Protein AF-0000000082426423 (afdb_homodimer)

Secondary structure (DSSP, 8-state):
--HHHHHHHHHHHHHHHHHHHHHHHHHHHHHHHHHHHHHHHHHHT--GGGS--TTHHHHHHHHHHHHHHHHHIIIIIHHHHHHHHHHHHHHHTS----HHHHHHHHHHHHHHHHHHHHHHHS-HHHHHHHHHHHHHHHHHHHHHHHHHHT-PPPHHHHHHHHHHHHHHHHTTT-THHHHHHHHHHHHHHHHHHHHHHHHTT-/--HHHHHHHHHHHHHHHHHHHHHHHHHHHHHHHHHHHHHHHHHTT--GGGS--TTHHHHHHHHHHHHHHHHHIIIIIHHHHHHHHHHHHHHHTS----HHHHHHHHHHHHHHHHHHHHHHHS-HHHHHHHHHHHHHHHHHHHHHHHHHHT-PPPHHHHHHHHHHHHHHHHTTT-THHHHHHHHHHHHHHHHHHHHHHHHTT-

Radius of gyration: 22.81 Å; Cα contacts (8 Å, |Δi|>4): 450; chains: 2; bounding box: 33×70×64 Å

Organism: NCBI:txid62609

Foldseek 3Di:
DDPVLVVLLVVLLLLLLLLLLVVLLLVLCLLVVLVVVVVCCVVVVPDQCPDVDPCTPSLVVSLVSLVVSLVVCVVPSLVSNLVSVQSNCCSVVVDNDSVVSVVLSVVLSVLVSVLSVCVSVDDLQVSLVSQQVSLVSVCCSSVVVCVVSVNDDDPLNVQLSVLSNCCSNCCVVPVCSSVVSSVSSNVSSVVSNVVSVVVVVD/DPPVLVVLLVVLLLLLLLLLLCVLLLVLCLLVVLVVVVVCCVVVVPDQCPDVDPCTPSLVVSLVSLVVSLVVCVVPSLVSNLVSVQSNCCSVVVDNDSVVLVVLSVVLSVLVSVLSVCVSVDDLQVSLVSQQVSLVSVCCSSVVVCVVSVNDDDPLNVQLSVLSNCCRNCCVVPVCSSVVSSVSSNVSSVVSNVVSVVVVVD

Sequence (404 aa):
MDRANRIAVGIARFEYRKAMGISYIFWSTVSISFAALYSAISELGIRNSYLPLPMGLYGFLSMSVVILYIVIFYGTIINRFSKAFEIFNSVKYGIKSSHRRLLSLALAMLLSIAYYFAYELTTVLSVAFLAVLSSTLLFIFLYRPMTIMGVRPRYYDYIAWTAYIVSMSLGLMFYFLYYIMTLLWVYAGMASLLEAMEHGRHMDRANRIAVGIARFEYRKAMGISYIFWSTVSISFAALYSAISELGIRNSYLPLPMGLYGFLSMSVVILYIVIFYGTIINRFSKAFEIFNSVKYGIKSSHRRLLSLALAMLLSIAYYFAYELTTVLSVAFLAVLSSTLLFIFLYRPMTIMGVRPRYYDYIAWTAYIVSMSLGLMFYFLYYIMTLLWVYAGMASLLEAMEHGRH

pLDDT: mean 76.24, std 13.36, range [47.38, 95.69]

Structure (mmCIF, N/CA/C/O backbone):
data_AF-0000000082426423-model_v1
#
loop_
_entity.id
_entity.type
_entity.pdbx_description
1 polymer 'Uncharacterized protein'
#
loop_
_atom_site.group_PDB
_atom_site.id
_atom_site.type_symbol
_atom_site.label_atom_id
_atom_site.label_alt_id
_atom_site.label_comp_id
_atom_site.label_asym_id
_atom_site.label_entity_id
_atom_site.label_seq_id
_atom_site.pdbx_PDB_ins_code
_atom_site.Cartn_x
_atom_site.Cartn_y
_atom_site.Cartn_z
_atom_site.occupancy
_atom_site.B_iso_or_equiv
_atom_site.auth_seq_id
_atom_site.auth_comp_id
_atom_site.auth_asym_id
_atom_site.auth_atom_id
_atom_site.pdbx_PDB_model_num
ATOM 1 N N . MET A 1 1 ? -14.617 21.219 28.438 1 59.06 1 MET A N 1
ATOM 2 C CA . MET A 1 1 ? -13.258 20.812 28.078 1 59.06 1 MET A CA 1
ATOM 3 C C . MET A 1 1 ? -12.43 22.016 27.641 1 59.06 1 MET A C 1
ATOM 5 O O . MET A 1 1 ? -12.883 22.812 26.812 1 59.06 1 MET A O 1
ATOM 9 N N . ASP A 1 2 ? -11.336 22.391 28.328 1 81.12 2 ASP A N 1
ATOM 10 C CA . ASP A 1 2 ? -10.414 23.469 28.031 1 81.12 2 ASP A CA 1
ATOM 11 C C . ASP A 1 2 ? -9.828 23.328 26.625 1 81.12 2 ASP A C 1
ATOM 13 O O . ASP A 1 2 ? -9.859 22.25 26.047 1 81.12 2 ASP A O 1
ATOM 17 N N . ARG A 1 3 ? -9.562 24.359 25.953 1 87.81 3 ARG A N 1
ATOM 18 C CA . ARG A 1 3 ? -9.016 24.422 24.594 1 87.81 3 ARG A CA 1
ATOM 19 C C . ARG A 1 3 ? -7.836 23.469 24.438 1 87.81 3 ARG A C 1
ATOM 21 O O . ARG A 1 3 ? -7.723 22.766 23.422 1 87.81 3 ARG A O 1
ATOM 28 N N . ALA A 1 4 ? -7.02 23.375 25.422 1 86.12 4 ALA A N 1
ATOM 29 C CA . ALA A 1 4 ? -5.836 22.516 25.391 1 86.12 4 ALA A CA 1
ATOM 30 C C . ALA A 1 4 ? -6.234 21.047 25.312 1 86.12 4 ALA A C 1
ATOM 32 O O . ALA A 1 4 ? -5.625 20.281 24.578 1 86.12 4 ALA A O 1
ATOM 33 N N . ASN A 1 5 ? -7.301 20.734 26 1 85.31 5 ASN A N 1
ATOM 34 C CA . ASN A 1 5 ? -7.773 19.344 25.984 1 85.31 5 ASN A CA 1
ATOM 35 C C . ASN A 1 5 ? -8.406 18.969 24.656 1 85.31 5 ASN A C 1
ATOM 37 O O . ASN A 1 5 ? -8.25 17.844 24.188 1 85.31 5 ASN A O 1
ATOM 41 N N . ARG A 1 6 ? -9.055 19.906 24.016 1 86.81 6 ARG A N 1
ATOM 42 C CA . ARG A 1 6 ? -9.648 19.641 22.719 1 86.81 6 ARG A CA 1
ATOM 43 C C . ARG A 1 6 ? -8.578 19.422 21.656 1 86.81 6 ARG A C 1
ATOM 45 O O . ARG A 1 6 ? -8.711 18.531 20.812 1 86.81 6 ARG A O 1
ATOM 52 N N . ILE A 1 7 ? -7.516 20.188 21.781 1 87.19 7 ILE A N 1
ATOM 53 C CA . ILE A 1 7 ? -6.406 20.047 20.844 1 87.19 7 ILE A CA 1
ATOM 54 C C . ILE A 1 7 ? -5.711 18.703 21.062 1 87.19 7 ILE A C 1
ATOM 56 O O . ILE A 1 7 ? -5.379 18 20.094 1 87.19 7 ILE A O 1
ATOM 60 N N . ALA A 1 8 ? -5.562 18.375 22.281 1 87.19 8 ALA A N 1
ATOM 61 C CA . ALA A 1 8 ? -4.902 17.109 22.609 1 87.19 8 ALA A CA 1
ATOM 62 C C . ALA A 1 8 ? -5.707 15.922 22.109 1 87.19 8 ALA A C 1
ATOM 64 O O . ALA A 1 8 ? -5.141 14.969 21.562 1 87.19 8 ALA A O 1
ATOM 65 N N . VAL A 1 9 ? -6.973 15.984 22.25 1 86.44 9 VAL A N 1
ATOM 66 C CA . VAL A 1 9 ? -7.84 14.914 21.766 1 86.44 9 VAL A CA 1
ATOM 67 C C . VAL A 1 9 ? -7.789 14.859 20.234 1 86.44 9 VAL A C 1
ATOM 69 O O . VAL A 1 9 ? -7.801 13.773 19.656 1 86.44 9 VAL A O 1
ATOM 72 N N . GLY A 1 10 ? -7.738 16 19.625 1 86.81 10 GLY A N 1
ATOM 73 C CA . GLY A 1 10 ? -7.594 16.047 18.172 1 86.81 10 GLY A CA 1
ATOM 74 C C . GLY A 1 10 ? -6.301 15.422 17.688 1 86.81 10 GLY A C 1
ATOM 75 O O . GLY A 1 10 ? -6.301 14.695 16.688 1 86.81 10 GLY A O 1
ATOM 76 N N . ILE A 1 11 ? -5.273 15.641 18.453 1 86.88 11 ILE A N 1
ATOM 77 C CA . ILE A 1 11 ? -3.975 15.07 18.109 1 86.88 11 ILE A CA 1
ATOM 78 C C . ILE A 1 11 ? -4.008 13.555 18.297 1 86.88 11 ILE A C 1
ATOM 80 O O . ILE A 1 11 ? -3.465 12.805 17.484 1 86.88 11 ILE A O 1
ATOM 84 N N . ALA A 1 12 ? -4.617 13.188 19.344 1 87.31 12 ALA A N 1
ATOM 85 C CA . ALA A 1 12 ? -4.73 11.758 19.609 1 87.31 12 ALA A CA 1
ATOM 86 C C . ALA A 1 12 ? -5.496 11.047 18.5 1 87.31 12 ALA A C 1
ATOM 88 O O . ALA A 1 12 ? -5.094 9.977 18.047 1 87.31 12 ALA A O 1
ATOM 89 N N . ARG A 1 13 ? -6.559 11.656 18.078 1 86.75 13 ARG A N 1
ATOM 90 C CA . ARG A 1 13 ? -7.371 11.07 17.016 1 86.75 13 ARG A CA 1
ATOM 91 C C . ARG A 1 13 ? -6.598 11.031 15.703 1 86.75 13 ARG A C 1
ATOM 93 O O . ARG A 1 13 ? -6.695 10.062 14.953 1 86.75 13 ARG A O 1
ATOM 100 N N . PHE A 1 14 ? -5.844 11.992 15.547 1 88.06 14 PHE A N 1
ATOM 101 C CA . PHE A 1 14 ? -5.012 12.086 14.352 1 88.06 14 PHE A CA 1
ATOM 102 C C . PHE A 1 14 ? -3.949 10.992 14.352 1 88.06 14 PHE A C 1
ATOM 104 O O . PHE A 1 14 ? -3.771 10.297 13.352 1 88.06 14 PHE A O 1
ATOM 111 N N . GLU A 1 15 ? -3.322 10.867 15.461 1 87.31 15 GLU A N 1
ATOM 112 C CA . GLU A 1 15 ? -2.271 9.859 15.562 1 87.31 15 GLU A CA 1
ATOM 113 C C . GLU A 1 15 ? -2.846 8.453 15.438 1 87.31 15 GLU A C 1
ATOM 115 O O . GLU A 1 15 ? -2.215 7.57 14.844 1 87.31 15 GLU A O 1
ATOM 120 N N . TYR A 1 16 ? -3.973 8.289 15.93 1 87.44 16 TYR A N 1
ATOM 121 C CA . TYR A 1 16 ? -4.617 6.988 15.828 1 87.44 16 TYR A CA 1
ATOM 122 C C . TYR A 1 16 ? -4.984 6.672 14.383 1 87.44 16 TYR A C 1
ATOM 124 O O . TYR A 1 16 ? -4.742 5.562 13.906 1 87.44 16 TYR A O 1
ATOM 132 N N . ARG A 1 17 ? -5.59 7.602 13.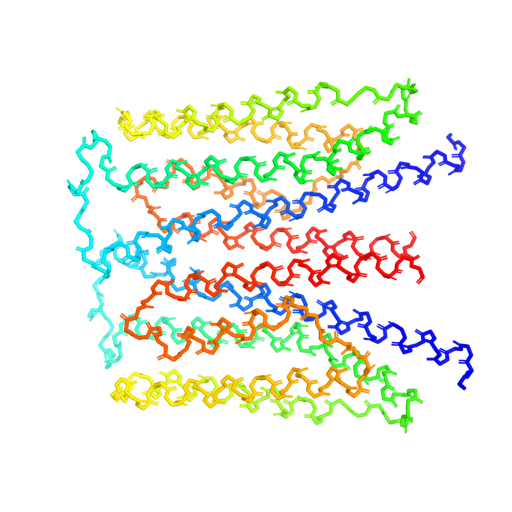695 1 88.31 17 ARG A N 1
ATOM 133 C CA . ARG A 1 17 ? -5.969 7.41 12.297 1 88.31 17 ARG A CA 1
ATOM 134 C C . ARG A 1 17 ? -4.742 7.16 11.43 1 88.31 17 ARG A C 1
ATOM 136 O O . ARG A 1 17 ? -4.777 6.32 10.523 1 88.31 17 ARG A O 1
ATOM 143 N N . LYS A 1 18 ? -3.744 7.832 11.703 1 90.06 18 LYS A N 1
ATOM 144 C CA . LYS A 1 18 ? -2.471 7.617 11.023 1 90.06 18 LYS A CA 1
ATOM 145 C C . LYS A 1 18 ? -1.95 6.203 11.258 1 90.06 18 LYS A C 1
ATOM 147 O O . LYS A 1 18 ? -1.536 5.52 10.32 1 90.06 18 LYS A O 1
ATOM 152 N N . ALA A 1 19 ? -1.977 5.812 12.5 1 89.25 19 ALA A N 1
ATOM 153 C CA . ALA A 1 19 ? -1.518 4.473 12.852 1 89.25 19 ALA A CA 1
ATOM 154 C C . ALA A 1 19 ? -2.367 3.402 12.172 1 89.25 19 ALA A C 1
ATOM 156 O O . ALA A 1 19 ? -1.848 2.375 11.734 1 89.25 19 ALA A O 1
ATOM 157 N N . MET A 1 20 ? -3.633 3.66 12.078 1 88.62 20 MET A N 1
ATOM 158 C CA . MET A 1 20 ? -4.527 2.719 11.406 1 88.62 20 MET A CA 1
ATOM 159 C C . MET A 1 20 ? -4.184 2.592 9.93 1 88.62 20 MET A C 1
ATOM 161 O O . MET A 1 20 ? -4.125 1.483 9.398 1 88.62 20 MET A O 1
ATOM 165 N N . GLY A 1 21 ? -4.008 3.732 9.344 1 91.44 21 GLY A N 1
ATOM 166 C CA . GLY A 1 21 ? -3.631 3.707 7.941 1 91.44 21 GLY A CA 1
ATOM 167 C C . GLY A 1 21 ? -2.338 2.955 7.68 1 91.44 21 GLY A C 1
ATOM 168 O O . GLY A 1 21 ? -2.264 2.133 6.766 1 91.44 21 GLY A O 1
ATOM 169 N N . ILE A 1 22 ? -1.333 3.158 8.5 1 92.44 22 ILE A N 1
ATOM 170 C CA . ILE A 1 22 ? -0.055 2.465 8.383 1 92.44 22 ILE A CA 1
ATOM 171 C C . ILE A 1 22 ? -0.258 0.968 8.602 1 92.44 22 ILE A C 1
ATOM 173 O O . ILE A 1 22 ? 0.328 0.145 7.895 1 92.44 22 ILE A O 1
ATOM 177 N N . SER A 1 23 ? -1.07 0.657 9.562 1 89.19 23 SER A N 1
ATOM 178 C CA . SER A 1 23 ? -1.33 -0.743 9.875 1 89.19 23 SER A CA 1
ATOM 179 C C . SER A 1 23 ? -1.993 -1.462 8.711 1 89.19 23 SER A C 1
ATOM 181 O O . SER A 1 23 ? -1.623 -2.59 8.375 1 89.19 23 SER A O 1
ATOM 183 N N . TYR A 1 24 ? -2.994 -0.816 8.117 1 91.19 24 TYR A N 1
ATOM 184 C CA . TYR A 1 24 ? -3.664 -1.419 6.973 1 91.19 24 TYR A CA 1
ATOM 185 C C . TYR A 1 24 ? -2.668 -1.729 5.863 1 91.19 24 TYR A C 1
ATOM 187 O O . TYR A 1 24 ? -2.645 -2.842 5.332 1 91.19 24 TYR A O 1
ATOM 195 N N . ILE A 1 25 ? -1.869 -0.811 5.559 1 94.56 25 ILE A N 1
ATOM 196 C CA . ILE A 1 25 ? -0.917 -0.988 4.465 1 94.56 25 ILE A CA 1
ATOM 197 C C . ILE A 1 25 ? 0.138 -2.018 4.863 1 94.56 25 ILE A C 1
ATOM 199 O O . ILE A 1 25 ? 0.478 -2.904 4.074 1 94.56 25 ILE A O 1
ATOM 203 N N . PHE A 1 26 ? 0.604 -1.955 6.066 1 92.44 26 PHE A N 1
ATOM 204 C CA . PHE A 1 26 ? 1.635 -2.863 6.555 1 92.44 26 PHE A CA 1
ATOM 205 C C . PHE A 1 26 ? 1.164 -4.309 6.477 1 92.44 26 PHE A C 1
ATOM 207 O O . PHE A 1 26 ? 1.826 -5.152 5.863 1 92.44 26 PHE A O 1
ATOM 214 N N . TRP A 1 27 ? 0.066 -4.57 6.973 1 88.19 27 TRP A N 1
ATOM 215 C CA . TRP A 1 27 ? -0.42 -5.945 7.035 1 88.19 27 TRP A CA 1
ATOM 216 C C . TRP A 1 27 ? -0.872 -6.43 5.664 1 88.19 27 TRP A C 1
ATOM 218 O O . TRP A 1 27 ? -0.89 -7.633 5.398 1 88.19 27 TRP A O 1
ATOM 228 N N . SER A 1 28 ? -1.27 -5.516 4.809 1 91.12 28 SER A N 1
ATOM 229 C CA . SER A 1 28 ? -1.636 -5.91 3.451 1 91.12 28 SER A CA 1
ATOM 230 C C . SER A 1 28 ? -0.443 -6.5 2.707 1 91.12 28 SER A C 1
ATOM 232 O O . SER A 1 28 ? -0.614 -7.273 1.762 1 91.12 28 SER A O 1
ATOM 234 N N . THR A 1 29 ? 0.813 -6.219 3.127 1 93.31 29 THR A N 1
ATOM 235 C CA . THR A 1 29 ? 2.006 -6.66 2.412 1 93.31 29 THR A CA 1
ATOM 236 C C . THR A 1 29 ? 2.348 -8.102 2.77 1 93.31 29 THR A C 1
ATOM 238 O O . THR A 1 29 ? 3.195 -8.727 2.123 1 93.31 29 THR A O 1
ATOM 241 N N . VAL A 1 30 ? 1.67 -8.648 3.729 1 88.62 30 VAL A N 1
ATOM 242 C CA . VAL A 1 30 ? 1.992 -10 4.16 1 88.62 30 VAL A CA 1
ATOM 243 C C . VAL A 1 30 ? 1.693 -10.992 3.035 1 88.62 30 VAL A C 1
ATOM 245 O O . VAL A 1 30 ? 2.506 -11.867 2.742 1 88.62 30 VAL A O 1
ATOM 248 N N . SER A 1 31 ? 0.528 -10.789 2.445 1 86.62 31 SER A N 1
ATOM 249 C CA . SER A 1 31 ? 0.159 -11.688 1.355 1 86.62 31 SER A CA 1
ATOM 250 C C . SER A 1 31 ? 1.145 -11.586 0.196 1 86.62 31 SER A C 1
ATOM 252 O O . SER A 1 31 ? 1.448 -12.586 -0.458 1 86.62 31 SER A O 1
ATOM 254 N N . ILE A 1 32 ? 1.632 -10.422 -0.028 1 92.06 32 ILE A N 1
ATOM 255 C CA . ILE A 1 32 ? 2.602 -10.203 -1.095 1 92.06 32 ILE A CA 1
ATOM 256 C C . ILE A 1 32 ? 3.926 -10.875 -0.736 1 92.06 32 ILE A C 1
ATOM 258 O O . ILE A 1 32 ? 4.602 -11.43 -1.604 1 92.06 32 ILE A O 1
ATOM 262 N N . SER A 1 33 ? 4.289 -10.812 0.49 1 91.69 33 SER A N 1
ATOM 263 C CA . SER A 1 33 ? 5.516 -11.453 0.947 1 91.69 33 SER A CA 1
ATOM 264 C C . SER A 1 33 ? 5.441 -12.969 0.771 1 91.69 33 SER A C 1
ATOM 266 O O . SER A 1 33 ? 6.414 -13.602 0.359 1 91.69 33 SER A O 1
ATOM 268 N N . PHE A 1 34 ? 4.289 -13.539 1.009 1 87.56 34 PHE A N 1
ATOM 269 C CA . PHE A 1 34 ? 4.094 -14.969 0.782 1 87.56 34 PHE A CA 1
ATOM 270 C C . PHE A 1 34 ? 4.223 -15.305 -0.699 1 87.56 34 PHE A C 1
ATOM 272 O O . PHE A 1 34 ? 4.906 -16.266 -1.068 1 87.56 34 PHE A O 1
ATOM 279 N N . ALA A 1 35 ? 3.516 -14.492 -1.445 1 87.31 35 ALA A N 1
ATOM 280 C CA . ALA A 1 35 ? 3.564 -14.734 -2.885 1 87.31 35 ALA A CA 1
ATOM 281 C C . ALA A 1 35 ? 4.996 -14.641 -3.408 1 87.31 35 ALA A C 1
ATOM 283 O O . ALA A 1 35 ? 5.41 -15.453 -4.238 1 87.31 35 ALA A O 1
ATOM 284 N N . ALA A 1 36 ? 5.723 -13.688 -2.953 1 90 36 ALA A N 1
ATOM 285 C CA . ALA A 1 36 ? 7.117 -13.523 -3.357 1 90 36 ALA A CA 1
ATOM 286 C C . ALA A 1 36 ? 7.953 -14.734 -2.955 1 90 36 ALA A C 1
ATOM 288 O O . ALA A 1 36 ? 8.727 -15.258 -3.76 1 90 36 ALA A O 1
ATOM 289 N N . LEU A 1 37 ? 7.754 -15.156 -1.783 1 87.88 37 LEU A N 1
ATOM 290 C CA . LEU A 1 37 ? 8.531 -16.266 -1.254 1 87.88 37 LEU A CA 1
ATOM 291 C C . LEU A 1 37 ? 8.211 -17.562 -1.997 1 87.88 37 LEU A C 1
ATOM 293 O O . LEU A 1 37 ? 9.117 -18.281 -2.43 1 87.88 37 LEU A O 1
ATOM 297 N N . TYR A 1 38 ? 6.93 -17.812 -2.162 1 84.31 38 TYR A N 1
ATOM 298 C CA . TYR A 1 38 ? 6.52 -19.047 -2.82 1 84.31 38 TYR A CA 1
ATOM 299 C C . TYR A 1 38 ? 6.93 -19.047 -4.289 1 84.31 38 TYR A C 1
ATOM 301 O O . TYR A 1 38 ? 7.371 -20.078 -4.816 1 84.31 38 TYR A O 1
ATOM 309 N N . SER A 1 39 ? 6.758 -17.953 -4.898 1 85.88 39 SER A N 1
ATOM 310 C CA . SER A 1 39 ? 7.184 -17.875 -6.289 1 85.88 39 SER A CA 1
ATOM 311 C C . SER A 1 39 ? 8.695 -18.031 -6.418 1 85.88 39 SER A C 1
ATOM 313 O O . SER A 1 39 ? 9.172 -18.703 -7.34 1 85.88 39 SER A O 1
ATOM 315 N N . ALA A 1 40 ? 9.414 -17.484 -5.551 1 86.5 40 ALA A N 1
ATOM 316 C CA . ALA A 1 40 ? 10.875 -17.609 -5.582 1 86.5 40 ALA A CA 1
ATOM 317 C C . ALA A 1 40 ? 11.305 -19.062 -5.402 1 86.5 40 ALA A C 1
ATOM 319 O O . ALA A 1 40 ? 12.164 -19.547 -6.137 1 86.5 40 ALA A O 1
ATOM 320 N N . ILE A 1 41 ? 10.695 -19.703 -4.449 1 84.81 41 ILE A N 1
ATOM 321 C CA . ILE A 1 41 ? 11.031 -21.094 -4.176 1 84.81 41 ILE A CA 1
ATOM 322 C C . ILE A 1 41 ? 10.711 -21.953 -5.398 1 84.81 41 ILE A C 1
ATOM 324 O O . ILE A 1 41 ? 11.516 -22.812 -5.793 1 84.81 41 ILE A O 1
ATOM 328 N N . SER A 1 42 ? 9.555 -21.734 -5.945 1 83.62 42 SER A N 1
ATOM 329 C CA . SER A 1 42 ? 9.125 -22.5 -7.109 1 83.62 42 SER A CA 1
ATOM 330 C C . SER A 1 42 ? 10.016 -22.219 -8.312 1 83.62 42 SER A C 1
ATOM 332 O O . SER A 1 42 ? 10.453 -23.141 -9 1 83.62 42 SER A O 1
ATOM 334 N N . GLU A 1 43 ? 10.305 -21.047 -8.562 1 84.31 43 GLU A N 1
ATOM 335 C CA . GLU A 1 43 ? 11.055 -20.656 -9.75 1 84.31 43 GLU A CA 1
ATOM 336 C C . GLU A 1 43 ? 12.531 -21.016 -9.625 1 84.31 43 GLU A C 1
ATOM 338 O O . GLU A 1 43 ? 13.203 -21.297 -10.617 1 84.31 43 GLU A O 1
ATOM 343 N N . LEU A 1 44 ? 13.023 -21 -8.453 1 84.12 44 LEU A N 1
ATOM 344 C CA . LEU A 1 44 ? 14.43 -21.328 -8.242 1 84.12 44 LEU A CA 1
ATOM 345 C C . LEU A 1 44 ? 14.625 -22.828 -8.086 1 84.12 44 LEU A C 1
ATOM 347 O O . LEU A 1 44 ? 15.758 -23.297 -7.98 1 84.12 44 LEU A O 1
ATOM 351 N N . GLY A 1 45 ? 13.539 -23.547 -8.07 1 79.88 45 GLY A N 1
ATOM 352 C CA . GLY A 1 45 ? 13.609 -25 -8.039 1 79.88 45 GLY A CA 1
ATOM 353 C C . GLY A 1 45 ? 13.992 -25.562 -6.684 1 79.88 45 GLY A C 1
ATOM 354 O O . GLY A 1 45 ? 14.609 -26.625 -6.59 1 79.88 45 GLY A O 1
ATOM 355 N N . ILE A 1 46 ? 13.695 -24.734 -5.789 1 75 46 ILE A N 1
ATOM 356 C CA . ILE A 1 46 ? 13.992 -25.203 -4.445 1 75 46 ILE A CA 1
ATOM 357 C C . ILE A 1 46 ? 12.945 -26.234 -4.016 1 75 46 ILE A C 1
ATOM 359 O O . ILE A 1 46 ? 11.742 -25.953 -4.078 1 75 46 ILE A O 1
ATOM 363 N N . ARG A 1 47 ? 13.391 -27.406 -3.842 1 68.88 47 ARG A N 1
ATOM 364 C CA . ARG A 1 47 ? 12.484 -28.5 -3.49 1 68.88 47 ARG A CA 1
ATOM 365 C C . ARG A 1 47 ? 11.945 -28.328 -2.072 1 68.88 47 ARG A C 1
ATOM 367 O O . ARG A 1 47 ? 12.688 -27.938 -1.164 1 68.88 47 ARG A O 1
ATOM 374 N N . ASN A 1 48 ? 10.617 -28.297 -1.968 1 63 48 ASN A N 1
ATOM 375 C CA . ASN A 1 48 ? 9.938 -28.188 -0.683 1 63 48 ASN A CA 1
ATOM 376 C C . ASN A 1 48 ? 10.5 -29.172 0.338 1 63 48 ASN A C 1
ATOM 378 O O . ASN A 1 48 ? 10.523 -28.891 1.536 1 63 48 ASN A O 1
ATOM 382 N N . SER A 1 49 ? 10.93 -30.312 -0.108 1 62.22 49 SER A N 1
ATOM 383 C CA . SER A 1 49 ? 11.383 -31.406 0.754 1 62.22 49 SER A CA 1
ATOM 384 C C . SER A 1 49 ? 12.75 -31.109 1.353 1 62.22 49 SER A C 1
ATOM 386 O O . SER A 1 49 ? 13.297 -31.922 2.105 1 62.22 49 SER A O 1
ATOM 388 N N . TYR A 1 50 ? 13.266 -30.031 0.995 1 55.62 50 TYR A N 1
ATOM 389 C CA . TYR A 1 50 ? 14.625 -29.766 1.447 1 55.62 50 TYR A CA 1
ATOM 390 C C . TYR A 1 50 ? 14.688 -29.672 2.967 1 55.62 50 TYR A C 1
ATOM 392 O O . TYR A 1 50 ? 15.734 -29.922 3.568 1 55.62 50 TYR A O 1
ATOM 400 N N . LEU A 1 51 ? 13.609 -29.125 3.441 1 55.59 51 LEU A N 1
ATOM 401 C CA . LEU A 1 51 ? 13.648 -29.109 4.898 1 55.59 51 LEU A CA 1
ATOM 402 C C . LEU A 1 51 ? 12.781 -30.219 5.484 1 55.59 51 LEU A C 1
ATOM 404 O O . LEU A 1 51 ? 11.586 -30.297 5.188 1 55.59 51 LEU A O 1
ATOM 408 N N . PRO A 1 52 ? 13.469 -31.156 5.98 1 59.47 52 PRO A N 1
ATOM 409 C CA . PRO A 1 52 ? 12.742 -32.281 6.598 1 59.47 52 PRO A CA 1
ATOM 410 C C . PRO A 1 52 ? 11.828 -31.812 7.734 1 59.47 52 PRO A C 1
ATOM 412 O O . PRO A 1 52 ? 12.016 -32.219 8.883 1 59.47 52 PRO A O 1
ATOM 415 N N . LEU A 1 53 ? 11.328 -30.828 7.621 1 56.34 53 LEU A N 1
ATOM 416 C CA . LEU A 1 53 ? 10.359 -30.391 8.617 1 56.34 53 LEU A CA 1
ATOM 417 C C . LEU A 1 53 ? 8.945 -30.797 8.219 1 56.34 53 LEU A C 1
ATOM 419 O O . LEU A 1 53 ? 8.625 -30.844 7.031 1 56.34 53 LEU A O 1
ATOM 423 N N . PRO A 1 54 ? 8.234 -31.359 9.234 1 58.06 54 PRO A N 1
ATOM 424 C CA . PRO A 1 54 ? 6.863 -31.75 8.938 1 58.06 54 PRO A CA 1
ATOM 425 C C . PRO A 1 54 ? 6.105 -30.703 8.125 1 58.06 54 PRO A C 1
ATOM 427 O O . PRO A 1 54 ? 5.273 -31.062 7.277 1 58.06 54 PRO A O 1
ATOM 430 N N . MET A 1 55 ? 6.473 -29.516 8.398 1 61.5 55 MET A N 1
ATOM 431 C CA . MET A 1 55 ? 5.723 -28.469 7.707 1 61.5 55 MET A CA 1
ATOM 432 C C . MET A 1 55 ? 6.359 -28.141 6.359 1 61.5 55 MET A C 1
ATOM 434 O O . MET A 1 55 ? 5.754 -27.469 5.527 1 61.5 55 MET A O 1
ATOM 438 N N . GLY A 1 56 ? 7.422 -28.766 6.133 1 66.5 56 GLY A N 1
ATOM 439 C CA . GLY A 1 56 ? 8.109 -28.531 4.875 1 66.5 56 GLY A CA 1
ATOM 440 C C . GLY A 1 56 ? 8.75 -27.156 4.797 1 66.5 56 GLY A C 1
ATOM 441 O O . GLY A 1 56 ? 8.617 -26.344 5.719 1 66.5 56 GLY A O 1
ATOM 442 N N . LEU A 1 57 ? 9.469 -26.875 3.881 1 73.69 57 LEU A N 1
ATOM 443 C CA . LEU A 1 57 ? 10.164 -25.609 3.678 1 73.69 57 LEU A CA 1
ATOM 444 C C . LEU A 1 57 ? 9.172 -24.453 3.547 1 73.69 57 LEU A C 1
ATOM 446 O O . LEU A 1 57 ? 9.391 -23.375 4.102 1 73.69 57 LEU A O 1
ATOM 450 N N . TYR A 1 58 ? 8.055 -24.719 2.848 1 71.5 58 TYR A N 1
ATOM 451 C CA . TYR A 1 58 ? 7.039 -23.688 2.633 1 71.5 58 TYR A CA 1
ATOM 452 C C . TYR A 1 58 ? 6.402 -23.266 3.951 1 71.5 58 TYR A C 1
ATOM 454 O O . TYR A 1 58 ? 6.227 -22.078 4.211 1 71.5 58 TYR A O 1
ATOM 462 N N . GLY A 1 59 ? 6.156 -24.281 4.75 1 70 59 GLY A N 1
ATOM 463 C CA . GLY A 1 59 ? 5.562 -24 6.047 1 70 59 GLY A CA 1
ATOM 464 C C . GLY A 1 59 ? 6.484 -23.219 6.969 1 70 59 GLY A C 1
ATOM 465 O O . GLY A 1 59 ? 6.062 -22.266 7.613 1 70 59 GLY A O 1
ATOM 466 N N . PHE A 1 60 ? 7.668 -23.609 7 1 72.56 60 PHE A N 1
ATOM 467 C CA . PHE A 1 60 ? 8.656 -22.953 7.848 1 72.56 60 PHE A CA 1
ATOM 468 C C . PHE A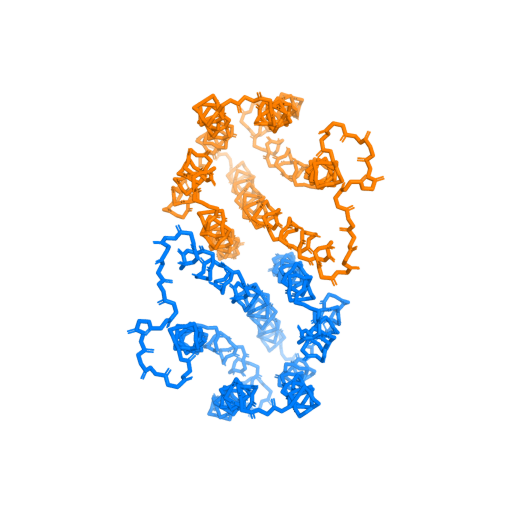 1 60 ? 8.867 -21.5 7.41 1 72.56 60 PHE A C 1
ATOM 470 O O . PHE A 1 60 ? 8.883 -20.594 8.242 1 72.56 60 PHE A O 1
ATOM 477 N N . LEU A 1 61 ? 9.008 -21.312 6.152 1 75.62 61 LEU A N 1
ATOM 478 C CA . LEU A 1 61 ? 9.258 -19.969 5.641 1 75.62 61 LEU A CA 1
ATOM 479 C C . LEU A 1 61 ? 8.047 -19.062 5.863 1 75.62 61 LEU A C 1
ATOM 481 O O . LEU A 1 61 ? 8.195 -17.906 6.227 1 75.62 61 LEU A O 1
ATOM 485 N N . SER A 1 62 ? 6.914 -19.625 5.664 1 74.69 62 SER A N 1
ATOM 486 C CA . SER A 1 62 ? 5.695 -18.859 5.895 1 74.69 62 SER A CA 1
ATOM 487 C C . SER A 1 62 ? 5.586 -18.422 7.355 1 74.69 62 SER A C 1
ATOM 489 O O . SER A 1 62 ? 5.242 -17.281 7.641 1 74.69 62 SER A O 1
ATOM 491 N N . MET A 1 63 ? 5.938 -19.281 8.242 1 73.81 63 MET A N 1
ATOM 492 C CA . MET A 1 63 ? 5.898 -18.953 9.664 1 73.81 63 MET A CA 1
ATOM 493 C C . MET A 1 63 ? 6.918 -17.875 10.008 1 73.81 63 MET A C 1
ATOM 495 O O . MET A 1 63 ? 6.625 -16.969 10.781 1 73.81 63 MET A O 1
ATOM 499 N N . SER A 1 64 ? 8.008 -18.016 9.516 1 78.06 64 SER A N 1
ATOM 500 C CA . SER A 1 64 ? 9.055 -17.031 9.773 1 78.06 64 SER A CA 1
ATOM 501 C C . SER A 1 64 ? 8.641 -15.648 9.305 1 78.06 64 SER A C 1
ATOM 503 O O . SER A 1 64 ? 8.906 -14.648 9.977 1 78.06 64 SER A O 1
ATOM 505 N N . VAL A 1 65 ? 7.957 -15.586 8.164 1 82.12 65 VAL A N 1
ATOM 506 C CA . VAL A 1 65 ? 7.492 -14.312 7.629 1 82.12 65 VAL A CA 1
ATOM 507 C C . VAL A 1 65 ? 6.453 -13.703 8.578 1 82.12 65 VAL A C 1
ATOM 509 O O . VAL A 1 65 ? 6.52 -12.516 8.898 1 82.12 65 VAL A O 1
ATOM 512 N N . VAL A 1 66 ? 5.637 -14.508 9.078 1 77.5 66 VAL A N 1
ATOM 513 C CA . VAL A 1 66 ? 4.586 -14.016 9.969 1 77.5 66 VAL A CA 1
ATOM 514 C C . VAL A 1 66 ? 5.207 -13.5 11.266 1 77.5 66 VAL A C 1
ATOM 516 O O . VAL A 1 66 ? 4.84 -12.43 11.75 1 77.5 66 VAL A O 1
ATOM 519 N N . ILE A 1 67 ? 6.102 -14.219 11.797 1 77.25 67 ILE A N 1
ATOM 520 C CA . ILE A 1 67 ? 6.773 -13.82 13.023 1 77.25 67 ILE A CA 1
ATOM 521 C C . ILE A 1 67 ? 7.488 -12.492 12.812 1 77.25 67 ILE A C 1
ATOM 523 O O . ILE A 1 67 ? 7.406 -11.586 13.648 1 77.25 67 ILE A O 1
ATOM 527 N N . LEU A 1 68 ? 8.125 -12.43 11.711 1 83.31 68 LEU A N 1
ATOM 528 C CA . LEU A 1 68 ? 8.82 -11.188 11.398 1 83.31 68 LEU A CA 1
ATOM 529 C C . LEU A 1 68 ? 7.844 -10.016 11.328 1 83.31 68 LEU A C 1
ATOM 531 O O . LEU A 1 68 ? 8.109 -8.945 11.883 1 83.31 68 LEU A O 1
ATOM 535 N N . TYR A 1 69 ? 6.727 -10.203 10.695 1 85.31 69 TYR A N 1
ATOM 536 C CA . TYR A 1 69 ? 5.719 -9.156 10.586 1 85.31 69 TYR A CA 1
ATOM 537 C C . TYR A 1 69 ? 5.176 -8.773 11.953 1 85.31 69 TYR A C 1
ATOM 539 O O . TYR A 1 69 ? 4.949 -7.59 12.234 1 85.31 69 TYR A O 1
ATOM 547 N N . ILE A 1 70 ? 5.07 -9.719 12.836 1 79 70 ILE A N 1
ATOM 548 C CA . ILE A 1 70 ? 4.57 -9.461 14.18 1 79 70 ILE A CA 1
ATOM 549 C C . ILE A 1 70 ? 5.594 -8.633 14.953 1 79 70 ILE A C 1
ATOM 551 O O . ILE A 1 70 ? 5.242 -7.656 15.617 1 79 70 ILE A O 1
ATOM 555 N N . VAL A 1 71 ? 6.777 -8.977 14.852 1 80.69 71 VAL A N 1
ATOM 556 C CA . VAL A 1 71 ? 7.844 -8.289 15.578 1 80.69 71 VAL A CA 1
ATOM 557 C C . VAL A 1 71 ? 7.949 -6.848 15.086 1 80.69 71 VAL A C 1
ATOM 559 O O . VAL A 1 71 ? 8.023 -5.914 15.898 1 80.69 71 VAL A O 1
ATOM 562 N N . ILE A 1 72 ? 7.883 -6.648 13.766 1 82.75 72 ILE A N 1
ATOM 563 C CA . ILE A 1 72 ? 7.961 -5.309 13.195 1 82.75 72 ILE A CA 1
ATOM 564 C C . ILE A 1 72 ? 6.738 -4.496 13.617 1 82.75 72 ILE A C 1
ATOM 566 O O . ILE A 1 72 ? 6.855 -3.322 13.977 1 82.75 72 ILE A O 1
ATOM 570 N N . PHE A 1 73 ? 5.637 -5.082 13.547 1 84.12 73 PHE A N 1
ATOM 571 C CA . PHE A 1 73 ? 4.398 -4.41 13.914 1 84.12 73 PHE A CA 1
ATOM 572 C C . PHE A 1 73 ? 4.449 -3.93 15.359 1 84.12 73 PHE A C 1
ATOM 574 O O . PHE A 1 73 ? 4.141 -2.77 15.648 1 84.12 73 PHE A O 1
ATOM 581 N N . TYR A 1 74 ? 4.93 -4.738 16.188 1 75.31 74 TYR A N 1
ATOM 582 C CA . TYR A 1 74 ? 5.008 -4.414 17.609 1 75.31 74 TYR A CA 1
ATOM 583 C C . TYR A 1 74 ? 6.043 -3.324 17.859 1 75.31 74 TYR A C 1
ATOM 585 O O . TYR A 1 74 ? 5.812 -2.416 18.672 1 75.31 74 TYR A O 1
ATOM 593 N N . GLY A 1 75 ? 7.062 -3.367 17.281 1 76.88 75 GLY A N 1
ATOM 594 C CA . GLY A 1 75 ? 8.141 -2.426 17.516 1 76.88 75 GLY A CA 1
ATOM 595 C C . GLY A 1 75 ? 7.895 -1.061 16.906 1 76.88 75 GLY A C 1
ATOM 596 O O . GLY A 1 75 ? 8.484 -0.065 17.328 1 76.88 75 GLY A O 1
ATOM 597 N N . THR A 1 76 ? 7.016 -0.982 15.898 1 80 76 THR A N 1
ATOM 598 C CA . THR A 1 76 ? 6.898 0.283 15.18 1 80 76 THR A CA 1
ATOM 599 C C . THR A 1 76 ? 5.469 0.82 15.258 1 80 76 THR A C 1
ATOM 601 O O . THR A 1 76 ? 5.234 1.893 15.82 1 80 76 THR A O 1
ATOM 604 N N . ILE A 1 77 ? 4.477 0.041 14.953 1 81.62 77 ILE A N 1
ATOM 605 C CA . ILE A 1 77 ? 3.129 0.549 14.727 1 81.62 77 ILE A CA 1
ATOM 606 C C . ILE A 1 77 ? 2.357 0.576 16.047 1 81.62 77 ILE A C 1
ATOM 608 O O . ILE A 1 77 ? 1.634 1.534 16.328 1 81.62 77 ILE A O 1
ATOM 612 N N . ILE A 1 78 ? 2.621 -0.424 16.859 1 79.12 78 ILE A N 1
ATOM 613 C CA . ILE A 1 78 ? 1.919 -0.478 18.125 1 79.12 78 ILE A CA 1
ATOM 614 C C . ILE A 1 78 ? 2.332 0.71 19 1 79.12 78 ILE A C 1
ATOM 616 O O . ILE A 1 78 ? 1.514 1.259 19.734 1 79.12 78 ILE A O 1
ATOM 620 N N . ASN A 1 79 ? 3.516 1.085 18.875 1 80.94 79 ASN A N 1
ATOM 621 C CA . ASN A 1 79 ? 3.992 2.248 19.609 1 80.94 79 ASN A CA 1
ATOM 622 C C . ASN A 1 79 ? 3.229 3.51 19.234 1 80.94 79 ASN A C 1
ATOM 624 O O . ASN A 1 79 ? 2.977 4.375 20.078 1 80.94 79 ASN A O 1
ATOM 628 N N . ARG A 1 80 ? 2.879 3.582 18.016 1 82.75 80 ARG A N 1
ATOM 629 C CA . ARG A 1 80 ? 2.115 4.738 17.562 1 82.75 80 ARG A CA 1
ATOM 630 C C . ARG A 1 80 ? 0.708 4.73 18.141 1 82.75 80 ARG A C 1
ATOM 632 O O . ARG A 1 80 ? 0.197 5.777 18.562 1 82.75 80 ARG A O 1
ATOM 639 N N . PHE A 1 81 ? 0.115 3.58 18.188 1 82.88 81 PHE A N 1
ATOM 640 C CA . PHE A 1 81 ? -1.188 3.455 18.828 1 82.88 81 PHE A CA 1
ATOM 641 C C . PHE A 1 81 ? -1.101 3.801 20.312 1 82.88 81 PHE A C 1
ATOM 643 O O . PHE A 1 81 ? -1.954 4.516 20.828 1 82.88 81 PHE A O 1
ATOM 650 N N . SER A 1 82 ? -0.053 3.287 20.922 1 81.81 82 SER A N 1
ATOM 651 C CA . SER A 1 82 ? 0.142 3.529 22.344 1 81.81 82 SER A CA 1
ATOM 652 C C . SER A 1 82 ? 0.274 5.02 22.641 1 81.81 82 SER A C 1
ATOM 654 O O . SER A 1 82 ? -0.29 5.52 23.625 1 81.81 82 SER A O 1
ATOM 656 N N . LYS A 1 83 ? 0.997 5.648 21.844 1 83.44 83 LYS A N 1
ATOM 657 C CA . LYS A 1 83 ? 1.158 7.086 22.016 1 83.44 83 LYS A CA 1
ATOM 658 C C . LYS A 1 83 ? -0.181 7.809 21.891 1 83.44 83 LYS A C 1
ATOM 660 O O . LYS A 1 83 ? -0.474 8.719 22.672 1 83.44 83 LYS A O 1
ATOM 665 N N . ALA A 1 84 ? -0.977 7.461 20.938 1 84.19 84 ALA A N 1
ATOM 666 C CA . ALA A 1 84 ? -2.297 8.062 20.766 1 84.19 84 ALA A CA 1
ATOM 667 C C . ALA A 1 84 ? -3.164 7.84 22 1 84.19 84 ALA A C 1
ATOM 669 O O . ALA A 1 84 ? -3.836 8.758 22.469 1 84.19 84 ALA A O 1
ATOM 670 N N . PHE A 1 85 ? -3.027 6.672 22.547 1 82.75 85 PHE A N 1
ATOM 671 C CA . PHE A 1 85 ? -3.814 6.324 23.719 1 82.75 85 PHE A CA 1
ATOM 672 C C . PHE A 1 85 ? -3.318 7.082 24.938 1 82.75 85 PHE A C 1
ATOM 674 O O . PHE A 1 85 ? -4.117 7.508 25.781 1 82.75 85 PHE A O 1
ATOM 681 N N . GLU A 1 86 ? -2.109 7.168 25.047 1 83.56 86 GLU A N 1
ATOM 682 C CA . GLU A 1 86 ? -1.529 7.902 26.156 1 83.56 86 GLU A CA 1
ATOM 683 C C . GLU A 1 86 ? -1.993 9.352 26.172 1 83.56 86 GLU A C 1
ATOM 685 O O . GLU A 1 86 ? -2.391 9.883 27.219 1 83.56 86 GLU A O 1
ATOM 690 N N . ILE A 1 87 ? -1.972 9.961 25.047 1 84.5 87 ILE A N 1
ATOM 691 C CA . ILE A 1 87 ? -2.408 11.344 24.938 1 84.5 87 ILE A CA 1
ATOM 692 C C . ILE A 1 87 ? -3.889 11.453 25.297 1 84.5 87 ILE A C 1
ATOM 694 O O . ILE A 1 87 ? -4.285 12.328 26.062 1 84.5 87 ILE A O 1
ATOM 698 N N . PHE A 1 88 ? -4.625 10.578 24.812 1 84.19 88 PHE A N 1
ATOM 699 C CA . PHE A 1 88 ? -6.066 10.594 25.047 1 84.19 88 PHE A CA 1
ATOM 700 C C . PHE A 1 88 ? -6.379 10.352 26.516 1 84.19 88 PHE A C 1
ATOM 702 O O . PHE A 1 88 ? -7.191 11.07 27.109 1 84.19 88 PHE A O 1
ATOM 709 N N . ASN A 1 89 ? -5.746 9.305 27.047 1 81.19 89 ASN A N 1
ATOM 710 C CA . ASN A 1 89 ? -5.992 8.945 28.438 1 81.19 89 ASN A CA 1
ATOM 711 C C . ASN A 1 89 ? -5.504 10.039 29.391 1 81.19 89 ASN A C 1
ATOM 713 O O . ASN A 1 89 ? -6.094 10.25 30.453 1 81.19 89 ASN A O 1
ATOM 717 N N . SER A 1 90 ? -4.438 10.648 29 1 81.94 90 SER A N 1
ATOM 718 C CA . SER A 1 90 ? -3.945 11.742 29.828 1 81.94 90 SER A CA 1
ATOM 719 C C . SER A 1 90 ? -4.977 12.859 29.953 1 81.94 90 SER A C 1
ATOM 721 O O . SER A 1 90 ? -5.098 13.492 31 1 81.94 90 SER A O 1
ATOM 723 N N . VAL A 1 91 ? -5.695 13.062 28.953 1 80.06 91 VAL A N 1
ATOM 724 C CA . VAL A 1 91 ? -6.699 14.117 28.953 1 80.06 91 VAL A CA 1
ATOM 725 C C . VAL A 1 91 ? -7.965 13.633 29.656 1 80.06 91 VAL A C 1
ATOM 727 O O . VAL A 1 91 ? -8.531 14.344 30.484 1 80.06 91 VAL A O 1
ATOM 730 N N . LYS A 1 92 ? -8.391 12.453 29.312 1 74.94 92 LYS A N 1
ATOM 731 C CA . LYS A 1 92 ? -9.68 11.961 29.797 1 74.94 92 LYS A CA 1
ATOM 732 C C . LYS A 1 92 ? -9.57 11.445 31.219 1 74.94 92 LYS A C 1
ATOM 734 O O . LYS A 1 92 ? -10.469 11.664 32.031 1 74.94 92 LYS A O 1
ATOM 739 N N . TYR A 1 93 ? -8.57 10.625 31.438 1 69.06 93 TYR A N 1
ATOM 740 C CA . TYR A 1 93 ? -8.539 9.93 32.719 1 69.06 93 TYR A CA 1
ATOM 741 C C . TYR A 1 93 ? -7.352 10.391 33.562 1 69.06 93 TYR A C 1
ATOM 743 O O . TYR A 1 93 ? -7.23 10.016 34.719 1 69.06 93 TYR A O 1
ATOM 751 N N . GLY A 1 94 ? -6.637 11.18 33 1 66 94 GLY A N 1
ATOM 752 C CA . GLY A 1 94 ? -5.457 11.625 33.719 1 66 94 GLY A CA 1
ATOM 753 C C . GLY A 1 94 ? -4.414 10.531 33.906 1 66 94 GLY A C 1
ATOM 754 O O . GLY A 1 94 ? -3.543 10.617 34.75 1 66 94 GLY A O 1
ATOM 755 N N . ILE A 1 95 ? -4.703 9.281 33.406 1 61.12 95 ILE A N 1
ATOM 756 C CA . ILE A 1 95 ? -3.824 8.125 33.562 1 61.12 95 ILE A CA 1
ATOM 757 C C . ILE A 1 95 ? -3.033 7.902 32.25 1 61.12 95 ILE A C 1
ATOM 759 O O . ILE A 1 95 ? -3.594 7.961 31.156 1 61.12 95 ILE A O 1
ATOM 763 N N . LYS A 1 96 ? -1.711 7.77 32.438 1 57.59 96 LYS A N 1
ATOM 764 C CA . LYS A 1 96 ? -0.803 7.59 31.312 1 57.59 96 LYS A CA 1
ATOM 765 C C . LYS A 1 96 ? -0.688 6.117 30.922 1 57.59 96 LYS A C 1
ATOM 767 O O . LYS A 1 96 ? 0.012 5.773 29.969 1 57.59 96 LYS A O 1
ATOM 772 N N . SER A 1 97 ? -1.341 5.012 31.625 1 57.47 97 SER A N 1
ATOM 773 C CA . SER A 1 97 ? -0.763 3.674 31.547 1 57.47 97 SER A CA 1
ATOM 774 C C . SER A 1 97 ? -1.08 3.014 30.219 1 57.47 97 SER A C 1
ATOM 776 O O . SER A 1 97 ? -2.242 2.947 29.812 1 57.47 97 SER A O 1
ATOM 778 N N . SER A 1 98 ? -0.19 2.564 29.438 1 59.09 98 SER A N 1
ATOM 779 C CA . SER A 1 98 ? 0.099 1.961 28.141 1 59.09 98 SER A CA 1
ATOM 780 C C . SER A 1 98 ? 0.001 0.441 28.203 1 59.09 98 SER A C 1
ATOM 782 O O . SER A 1 98 ? -0.065 -0.227 27.172 1 59.09 98 SER A O 1
ATOM 784 N N . HIS A 1 99 ? -0.027 -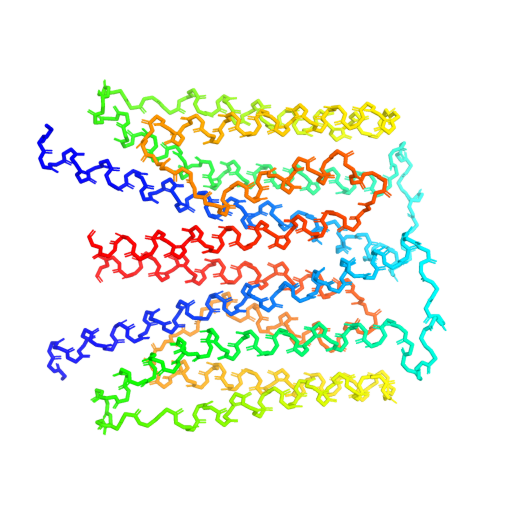0.194 29.422 1 54.78 99 HIS A N 1
ATOM 785 C CA . HIS A 1 99 ? 0.188 -1.627 29.578 1 54.78 99 HIS A CA 1
ATOM 786 C C . HIS A 1 99 ? -0.966 -2.428 29 1 54.78 99 HIS A C 1
ATOM 788 O O . HIS A 1 99 ? -0.754 -3.496 28.406 1 54.78 99 HIS A O 1
ATOM 794 N N . ARG A 1 100 ? -2.176 -2.031 29.297 1 55.69 100 ARG A N 1
ATOM 795 C CA . ARG A 1 100 ? -3.316 -2.812 28.828 1 55.69 100 ARG A CA 1
ATOM 796 C C . ARG A 1 100 ? -3.305 -2.947 27.312 1 55.69 100 ARG A C 1
ATOM 798 O O . ARG A 1 100 ? -3.648 -4.004 26.766 1 55.69 100 ARG A O 1
ATOM 805 N N . ARG A 1 101 ? -2.816 -2.045 26.688 1 54.41 101 ARG A N 1
ATOM 806 C CA . ARG A 1 101 ? -2.801 -2.053 25.234 1 54.41 101 ARG A CA 1
ATOM 807 C C . ARG A 1 101 ? -1.767 -3.041 24.703 1 54.41 101 ARG A C 1
ATOM 809 O O . ARG A 1 101 ? -2.029 -3.766 23.75 1 54.41 101 ARG A O 1
ATOM 816 N N . LEU A 1 102 ? -0.665 -3.168 25.406 1 55.31 102 LEU A N 1
ATOM 817 C CA . LEU A 1 102 ? 0.358 -4.148 25.062 1 55.31 102 LEU A CA 1
ATOM 818 C C . LEU A 1 102 ? -0.186 -5.566 25.188 1 55.31 102 LEU A C 1
ATOM 820 O O . LEU A 1 102 ? 0.108 -6.422 24.344 1 55.31 102 LEU A O 1
ATOM 824 N N . LEU A 1 103 ? -0.925 -5.758 26.188 1 57.56 103 LEU A N 1
ATOM 825 C CA . LEU A 1 103 ? -1.513 -7.074 26.422 1 57.56 103 LEU A CA 1
ATOM 826 C C . LEU A 1 103 ? -2.473 -7.438 25.281 1 57.56 103 LEU A C 1
ATOM 828 O O . LEU A 1 103 ? -2.477 -8.578 24.812 1 57.56 103 LEU A O 1
ATOM 832 N N . SER A 1 104 ? -3.236 -6.477 24.938 1 57.34 104 SER A N 1
ATOM 833 C CA . SER A 1 104 ? -4.199 -6.758 23.875 1 57.34 104 SER A CA 1
ATOM 834 C C . SER A 1 104 ? -3.496 -7.055 22.547 1 57.34 104 SER A C 1
ATOM 836 O O . SER A 1 104 ? -3.91 -7.945 21.812 1 57.34 104 SER A O 1
ATOM 838 N N . LEU A 1 105 ? -2.465 -6.395 22.375 1 56.53 105 LEU A N 1
ATOM 839 C CA . LEU A 1 105 ? -1.685 -6.652 21.172 1 56.53 105 LEU A CA 1
ATOM 840 C C . LEU A 1 105 ? -1.041 -8.031 21.219 1 56.53 105 LEU A C 1
ATOM 842 O O . LEU A 1 105 ? -1.021 -8.75 20.219 1 56.53 105 LEU A O 1
ATOM 846 N N . ALA A 1 106 ? -0.482 -8.359 22.344 1 55.94 106 ALA A N 1
ATOM 847 C CA . ALA A 1 106 ? 0.103 -9.688 22.547 1 55.94 106 ALA A CA 1
ATOM 848 C C . ALA A 1 106 ? -0.928 -10.781 22.297 1 55.94 106 ALA A C 1
ATOM 850 O O . ALA A 1 106 ? -0.627 -11.797 21.672 1 55.94 106 ALA A O 1
ATOM 851 N N . LEU A 1 107 ? -2.072 -10.539 22.781 1 58.44 107 LEU A N 1
ATOM 852 C CA . LEU A 1 107 ? -3.131 -11.523 22.609 1 58.44 107 LEU A CA 1
ATOM 853 C C . LEU A 1 107 ? -3.514 -11.672 21.141 1 58.44 107 LEU A C 1
ATOM 855 O O . LEU A 1 107 ? -3.719 -12.781 20.656 1 58.44 107 LEU A O 1
ATOM 859 N N . ALA A 1 108 ? -3.531 -10.523 20.562 1 57.28 108 ALA A N 1
ATOM 860 C CA . ALA A 1 108 ? -3.871 -10.578 19.141 1 57.28 108 ALA A CA 1
ATOM 861 C C . ALA A 1 108 ? -2.809 -11.328 18.359 1 57.28 108 ALA A C 1
ATOM 863 O O . ALA A 1 108 ? -3.135 -12.125 17.469 1 57.28 108 ALA A O 1
ATOM 864 N N . MET A 1 109 ? -1.606 -11.156 18.719 1 55.69 109 MET A N 1
ATOM 865 C CA . MET A 1 109 ? -0.506 -11.852 18.047 1 55.69 109 MET A CA 1
ATOM 866 C C . MET A 1 109 ? -0.557 -13.352 18.328 1 55.69 109 MET A C 1
ATOM 868 O O . MET A 1 109 ? -0.357 -14.164 17.438 1 55.69 109 MET A O 1
ATOM 872 N N . LEU A 1 110 ? -0.715 -13.672 19.5 1 58.91 110 LEU A N 1
ATOM 873 C CA . LEU A 1 110 ? -0.824 -15.07 19.891 1 58.91 110 LEU A CA 1
ATOM 874 C C . LEU A 1 110 ? -1.944 -15.766 19.125 1 58.91 110 LEU A C 1
ATOM 876 O O . LEU A 1 110 ? -1.785 -16.906 18.672 1 58.91 110 LEU A O 1
ATOM 880 N N . LEU A 1 111 ? -2.926 -15.047 18.984 1 57.34 111 LEU A N 1
ATOM 881 C CA . LEU A 1 111 ? -4.059 -15.625 18.266 1 57.34 111 LEU A CA 1
ATOM 882 C C . LEU A 1 111 ? -3.736 -15.805 16.781 1 57.34 111 LEU A C 1
ATOM 884 O O . LEU A 1 111 ? -4.121 -16.812 16.188 1 57.34 111 LEU A O 1
ATOM 888 N N . SER A 1 112 ? -3 -14.875 16.312 1 54.75 112 SER A N 1
ATOM 889 C CA . SER A 1 112 ? -2.594 -15.008 14.922 1 54.75 112 SER A CA 1
ATOM 890 C C . SER A 1 112 ? -1.68 -16.203 14.727 1 54.75 112 SER A C 1
ATOM 892 O O . SER A 1 112 ? -1.825 -16.953 13.75 1 54.75 112 SER A O 1
ATOM 894 N N . ILE A 1 113 ? -0.728 -16.328 15.594 1 54.75 113 ILE A N 1
ATOM 895 C CA . ILE A 1 113 ? 0.185 -17.469 15.555 1 54.75 113 ILE A CA 1
ATOM 896 C C . ILE A 1 113 ? -0.601 -18.766 15.727 1 54.75 113 ILE A C 1
ATOM 898 O O . ILE A 1 113 ? -0.386 -19.719 14.984 1 54.75 113 ILE A O 1
ATOM 902 N N . ALA A 1 114 ? -1.382 -18.781 16.672 1 57.94 114 ALA A N 1
ATOM 903 C CA . ALA A 1 114 ? -2.213 -19.969 16.906 1 57.94 114 ALA A CA 1
ATOM 904 C C . ALA A 1 114 ? -3.039 -20.312 15.672 1 57.94 114 ALA A C 1
ATOM 906 O O . ALA A 1 114 ? -3.191 -21.484 15.32 1 57.94 114 ALA A O 1
ATOM 907 N N . TYR A 1 115 ? -3.432 -19.375 15.031 1 55.44 115 TYR A N 1
ATOM 908 C CA . TYR A 1 115 ? -4.211 -19.531 13.805 1 55.44 115 TYR A CA 1
ATOM 909 C C . TYR A 1 115 ? -3.393 -20.234 12.727 1 55.44 115 TYR A C 1
ATOM 911 O O . TYR A 1 115 ? -3.869 -21.172 12.078 1 55.44 115 TYR A O 1
ATOM 919 N N . TYR A 1 116 ? -2.32 -19.672 12.523 1 51.81 116 TYR A N 1
ATOM 920 C CA . TYR A 1 116 ? -1.449 -20.234 11.492 1 51.81 116 TYR A CA 1
ATOM 921 C C . TYR A 1 116 ? -1.169 -21.703 11.766 1 51.81 116 TYR A C 1
ATOM 923 O O . TYR A 1 116 ? -1.235 -22.531 10.859 1 51.81 116 TYR A O 1
ATOM 931 N N . PHE A 1 117 ? -0.87 -22.016 12.945 1 53.97 117 PHE A N 1
ATOM 932 C CA . PHE A 1 117 ? -0.572 -23.391 13.305 1 53.97 117 PHE A CA 1
ATOM 933 C C . PHE A 1 117 ? -1.815 -24.266 13.18 1 53.97 117 PHE A C 1
ATOM 935 O O . PHE A 1 117 ? -1.734 -25.406 12.734 1 53.97 117 PHE A O 1
ATOM 942 N N . ALA A 1 118 ? -2.877 -23.734 13.641 1 55.47 118 ALA A N 1
ATOM 943 C CA . ALA A 1 118 ? -4.113 -24.516 13.523 1 55.47 118 ALA A CA 1
ATOM 944 C C . ALA A 1 118 ? -4.469 -24.766 12.062 1 55.47 118 ALA A C 1
ATOM 946 O O . ALA A 1 118 ? -4.977 -25.828 11.711 1 55.47 118 ALA A O 1
ATOM 947 N N . TYR A 1 119 ? -4.191 -23.812 11.32 1 53.44 119 TYR A N 1
ATOM 948 C CA . TYR A 1 119 ? -4.426 -23.922 9.883 1 53.44 119 TYR A CA 1
ATOM 949 C C . TYR A 1 119 ? -3.699 -25.141 9.305 1 53.44 119 TYR A C 1
ATOM 951 O O . TYR A 1 119 ? -4.266 -25.891 8.516 1 53.44 119 TYR A O 1
ATOM 959 N N . GLU A 1 120 ? -2.492 -25.203 9.641 1 51.25 120 GLU A N 1
ATOM 960 C CA . GLU A 1 120 ? -1.676 -26.297 9.125 1 51.25 120 GLU A CA 1
ATOM 961 C C . GLU A 1 120 ? -2.166 -27.641 9.641 1 51.25 120 GLU A C 1
ATOM 963 O O . GLU A 1 120 ? -2.016 -28.656 8.969 1 51.25 120 GLU A O 1
ATOM 968 N N . LEU A 1 121 ? -2.748 -27.547 10.805 1 51.94 121 LEU A N 1
ATOM 969 C CA . LEU A 1 121 ? -3.102 -28.812 11.43 1 51.94 121 LEU A CA 1
ATOM 970 C C . LEU A 1 121 ? -4.547 -29.188 11.117 1 51.94 121 LEU A C 1
ATOM 972 O O . LEU A 1 121 ? -4.938 -30.344 11.281 1 51.94 121 LEU A O 1
ATOM 976 N N . THR A 1 122 ? -5.438 -28.281 10.938 1 53 122 THR A N 1
ATOM 977 C CA . THR A 1 122 ? -6.852 -28.625 11.031 1 53 122 THR A CA 1
ATOM 978 C C . THR A 1 122 ? -7.492 -28.656 9.641 1 53 122 THR A C 1
ATOM 980 O O . THR A 1 122 ? -6.973 -28.047 8.703 1 53 122 THR A O 1
ATOM 983 N N . THR A 1 123 ? -8.617 -29.328 9.508 1 57.28 123 THR A N 1
ATOM 984 C CA . THR A 1 123 ? -9.523 -29.406 8.375 1 57.28 123 THR A CA 1
ATOM 985 C C . THR A 1 123 ? -10.047 -28.031 7.996 1 57.28 123 THR A C 1
ATOM 987 O O . THR A 1 123 ? -10 -27.094 8.805 1 57.28 123 THR A O 1
ATOM 990 N N . VAL A 1 124 ? -10.438 -27.797 6.801 1 54.94 124 VAL A N 1
ATOM 991 C CA . VAL A 1 124 ? -10.898 -26.562 6.16 1 54.94 124 VAL A CA 1
ATOM 992 C C . VAL A 1 124 ? -11.867 -25.828 7.082 1 54.94 124 VAL A C 1
ATOM 994 O O . VAL A 1 124 ? -11.797 -24.609 7.227 1 54.94 124 VAL A O 1
ATOM 997 N N . LEU A 1 125 ? -12.727 -26.516 7.738 1 56.56 125 LEU A N 1
ATOM 998 C CA . LEU A 1 125 ? -13.766 -25.891 8.555 1 56.56 125 LEU A CA 1
ATOM 999 C C . LEU A 1 125 ? -13.164 -25.266 9.812 1 56.56 125 LEU A C 1
ATOM 1001 O O . LEU A 1 125 ? -13.562 -24.172 10.211 1 56.56 125 LEU A O 1
ATOM 1005 N N . SER A 1 126 ? -12.391 -25.953 10.477 1 59.16 126 SER A N 1
ATOM 1006 C CA . SER A 1 126 ? -11.766 -25.453 11.703 1 59.16 126 SER A CA 1
ATOM 1007 C C . SER A 1 126 ? -10.93 -24.203 11.43 1 59.16 126 SER A C 1
ATOM 1009 O O . SER A 1 126 ? -10.938 -23.266 12.227 1 59.16 126 SER A O 1
ATOM 1011 N N . VAL A 1 127 ? -10.406 -24.156 10.312 1 59.62 127 VAL A N 1
ATOM 1012 C CA . VAL A 1 127 ? -9.57 -23.031 9.93 1 59.62 127 VAL A CA 1
ATOM 1013 C C . VAL A 1 127 ? -10.445 -21.797 9.711 1 59.62 127 VAL A C 1
ATOM 1015 O O . VAL A 1 127 ? -10.094 -20.688 10.141 1 59.62 127 VAL A O 1
ATOM 1018 N N . ALA A 1 128 ? -11.484 -22.141 9.07 1 56.84 128 ALA A N 1
ATOM 1019 C CA . ALA A 1 128 ? -12.414 -21.047 8.828 1 56.84 128 ALA A CA 1
ATOM 1020 C C . ALA A 1 128 ? -12.898 -20.438 10.148 1 56.84 128 ALA A C 1
ATOM 1022 O O . ALA A 1 128 ? -12.984 -19.219 10.281 1 56.84 128 ALA A O 1
ATOM 1023 N N . PHE A 1 129 ? -13.188 -21.281 11.016 1 61.53 129 PHE A N 1
ATOM 1024 C CA . PHE A 1 129 ? -13.672 -20.828 12.312 1 61.53 129 PHE A CA 1
ATOM 1025 C C . PHE A 1 129 ? -12.617 -20 13.023 1 61.53 129 PHE A C 1
ATOM 1027 O O . PHE A 1 129 ? -12.914 -18.922 13.555 1 61.53 129 PHE A O 1
ATOM 1034 N N . LEU A 1 130 ? -11.5 -20.469 13.039 1 61.28 130 LEU A N 1
ATOM 1035 C CA . LEU A 1 130 ? -10.414 -19.766 13.719 1 61.28 130 LEU A CA 1
ATOM 1036 C C . LEU A 1 130 ? -10.133 -18.422 13.047 1 61.28 130 LEU A C 1
ATOM 1038 O O . LEU A 1 130 ? -9.828 -17.438 13.719 1 61.28 130 LEU A O 1
ATOM 1042 N N . ALA A 1 131 ? -10.328 -18.5 11.812 1 60.22 131 ALA A N 1
ATOM 1043 C CA . ALA A 1 131 ? -10.156 -17.25 11.07 1 60.22 131 ALA A CA 1
ATOM 1044 C C . ALA A 1 131 ? -11.195 -16.203 11.492 1 60.22 131 ALA A C 1
ATOM 1046 O O . ALA A 1 131 ? -10.859 -15.039 11.695 1 60.22 131 ALA A O 1
ATOM 1047 N N . VAL A 1 132 ? -12.328 -16.688 11.602 1 58.25 132 VAL A N 1
ATOM 1048 C CA . VAL A 1 132 ? -13.406 -15.797 12.008 1 58.25 132 VAL A CA 1
ATOM 1049 C C . VAL A 1 132 ? -13.141 -15.273 13.414 1 58.25 132 VAL A C 1
ATOM 1051 O O . VAL A 1 132 ? -13.312 -14.078 13.68 1 58.25 132 VAL A O 1
ATOM 1054 N N . LEU A 1 133 ? -12.758 -16.156 14.164 1 61.56 133 LEU A N 1
ATOM 1055 C CA . LEU A 1 133 ? -12.5 -15.75 15.547 1 61.56 133 LEU A CA 1
ATOM 1056 C C . LEU A 1 133 ? -11.383 -14.719 15.609 1 61.56 133 LEU A C 1
ATOM 1058 O O . LEU A 1 133 ? -11.516 -13.703 16.297 1 61.56 133 LEU A O 1
ATOM 1062 N N . SER A 1 134 ? -10.375 -14.938 14.883 1 61.44 134 SER A N 1
ATOM 1063 C CA . SER A 1 134 ? -9.242 -14.016 14.891 1 61.44 134 SER A CA 1
ATOM 1064 C C . SER A 1 134 ? -9.625 -12.656 14.312 1 61.44 134 SER A C 1
ATOM 1066 O O . SER A 1 134 ? -9.219 -11.617 14.828 1 61.44 134 SER A O 1
ATOM 1068 N N . SER A 1 135 ? -10.438 -12.727 13.344 1 59 135 SER A N 1
ATOM 1069 C CA . SER A 1 135 ? -10.906 -11.492 12.727 1 59 135 SER A CA 1
ATOM 1070 C C . SER A 1 135 ? -11.758 -10.672 13.688 1 59 135 SER A C 1
ATOM 1072 O O . SER A 1 135 ? -11.641 -9.453 13.75 1 59 135 SER A O 1
ATOM 1074 N N . THR A 1 136 ? -12.547 -11.398 14.336 1 58.69 136 THR A N 1
ATOM 1075 C CA . THR A 1 136 ? -13.422 -10.734 15.297 1 58.69 136 THR A CA 1
ATOM 1076 C C . THR A 1 136 ? -12.602 -10.055 16.391 1 58.69 136 THR A C 1
ATOM 1078 O O . THR A 1 136 ? -12.883 -8.922 16.766 1 58.69 136 THR A O 1
ATOM 1081 N N . LEU A 1 137 ? -11.672 -10.75 16.766 1 60.34 137 LEU A N 1
ATOM 1082 C CA . LEU A 1 137 ? -10.828 -10.18 17.812 1 60.34 137 LEU A CA 1
ATOM 1083 C C . LEU A 1 137 ? -10.094 -8.938 17.312 1 60.34 137 LEU A C 1
ATOM 1085 O O . LEU A 1 137 ? -10.016 -7.934 18.016 1 60.34 137 LEU A O 1
ATOM 1089 N N . LEU A 1 138 ? -9.594 -9.039 16.125 1 61.97 138 LEU A N 1
ATOM 1090 C CA . LEU A 1 138 ? -8.914 -7.887 15.539 1 61.97 138 LEU A CA 1
ATOM 1091 C C . LEU A 1 138 ? -9.852 -6.688 15.453 1 61.97 138 LEU A C 1
ATOM 1093 O O . LEU A 1 138 ? -9.453 -5.562 15.766 1 61.97 138 LEU A O 1
ATOM 1097 N N . PHE A 1 139 ? -11.047 -7.012 15.094 1 61 139 PHE A N 1
ATOM 1098 C CA . PHE A 1 139 ? -12.039 -5.957 14.977 1 61 139 PHE A CA 1
ATOM 1099 C C . PHE A 1 139 ? -12.32 -5.32 16.328 1 61 139 PHE A C 1
ATOM 1101 O O . PHE A 1 139 ? -12.375 -4.098 16.453 1 61 139 PHE A O 1
ATOM 1108 N N . ILE A 1 140 ? -12.469 -6.133 17.25 1 60.19 140 ILE A N 1
ATOM 1109 C CA . ILE A 1 140 ? -12.758 -5.625 18.578 1 60.19 140 ILE A CA 1
ATOM 1110 C C . ILE A 1 140 ? -11.594 -4.766 19.078 1 60.19 140 ILE A C 1
ATOM 1112 O O . ILE A 1 140 ? -11.805 -3.701 19.656 1 60.19 140 ILE A O 1
ATOM 1116 N N . PHE A 1 141 ? -10.484 -5.102 18.672 1 61.25 141 PHE A N 1
ATOM 1117 C CA . PHE A 1 141 ? -9.305 -4.406 19.172 1 61.25 141 PHE A CA 1
ATOM 1118 C C . PHE A 1 141 ? -9.07 -3.115 18.406 1 61.25 141 PHE A C 1
ATOM 1120 O O . PHE A 1 141 ? -8.43 -2.189 18.906 1 61.25 141 PHE A O 1
ATOM 1127 N N . LEU A 1 142 ? -9.648 -3.094 17.219 1 65.56 142 LEU A N 1
ATOM 1128 C CA . LEU A 1 142 ? -9.492 -1.871 16.438 1 65.56 142 LEU A CA 1
ATOM 1129 C C . LEU A 1 142 ? -10.703 -0.963 16.609 1 65.56 142 LEU A C 1
ATOM 1131 O O . LEU A 1 142 ? -10.562 0.246 16.797 1 65.56 142 LEU A O 1
ATOM 1135 N N . TYR A 1 143 ? -11.875 -1.584 16.703 1 64.25 143 TYR A N 1
ATOM 1136 C CA . TYR A 1 143 ? -13.117 -0.82 16.75 1 64.25 143 TYR A CA 1
ATOM 1137 C C . TYR A 1 143 ? -13.312 -0.18 18.125 1 64.25 143 TYR A C 1
ATOM 1139 O O . TYR A 1 143 ? -13.664 0.999 18.219 1 64.25 143 TYR A O 1
ATOM 1147 N N . ARG A 1 144 ? -13.055 -0.905 19.141 1 66.06 144 ARG A N 1
ATOM 1148 C CA . ARG A 1 144 ? -13.336 -0.414 20.484 1 66.06 144 ARG A CA 1
ATOM 1149 C C . ARG A 1 144 ? -12.477 0.8 20.812 1 66.06 144 ARG A C 1
ATOM 1151 O O . ARG A 1 144 ? -12.992 1.825 21.281 1 66.06 144 ARG A O 1
ATOM 1158 N N . PRO A 1 145 ? -11.195 0.684 20.562 1 71.19 145 PRO A N 1
ATOM 1159 C CA . PRO A 1 145 ? -10.406 1.883 20.844 1 71.19 145 PRO A CA 1
ATOM 1160 C C . PRO A 1 145 ? -10.82 3.076 19.984 1 71.19 145 PRO A C 1
ATOM 1162 O O . PRO A 1 145 ? -10.773 4.219 20.453 1 71.19 145 PRO A O 1
ATOM 1165 N N . MET A 1 146 ? -11.242 2.805 18.797 1 76.19 146 MET A N 1
ATOM 1166 C CA . MET A 1 146 ? -11.719 3.867 17.922 1 76.19 146 MET A CA 1
ATOM 1167 C C . MET A 1 146 ? -12.914 4.586 18.516 1 76.19 146 MET A C 1
ATOM 1169 O O . MET A 1 146 ? -12.961 5.816 18.547 1 76.19 146 MET A O 1
ATOM 1173 N N . THR A 1 147 ? -13.812 3.85 19.062 1 73.25 147 THR A N 1
ATOM 1174 C CA . THR A 1 147 ? -15.031 4.43 19.609 1 73.25 147 THR A CA 1
ATOM 1175 C C . THR A 1 147 ? -14.75 5.164 20.922 1 73.25 147 THR A C 1
ATOM 1177 O O . THR A 1 147 ? -15.328 6.223 21.172 1 73.25 147 THR A O 1
ATOM 1180 N N . ILE A 1 148 ? -13.836 4.617 21.672 1 73.31 148 ILE A N 1
ATOM 1181 C CA . ILE A 1 148 ? -13.492 5.238 22.938 1 73.31 148 ILE A CA 1
ATOM 1182 C C . ILE A 1 148 ? -12.828 6.594 22.688 1 73.31 148 ILE A C 1
ATOM 1184 O O . ILE A 1 148 ? -13.102 7.562 23.406 1 73.31 148 ILE A O 1
ATOM 1188 N N . MET A 1 149 ? -12.07 6.695 21.641 1 80.06 149 MET A N 1
ATOM 1189 C CA . MET A 1 149 ? -11.344 7.926 21.344 1 80.06 149 MET A CA 1
ATOM 1190 C C . MET A 1 149 ? -12.195 8.859 20.484 1 80.06 149 MET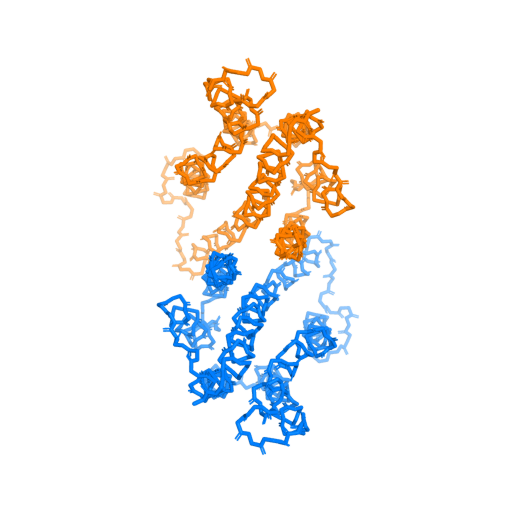 A C 1
ATOM 1192 O O . MET A 1 149 ? -11.805 10 20.234 1 80.06 149 MET A O 1
ATOM 1196 N N . GLY A 1 150 ? -13.336 8.336 20.031 1 78.56 150 GLY A N 1
ATOM 1197 C CA . GLY A 1 150 ? -14.219 9.156 19.219 1 78.56 150 GLY A CA 1
ATOM 1198 C C . GLY A 1 150 ? -13.805 9.188 17.75 1 78.56 150 GLY A C 1
ATOM 1199 O O . GLY A 1 150 ? -14.133 10.133 17.031 1 78.56 150 GLY A O 1
ATOM 1200 N N . VAL A 1 151 ? -12.93 8.312 17.453 1 82.88 151 VAL A N 1
ATOM 1201 C CA . VAL A 1 151 ? -12.578 8.18 16.047 1 82.88 151 VAL A CA 1
ATOM 1202 C C . VAL A 1 151 ? -13.68 7.41 15.32 1 82.88 151 VAL A C 1
ATOM 1204 O O . VAL A 1 151 ? -13.93 6.238 15.617 1 82.88 151 VAL A O 1
ATOM 1207 N N . ARG A 1 152 ? -14.477 8.039 14.477 1 83.38 152 ARG A N 1
ATOM 1208 C CA . ARG A 1 152 ? -15.57 7.383 13.766 1 83.38 152 ARG A CA 1
ATOM 1209 C C . ARG A 1 152 ? -15.031 6.477 12.656 1 83.38 152 ARG A C 1
ATOM 1211 O O . ARG A 1 152 ? -14.211 6.902 11.844 1 83.38 152 ARG A O 1
ATOM 1218 N N . PRO A 1 153 ? -15.492 5.219 12.703 1 83.94 153 PRO A N 1
ATOM 1219 C CA . PRO A 1 153 ? -15.141 4.355 11.578 1 83.94 153 PRO A CA 1
ATOM 1220 C C . PRO A 1 153 ? -15.633 4.906 10.242 1 83.94 153 PRO A C 1
ATOM 1222 O O . PRO A 1 153 ? -16.719 5.48 10.172 1 83.94 153 PRO A O 1
ATOM 1225 N N . ARG A 1 154 ? -14.812 4.766 9.289 1 89.81 154 ARG A N 1
ATOM 1226 C CA . ARG A 1 154 ? -15.141 5.215 7.938 1 89.81 154 ARG A CA 1
ATOM 1227 C C . ARG A 1 154 ? -15.531 4.043 7.047 1 89.81 154 ARG A C 1
ATOM 1229 O O . ARG A 1 154 ? -15.375 2.883 7.438 1 89.81 154 ARG A O 1
ATOM 1236 N N . TYR A 1 155 ? -16.109 4.352 5.914 1 91.31 155 TYR A N 1
ATOM 1237 C CA . TYR A 1 155 ? -16.547 3.301 5.004 1 91.31 155 TYR A CA 1
ATOM 1238 C C . TYR A 1 155 ? -15.375 2.4 4.613 1 91.31 155 TYR A C 1
ATOM 1240 O O . TYR A 1 155 ? -15.547 1.189 4.445 1 91.31 155 TYR A O 1
ATOM 1248 N N . TYR A 1 156 ? -14.148 2.914 4.445 1 92.81 156 TYR A N 1
ATOM 1249 C CA . TYR A 1 156 ? -13 2.105 4.039 1 92.81 156 TYR A CA 1
ATOM 1250 C C . TYR A 1 156 ? -12.555 1.186 5.168 1 92.81 156 TYR A C 1
ATOM 1252 O O . TYR A 1 156 ? -11.898 0.171 4.926 1 92.81 156 TYR A O 1
ATOM 126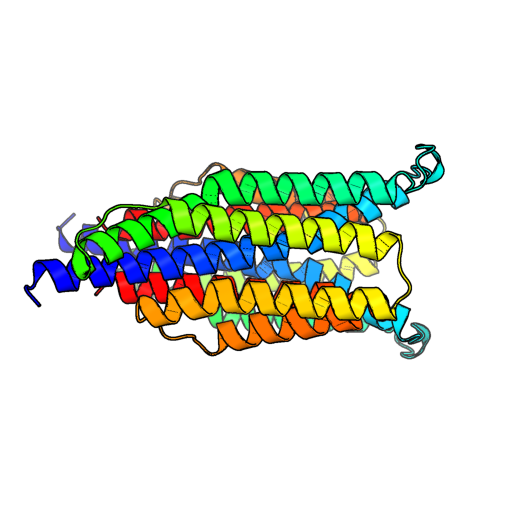0 N N . ASP A 1 157 ? -12.906 1.557 6.418 1 87.5 157 ASP A N 1
ATOM 1261 C CA . ASP A 1 157 ? -12.656 0.644 7.527 1 87.5 157 ASP A CA 1
ATOM 1262 C C . ASP A 1 157 ? -13.547 -0.592 7.438 1 87.5 157 ASP A C 1
ATOM 1264 O O . ASP A 1 157 ? -13.078 -1.719 7.598 1 87.5 157 ASP A O 1
ATOM 1268 N N . TYR A 1 158 ? -14.773 -0.367 7.129 1 85.81 158 TYR A N 1
ATOM 1269 C CA . TYR A 1 158 ? -15.719 -1.466 6.988 1 85.81 158 TYR A CA 1
ATOM 1270 C C . TYR A 1 158 ? -15.344 -2.365 5.82 1 85.81 158 TYR A C 1
ATOM 1272 O O . TYR A 1 158 ? -15.469 -3.59 5.902 1 85.81 158 TYR A O 1
ATOM 1280 N N . ILE A 1 159 ? -14.891 -1.793 4.801 1 89.31 159 ILE A N 1
ATOM 1281 C CA . ILE A 1 159 ? -14.469 -2.553 3.631 1 89.31 159 ILE A CA 1
ATOM 1282 C C . ILE A 1 159 ? -13.281 -3.439 3.996 1 89.31 159 ILE A C 1
ATOM 1284 O O . ILE A 1 159 ? -13.258 -4.629 3.666 1 89.31 159 ILE A O 1
ATOM 1288 N N . ALA A 1 160 ? -12.312 -2.838 4.664 1 89.44 160 ALA A N 1
ATOM 1289 C CA . ALA A 1 160 ? -11.117 -3.586 5.055 1 89.44 160 ALA A CA 1
ATOM 1290 C C . ALA A 1 160 ? -11.469 -4.727 6.004 1 89.44 160 ALA A C 1
ATOM 1292 O O . ALA A 1 160 ? -10.984 -5.852 5.836 1 89.44 160 ALA A O 1
ATOM 1293 N N . TRP A 1 161 ? -12.375 -4.465 6.883 1 83 161 TRP A N 1
ATOM 1294 C CA . TRP A 1 161 ? -12.75 -5.484 7.859 1 83 161 TRP A CA 1
ATOM 1295 C C . TRP A 1 161 ? -13.57 -6.59 7.199 1 83 161 TRP A C 1
ATOM 1297 O O . TRP A 1 161 ? -13.344 -7.773 7.461 1 83 161 TRP A O 1
ATOM 1307 N N . THR A 1 162 ? -14.469 -6.242 6.398 1 82.69 162 THR A N 1
ATOM 1308 C CA . THR A 1 162 ? -15.273 -7.223 5.684 1 82.69 162 THR A CA 1
ATOM 1309 C C . THR A 1 162 ? -14.398 -8.086 4.781 1 82.69 162 THR A C 1
ATOM 1311 O O . THR A 1 162 ? -14.57 -9.312 4.727 1 82.69 162 THR A O 1
ATOM 1314 N N . ALA A 1 163 ? -13.523 -7.418 4.129 1 86.5 163 ALA A N 1
ATOM 1315 C CA . ALA A 1 163 ? -12.609 -8.164 3.266 1 86.5 163 ALA A CA 1
ATOM 1316 C C . ALA A 1 163 ? -11.797 -9.172 4.066 1 86.5 163 ALA A C 1
ATOM 1318 O O . ALA A 1 163 ? -11.523 -10.273 3.594 1 86.5 163 ALA A O 1
ATOM 1319 N N . TYR A 1 164 ? -11.391 -8.758 5.188 1 83.69 164 TYR A N 1
ATOM 1320 C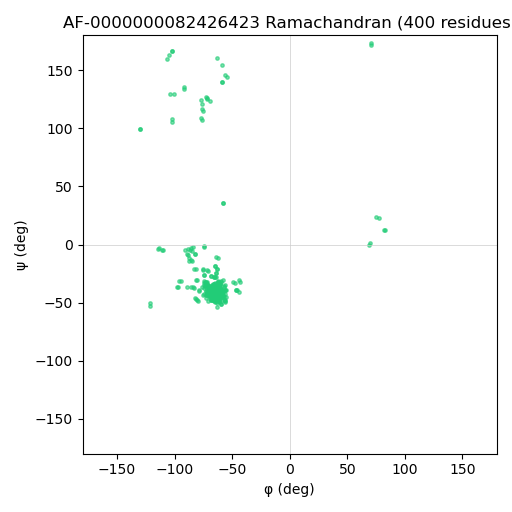 CA . TYR A 1 164 ? -10.625 -9.656 6.047 1 83.69 164 TYR A CA 1
ATOM 1321 C C . TYR A 1 164 ? -11.453 -10.867 6.449 1 83.69 164 TYR A C 1
ATOM 1323 O O . TYR A 1 164 ? -10.992 -12.008 6.344 1 83.69 164 TYR A O 1
ATOM 1331 N N . ILE A 1 165 ? -12.617 -10.633 6.879 1 76.81 165 ILE A N 1
ATOM 1332 C CA . ILE A 1 165 ? -13.5 -11.703 7.32 1 76.81 165 ILE A CA 1
ATOM 1333 C C . ILE A 1 165 ? -13.773 -12.664 6.164 1 76.81 165 ILE A C 1
ATOM 1335 O O . ILE A 1 165 ? -13.688 -13.883 6.328 1 76.81 165 ILE A O 1
ATOM 1339 N N . VAL A 1 166 ? -14.031 -12.156 5.02 1 78.62 166 VAL A N 1
ATOM 1340 C CA . VAL A 1 166 ? -14.344 -12.969 3.852 1 78.62 166 VAL A CA 1
ATOM 1341 C C . VAL A 1 166 ? -13.117 -13.766 3.434 1 78.62 166 VAL A C 1
ATOM 1343 O O . VAL A 1 166 ? -13.203 -14.969 3.184 1 78.62 166 VAL A O 1
ATOM 1346 N N . SER A 1 167 ? -11.953 -13.109 3.381 1 82.38 167 SER A N 1
ATOM 1347 C CA . SER A 1 167 ? -10.734 -13.766 2.938 1 82.38 167 SER A CA 1
ATOM 1348 C C . SER A 1 167 ? -10.297 -14.844 3.924 1 82.38 167 SER A C 1
ATOM 1350 O O . SER A 1 167 ? -9.828 -15.914 3.521 1 82.38 167 SER A O 1
ATOM 1352 N N . MET A 1 168 ? -10.445 -14.602 5.148 1 75.62 168 MET A N 1
ATOM 1353 C CA . MET A 1 168 ? -10.016 -15.57 6.152 1 75.62 168 MET A CA 1
ATOM 1354 C C . MET A 1 168 ? -10.969 -16.766 6.191 1 75.62 168 MET A C 1
ATOM 1356 O O . MET A 1 168 ? -10.547 -17.891 6.465 1 75.62 168 MET A O 1
ATOM 1360 N N . SER A 1 169 ? -12.227 -16.5 5.914 1 72.44 169 SER A N 1
ATOM 1361 C CA . SER A 1 169 ? -13.227 -17.547 5.945 1 72.44 169 SER A CA 1
ATOM 1362 C C . SER A 1 169 ? -13.172 -18.406 4.684 1 72.44 169 SER A C 1
ATOM 1364 O O . SER A 1 169 ? -13.273 -19.641 4.75 1 72.44 169 SER A O 1
ATOM 1366 N N . LEU A 1 170 ? -12.969 -17.766 3.555 1 74.5 170 LEU A N 1
ATOM 1367 C CA . LEU A 1 170 ? -13.086 -18.469 2.281 1 74.5 170 LEU A CA 1
ATOM 1368 C C . LEU A 1 170 ? -11.727 -18.625 1.618 1 74.5 170 LEU A C 1
ATOM 1370 O O . LEU A 1 170 ? -11.609 -19.25 0.566 1 74.5 170 LEU A O 1
ATOM 1374 N N . GLY A 1 171 ? -10.672 -18.094 2.131 1 76 171 GLY A N 1
ATOM 1375 C CA . GLY A 1 171 ? -9.352 -18.047 1.515 1 76 171 GLY A CA 1
ATOM 1376 C C . GLY A 1 171 ? -8.742 -19.422 1.318 1 76 171 GLY A C 1
ATOM 1377 O O . GLY A 1 171 ? -7.926 -19.609 0.413 1 76 171 GLY A O 1
ATOM 1378 N N . LEU A 1 172 ? -9.133 -20.359 2.066 1 69.88 172 LEU A N 1
ATOM 1379 C CA . LEU A 1 172 ? -8.609 -21.719 1.908 1 69.88 172 LEU A CA 1
ATOM 1380 C C . LEU A 1 172 ? -9.164 -22.359 0.645 1 69.88 172 LEU A C 1
ATOM 1382 O O . LEU A 1 172 ? -8.508 -23.234 0.052 1 69.88 172 LEU A O 1
ATOM 1386 N N . MET A 1 173 ? -10.336 -22.016 0.359 1 75.44 173 MET A N 1
ATOM 1387 C CA . MET A 1 173 ? -10.961 -22.531 -0.851 1 75.44 173 MET A CA 1
ATOM 1388 C C . MET A 1 173 ? -10.555 -21.719 -2.072 1 75.44 173 MET A C 1
ATOM 1390 O O . MET A 1 173 ? -10.352 -22.266 -3.154 1 75.44 173 MET A O 1
ATOM 1394 N N . PHE A 1 174 ? -10.445 -20.422 -1.797 1 81.75 174 PHE A N 1
ATOM 1395 C CA . PHE A 1 174 ? -10.133 -19.5 -2.879 1 81.75 174 PHE A CA 1
ATOM 1396 C C . PHE A 1 174 ? -8.977 -18.578 -2.492 1 81.75 174 PHE A C 1
ATOM 1398 O O . PHE A 1 174 ? -9.18 -17.531 -1.888 1 81.75 174 PHE A O 1
ATOM 1405 N N . TYR A 1 175 ? -7.797 -18.891 -2.936 1 81.62 175 TYR A N 1
ATOM 1406 C CA . TYR A 1 175 ? -6.586 -18.188 -2.543 1 81.62 175 TYR A CA 1
ATOM 1407 C C . TYR A 1 175 ? -6.574 -16.766 -3.104 1 81.62 175 TYR A C 1
ATOM 1409 O O . TYR A 1 175 ? -5.973 -15.867 -2.52 1 81.62 175 TYR A O 1
ATOM 1417 N N . PHE A 1 176 ? -7.266 -16.594 -4.211 1 89.06 176 PHE A N 1
ATOM 1418 C CA . PHE A 1 176 ? -7.246 -15.281 -4.828 1 89.06 176 PHE A CA 1
ATOM 1419 C C . PHE A 1 176 ? -7.902 -14.242 -3.922 1 89.06 176 PHE A C 1
ATOM 1421 O O . PHE A 1 176 ? -7.68 -13.047 -4.082 1 89.06 176 PHE A O 1
ATOM 1428 N N . LEU A 1 177 ? -8.695 -14.648 -2.945 1 87.81 177 LEU A N 1
ATOM 1429 C CA . LEU A 1 177 ? -9.367 -13.742 -2.023 1 87.81 177 LEU A CA 1
ATOM 1430 C C . LEU A 1 177 ? -8.352 -13.016 -1.144 1 87.81 177 LEU A C 1
ATOM 1432 O O . LEU A 1 177 ? -8.602 -11.891 -0.708 1 87.81 177 LEU A O 1
ATOM 1436 N N . TYR A 1 178 ? -7.238 -13.617 -0.904 1 87.06 178 TYR A N 1
ATOM 1437 C CA . TYR A 1 178 ? -6.191 -12.953 -0.134 1 87.06 178 TYR A CA 1
ATOM 1438 C C . TYR A 1 178 ? -5.617 -11.766 -0.904 1 87.06 178 TYR A C 1
ATOM 1440 O O . TYR A 1 178 ? -5.273 -10.742 -0.313 1 87.06 178 TYR A O 1
ATOM 1448 N N . TYR A 1 179 ? -5.547 -11.906 -2.166 1 93.19 179 TYR A N 1
ATOM 1449 C CA . TYR A 1 179 ? -5.059 -10.805 -2.986 1 93.19 179 TYR A C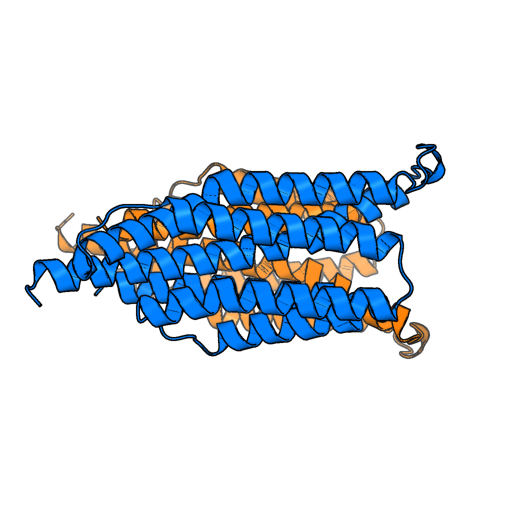A 1
ATOM 1450 C C . TYR A 1 179 ? -6.082 -9.672 -3.033 1 93.19 179 TYR A C 1
ATOM 1452 O O . TYR A 1 179 ? -5.715 -8.492 -3.006 1 93.19 179 TYR A O 1
ATOM 1460 N N . ILE A 1 180 ? -7.32 -10.016 -3.064 1 92.88 180 ILE A N 1
ATOM 1461 C CA . ILE A 1 180 ? -8.375 -9.008 -3.045 1 92.88 180 ILE A CA 1
ATOM 1462 C C . ILE A 1 180 ? -8.336 -8.25 -1.721 1 92.88 180 ILE A C 1
ATOM 1464 O O . ILE A 1 180 ? -8.461 -7.02 -1.696 1 92.88 180 ILE A O 1
ATOM 1468 N N . MET A 1 181 ? -8.172 -9 -0.721 1 91.44 181 MET A N 1
ATOM 1469 C CA . MET A 1 181 ? -8.055 -8.367 0.59 1 91.44 181 MET A CA 1
ATOM 1470 C C . MET A 1 181 ? -6.879 -7.395 0.618 1 91.44 181 MET A C 1
ATOM 1472 O O . MET A 1 181 ? -7 -6.289 1.151 1 91.44 181 MET A O 1
ATOM 1476 N N . THR A 1 182 ? -5.785 -7.809 0.045 1 94.88 182 THR A N 1
ATOM 1477 C CA . THR A 1 182 ? -4.594 -6.969 -0.014 1 94.88 182 THR A CA 1
ATOM 1478 C C . THR A 1 182 ? -4.898 -5.648 -0.714 1 94.88 182 THR A C 1
ATOM 1480 O O . THR A 1 182 ? -4.551 -4.578 -0.21 1 94.88 182 THR A O 1
ATOM 1483 N N . LEU A 1 183 ? -5.578 -5.656 -1.806 1 95.62 183 LEU A N 1
ATOM 1484 C CA . LEU A 1 183 ? -5.922 -4.453 -2.559 1 95.62 183 LEU A CA 1
ATOM 1485 C C . LEU A 1 183 ? -6.828 -3.541 -1.74 1 95.62 183 LEU A C 1
ATOM 1487 O O . LEU A 1 183 ? -6.609 -2.328 -1.689 1 95.62 183 LEU A O 1
ATOM 1491 N N . LEU A 1 184 ? -7.797 -4.109 -1.085 1 94.94 184 LEU A N 1
ATOM 1492 C CA . LEU A 1 184 ? -8.758 -3.332 -0.313 1 94.94 184 LEU A CA 1
ATOM 1493 C C . LEU A 1 184 ? -8.109 -2.742 0.933 1 94.94 184 LEU A C 1
ATOM 1495 O O . LEU A 1 184 ? -8.445 -1.634 1.353 1 94.94 184 LEU A O 1
ATOM 1499 N N . TRP A 1 185 ? -7.188 -3.502 1.478 1 94.69 185 TRP A N 1
ATOM 1500 C CA . TRP A 1 185 ? -6.484 -3 2.652 1 94.69 185 TRP A CA 1
ATOM 1501 C C . TRP A 1 185 ? -5.535 -1.867 2.275 1 94.69 185 TRP A C 1
ATOM 1503 O O . TRP A 1 185 ? -5.391 -0.896 3.023 1 94.69 185 TRP A O 1
ATOM 1513 N N . VAL A 1 186 ? -4.852 -1.997 1.14 1 95.69 186 VAL A N 1
ATOM 1514 C CA . VAL A 1 186 ? -4.012 -0.906 0.655 1 95.69 186 VAL A CA 1
ATOM 1515 C C . VAL A 1 186 ? -4.863 0.341 0.432 1 95.69 186 VAL A C 1
ATOM 1517 O O . VAL A 1 186 ? -4.473 1.444 0.822 1 95.69 186 VAL A O 1
ATOM 1520 N N . TYR A 1 187 ? -6.027 0.125 -0.152 1 94.94 187 TYR A N 1
ATOM 1521 C CA . TYR A 1 187 ? -6.941 1.239 -0.382 1 94.94 187 TYR A CA 1
ATOM 1522 C C . TYR A 1 187 ? -7.363 1.877 0.935 1 94.94 187 TYR A C 1
ATOM 1524 O O . TYR A 1 187 ? -7.34 3.102 1.074 1 94.94 187 TYR A O 1
ATOM 1532 N N . ALA A 1 188 ? -7.754 1.062 1.871 1 95 188 ALA A N 1
ATOM 1533 C CA . ALA A 1 188 ? -8.18 1.573 3.172 1 95 188 ALA A CA 1
ATOM 1534 C C . ALA A 1 188 ? -7.047 2.318 3.867 1 95 188 ALA A C 1
ATOM 1536 O O . ALA A 1 188 ? -7.27 3.367 4.48 1 95 188 ALA A O 1
ATOM 1537 N N . GLY A 1 189 ? -5.859 1.727 3.809 1 94.75 189 GLY A N 1
ATOM 1538 C CA . GLY A 1 189 ? -4.703 2.385 4.402 1 94.75 189 GLY A CA 1
ATOM 1539 C C . GLY A 1 189 ? -4.41 3.74 3.789 1 94.75 189 GLY A C 1
ATOM 1540 O O . GLY A 1 189 ? -4.176 4.715 4.508 1 94.75 189 GLY A O 1
ATOM 1541 N N . MET A 1 190 ? -4.484 3.791 2.477 1 93.44 190 MET A N 1
ATOM 1542 C CA . MET A 1 190 ? -4.254 5.051 1.774 1 93.44 190 MET A CA 1
ATOM 1543 C C . MET A 1 190 ? -5.332 6.07 2.119 1 93.44 190 MET A C 1
ATOM 1545 O O . MET A 1 190 ? -5.027 7.234 2.385 1 93.44 190 MET A O 1
ATOM 1549 N N . ALA A 1 191 ? -6.523 5.652 2.082 1 93.12 191 ALA A N 1
ATOM 1550 C CA . ALA A 1 191 ? -7.637 6.539 2.4 1 93.12 191 ALA A CA 1
ATOM 1551 C C . ALA A 1 191 ? -7.516 7.086 3.82 1 93.12 191 ALA A C 1
ATOM 1553 O O . ALA A 1 191 ? -7.75 8.273 4.059 1 93.12 191 ALA A O 1
ATOM 1554 N N . SER A 1 192 ? -7.145 6.207 4.691 1 92.38 192 SER A N 1
ATOM 1555 C CA . SER A 1 192 ? -6.984 6.609 6.086 1 92.38 192 SER A CA 1
ATOM 1556 C C . SER A 1 192 ? -5.863 7.633 6.238 1 92.38 192 SER A C 1
ATOM 1558 O O . SER A 1 192 ? -6.02 8.633 6.945 1 92.38 192 SER A O 1
ATOM 1560 N N . LEU A 1 193 ? -4.77 7.445 5.582 1 92.44 193 LEU A N 1
ATOM 1561 C CA . LEU A 1 193 ? -3.627 8.352 5.652 1 92.44 193 LEU A CA 1
ATOM 1562 C C . LEU A 1 193 ? -3.957 9.695 5.012 1 92.44 193 LEU A C 1
ATOM 1564 O O . LEU A 1 193 ? -3.59 10.742 5.539 1 92.44 193 LEU A O 1
ATOM 1568 N N . LEU A 1 194 ? -4.656 9.641 3.912 1 90.5 194 LEU A N 1
ATOM 1569 C CA . LEU A 1 194 ? -5.031 10.875 3.229 1 90.5 194 LEU A CA 1
ATOM 1570 C C . LEU A 1 194 ? -6.012 11.688 4.066 1 90.5 194 LEU A C 1
ATOM 1572 O O . LEU A 1 194 ? -5.922 12.914 4.121 1 90.5 194 LEU A O 1
ATOM 1576 N N . GLU A 1 195 ? -6.922 10.969 4.664 1 89.5 195 GLU A N 1
ATOM 1577 C CA . GLU A 1 195 ? -7.852 11.648 5.562 1 89.5 195 GLU A CA 1
ATOM 1578 C C . GLU A 1 195 ? -7.109 12.312 6.723 1 89.5 195 GLU A C 1
ATOM 1580 O O . GLU A 1 195 ? -7.41 13.453 7.086 1 89.5 195 GLU A O 1
ATOM 1585 N N . ALA A 1 196 ? -6.168 11.617 7.336 1 85.75 196 ALA A N 1
ATOM 1586 C CA . ALA A 1 196 ? -5.371 12.164 8.43 1 85.75 196 ALA A CA 1
ATOM 1587 C C . ALA A 1 196 ? -4.566 13.375 7.98 1 85.75 196 ALA A C 1
ATOM 1589 O O . ALA A 1 196 ? -4.406 14.336 8.734 1 85.75 196 ALA A O 1
ATOM 1590 N N . MET A 1 197 ? -4.125 13.375 6.766 1 83.56 197 MET A N 1
ATOM 1591 C CA . MET A 1 197 ? -3.32 14.469 6.227 1 83.56 197 MET A CA 1
ATOM 1592 C C . MET A 1 197 ? -4.18 15.703 5.977 1 83.56 197 MET A C 1
ATOM 1594 O O . MET A 1 197 ? -3.725 16.828 6.172 1 83.56 197 MET A O 1
ATOM 1598 N N . GLU A 1 198 ? -5.297 15.477 5.508 1 78.69 198 GLU A N 1
ATOM 1599 C CA . GLU A 1 198 ? -6.168 16.594 5.156 1 78.69 198 GLU A CA 1
ATOM 1600 C C . GLU A 1 198 ? -6.797 17.219 6.398 1 78.69 198 GLU A C 1
ATOM 1602 O O . GLU A 1 198 ? -6.996 18.438 6.457 1 78.69 198 GLU A O 1
ATOM 1607 N N . HIS A 1 199 ? -7.148 16.438 7.406 1 66.81 199 HIS A N 1
ATOM 1608 C CA . HIS A 1 199 ? -7.746 16.969 8.625 1 66.81 199 HIS A CA 1
ATOM 1609 C C . HIS A 1 199 ? -6.684 17.516 9.57 1 66.81 199 HIS A C 1
ATOM 1611 O O . HIS A 1 199 ? -6.984 18.344 10.438 1 66.81 199 HIS A O 1
ATOM 1617 N N . GLY A 1 200 ? -5.496 16.984 9.586 1 56.25 200 GLY A N 1
ATOM 1618 C CA . GLY A 1 200 ? -4.445 17.531 10.43 1 56.25 200 GLY A CA 1
ATOM 1619 C C . GLY A 1 200 ? -4.066 18.953 10.07 1 56.25 200 GLY A C 1
ATOM 1620 O O . GLY A 1 200 ? -3.35 19.625 10.82 1 56.25 200 GLY A O 1
ATOM 1621 N N . ARG A 1 201 ? -4.477 19.516 8.953 1 53.53 201 ARG A N 1
ATOM 1622 C CA . ARG A 1 201 ? -4.148 20.875 8.531 1 53.53 201 ARG A CA 1
ATOM 1623 C C . ARG A 1 201 ? -5.117 21.891 9.141 1 53.53 201 ARG A C 1
ATOM 1625 O O . ARG A 1 201 ? -4.863 23.094 9.109 1 53.53 201 ARG A O 1
ATOM 1632 N N . HIS A 1 202 ? -6.203 21.406 9.672 1 47.38 202 HIS A N 1
ATOM 1633 C CA . HIS A 1 202 ? -7.09 22.391 10.281 1 47.38 202 HIS A CA 1
ATOM 1634 C C . HIS A 1 202 ? -7.004 22.344 11.797 1 47.38 202 HIS A C 1
ATOM 1636 O O . HIS A 1 202 ? -6.922 21.266 12.398 1 47.38 202 HIS A O 1
ATOM 1642 N N . MET B 1 1 ? 12.82 36.25 -2.287 1 59.44 1 MET B N 1
ATOM 1643 C CA . MET B 1 1 ? 11.5 35.625 -2.426 1 59.44 1 MET B CA 1
ATOM 1644 C C . MET B 1 1 ? 10.594 36.031 -1.269 1 59.44 1 MET B C 1
ATOM 1646 O O . MET B 1 1 ? 11 36 -0.106 1 59.44 1 MET B O 1
ATOM 1650 N N . ASP B 1 2 ? 9.445 36.75 -1.49 1 81.25 2 ASP B N 1
ATOM 1651 C CA . ASP B 1 2 ? 8.445 37.188 -0.519 1 81.25 2 ASP B CA 1
ATOM 1652 C C . ASP B 1 2 ? 7.922 36 0.288 1 81.25 2 ASP B C 1
ATOM 1654 O O . ASP B 1 2 ? 8.047 34.844 -0.14 1 81.25 2 ASP B O 1
ATOM 1658 N N . ARG B 1 3 ? 7.629 36.094 1.488 1 88.38 3 ARG B N 1
ATOM 1659 C CA . ARG B 1 3 ? 7.137 35.094 2.418 1 88.38 3 ARG B CA 1
ATOM 1660 C C . ARG B 1 3 ? 6.02 34.281 1.786 1 88.38 3 ARG B C 1
ATOM 1662 O O . ARG B 1 3 ? 5.984 33.031 1.931 1 88.38 3 ARG B O 1
ATOM 1669 N N . ALA B 1 4 ? 5.195 34.906 1.06 1 87.31 4 ALA B N 1
ATOM 1670 C CA . ALA B 1 4 ? 4.074 34.219 0.403 1 87.31 4 ALA B CA 1
ATOM 1671 C C . ALA B 1 4 ? 4.562 33.219 -0.643 1 87.31 4 ALA B C 1
ATOM 1673 O O . ALA B 1 4 ? 4.031 32.125 -0.748 1 87.31 4 ALA B O 1
ATOM 1674 N N . ASN B 1 5 ? 5.609 33.594 -1.306 1 86.06 5 ASN B N 1
ATOM 1675 C CA . ASN B 1 5 ? 6.164 32.719 -2.328 1 86.06 5 ASN B CA 1
ATOM 1676 C C . ASN B 1 5 ? 6.867 31.516 -1.711 1 86.06 5 ASN B C 1
ATOM 1678 O O . ASN B 1 5 ? 6.801 30.406 -2.25 1 86.06 5 ASN B O 1
ATOM 1682 N N . ARG B 1 6 ? 7.473 31.672 -0.579 1 87.25 6 ARG B N 1
ATOM 1683 C CA . ARG B 1 6 ? 8.133 30.562 0.103 1 87.25 6 ARG B CA 1
ATOM 1684 C C . ARG B 1 6 ? 7.113 29.547 0.613 1 87.25 6 ARG B C 1
ATOM 1686 O O . ARG B 1 6 ? 7.332 28.344 0.514 1 87.25 6 ARG B O 1
ATOM 1693 N N . ILE B 1 7 ? 6.016 30.078 1.064 1 87.81 7 ILE B N 1
ATOM 1694 C CA . ILE B 1 7 ? 4.957 29.219 1.557 1 87.81 7 ILE B CA 1
ATOM 1695 C C . ILE B 1 7 ? 4.336 28.453 0.39 1 87.81 7 ILE B C 1
ATOM 1697 O O . ILE B 1 7 ? 4.086 27.25 0.492 1 87.81 7 ILE B O 1
ATOM 1701 N N . ALA B 1 8 ? 4.152 29.141 -0.673 1 87.81 8 ALA B N 1
ATOM 1702 C CA . ALA B 1 8 ? 3.564 28.516 -1.853 1 87.81 8 ALA B CA 1
ATOM 1703 C C . ALA B 1 8 ? 4.461 27.406 -2.389 1 87.81 8 ALA B C 1
ATOM 1705 O O . ALA B 1 8 ? 3.979 26.328 -2.756 1 87.81 8 ALA B O 1
ATOM 1706 N N . VAL B 1 9 ? 5.711 27.641 -2.395 1 86.88 9 VAL B N 1
ATOM 1707 C CA . VAL B 1 9 ? 6.66 26.625 -2.857 1 86.88 9 VAL B CA 1
ATOM 1708 C C . VAL B 1 9 ? 6.672 25.438 -1.892 1 86.88 9 VAL B C 1
ATOM 1710 O O . VAL B 1 9 ? 6.77 24.281 -2.314 1 86.88 9 VAL B O 1
ATOM 1713 N N . GLY B 1 10 ? 6.57 25.734 -0.626 1 87.06 10 GLY B N 1
ATOM 1714 C CA . GLY B 1 10 ? 6.477 24.672 0.363 1 87.06 10 GLY B CA 1
ATOM 1715 C C . GLY B 1 10 ? 5.246 23.797 0.187 1 87.06 10 GLY B C 1
ATOM 1716 O O . GLY B 1 10 ? 5.324 22.578 0.291 1 87.06 10 GLY B O 1
ATOM 1717 N N . ILE B 1 11 ? 4.195 24.453 -0.185 1 87.06 11 ILE B N 1
ATOM 1718 C CA . ILE B 1 11 ? 2.949 23.719 -0.417 1 87.06 11 ILE B CA 1
ATOM 1719 C C . ILE B 1 11 ? 3.072 22.875 -1.681 1 87.06 11 ILE B C 1
ATOM 1721 O O . ILE B 1 11 ? 2.611 21.734 -1.715 1 87.06 11 ILE B O 1
ATOM 1725 N N . ALA B 1 12 ? 3.654 23.453 -2.631 1 87.5 12 ALA B N 1
ATOM 1726 C CA . ALA B 1 12 ? 3.854 22.719 -3.875 1 87.5 12 ALA B CA 1
ATOM 1727 C C . ALA B 1 12 ? 4.703 21.469 -3.643 1 87.5 12 ALA B C 1
ATOM 1729 O O . ALA B 1 12 ? 4.391 20.391 -4.156 1 87.5 12 ALA B O 1
ATOM 1730 N N . ARG B 1 13 ? 5.742 21.625 -2.895 1 87.06 13 ARG B N 1
ATOM 1731 C CA . ARG B 1 13 ? 6.625 20.5 -2.6 1 87.06 13 ARG B CA 1
ATOM 1732 C C . ARG B 1 13 ? 5.902 19.438 -1.784 1 87.06 13 ARG B C 1
ATOM 1734 O O . ARG B 1 13 ? 6.098 18.234 -2.008 1 87.06 13 ARG B O 1
ATOM 1741 N N . PHE B 1 14 ? 5.086 19.906 -0.984 1 88.19 14 PHE B N 1
ATOM 1742 C CA . PHE B 1 14 ? 4.293 19.016 -0.149 1 88.19 14 PHE B CA 1
ATOM 1743 C C . PHE B 1 14 ? 3.307 18.219 -0.993 1 88.19 14 PHE B C 1
ATOM 1745 O O . PHE B 1 14 ? 3.209 17 -0.856 1 88.19 14 PHE B O 1
ATOM 1752 N N . GLU B 1 15 ? 2.656 18.906 -1.831 1 87.38 15 GLU B N 1
ATOM 1753 C CA . GLU B 1 15 ? 1.673 18.25 -2.684 1 87.38 15 GLU B CA 1
ATOM 1754 C C . GLU B 1 15 ? 2.344 17.266 -3.639 1 87.38 15 GLU B C 1
ATOM 1756 O O . GLU B 1 15 ? 1.796 16.203 -3.926 1 87.38 15 GLU B O 1
ATOM 1761 N N . TYR B 1 16 ? 3.461 17.625 -4.066 1 87.5 16 TYR B N 1
ATOM 1762 C CA . TYR B 1 16 ? 4.195 16.734 -4.957 1 87.5 16 TYR B CA 1
ATOM 1763 C C . TYR B 1 16 ? 4.633 15.469 -4.227 1 87.5 16 TYR B C 1
ATOM 1765 O O . TYR B 1 16 ? 4.484 14.359 -4.746 1 87.5 16 TYR B O 1
ATOM 1773 N N . ARG B 1 17 ? 5.195 15.602 -3.053 1 88.44 17 ARG B N 1
ATOM 1774 C CA . ARG B 1 17 ? 5.633 14.461 -2.258 1 88.44 17 ARG B CA 1
ATOM 1775 C C . ARG B 1 17 ? 4.457 13.555 -1.906 1 88.44 17 ARG B C 1
ATOM 1777 O O . ARG B 1 17 ? 4.574 12.328 -1.944 1 88.44 17 ARG B O 1
ATOM 1784 N N . LYS B 1 18 ? 3.412 14.133 -1.628 1 90.19 18 LYS B N 1
ATOM 1785 C CA . LYS B 1 18 ? 2.184 13.391 -1.372 1 90.19 18 LYS B CA 1
ATOM 1786 C C . LYS B 1 18 ? 1.752 12.602 -2.605 1 90.19 18 LYS B C 1
ATOM 1788 O O . LYS B 1 18 ? 1.42 11.422 -2.508 1 90.19 18 LYS B O 1
ATOM 1793 N N . ALA B 1 19 ? 1.747 13.281 -3.701 1 89 19 ALA B N 1
ATOM 1794 C CA . ALA B 1 19 ? 1.367 12.633 -4.953 1 89 19 ALA B CA 1
ATOM 1795 C C . ALA B 1 19 ? 2.307 11.477 -5.281 1 89 19 ALA B C 1
ATOM 1797 O O . ALA B 1 19 ? 1.869 10.43 -5.773 1 89 19 ALA B O 1
ATOM 1798 N N . MET B 1 20 ? 3.564 11.656 -4.992 1 88.62 20 MET B N 1
ATOM 1799 C CA . MET B 1 20 ? 4.539 10.594 -5.23 1 88.62 20 MET B CA 1
ATOM 1800 C C . MET B 1 20 ? 4.25 9.383 -4.355 1 88.62 20 MET B C 1
ATOM 1802 O O . MET B 1 20 ? 4.285 8.25 -4.832 1 88.62 20 MET B O 1
ATOM 1806 N N . GLY B 1 21 ? 4.012 9.672 -3.121 1 91.5 21 GLY B N 1
ATOM 1807 C CA . GLY B 1 21 ? 3.686 8.578 -2.223 1 91.5 21 GLY B CA 1
ATOM 1808 C C . GLY B 1 21 ? 2.457 7.801 -2.65 1 91.5 21 GLY B C 1
ATOM 1809 O O . GLY B 1 21 ? 2.471 6.566 -2.668 1 91.5 21 GLY B O 1
ATOM 1810 N N . ILE B 1 22 ? 1.423 8.477 -3.064 1 92.62 22 ILE B N 1
ATOM 1811 C CA . ILE B 1 22 ? 0.198 7.844 -3.543 1 92.62 22 ILE B CA 1
ATOM 1812 C C . ILE B 1 22 ? 0.493 7.039 -4.805 1 92.62 22 ILE B C 1
ATOM 1814 O O . ILE B 1 22 ? -0.016 5.926 -4.977 1 92.62 22 ILE B O 1
ATOM 1818 N N . SER B 1 23 ? 1.289 7.621 -5.652 1 89.12 23 SER B N 1
ATOM 1819 C CA . SER B 1 23 ? 1.632 6.953 -6.902 1 89.12 23 SER B CA 1
ATOM 1820 C C . SER B 1 23 ? 2.375 5.648 -6.648 1 89.12 23 SER B C 1
ATOM 1822 O O . SER B 1 23 ? 2.092 4.633 -7.289 1 89.12 23 SER B O 1
ATOM 1824 N N . TYR B 1 24 ? 3.354 5.703 -5.738 1 91.25 24 TYR B N 1
ATOM 1825 C CA . TYR B 1 24 ? 4.098 4.492 -5.41 1 91.25 24 TYR B CA 1
ATOM 1826 C C . TYR B 1 24 ? 3.158 3.389 -4.934 1 91.25 24 TYR B C 1
ATOM 1828 O O . TYR B 1 24 ? 3.227 2.256 -5.414 1 91.25 24 TYR B O 1
ATOM 1836 N N . ILE B 1 25 ? 2.311 3.709 -4.082 1 94.62 25 ILE B N 1
ATOM 1837 C CA . ILE B 1 25 ? 1.408 2.711 -3.52 1 94.62 25 ILE B CA 1
ATOM 1838 C C . ILE B 1 25 ? 0.412 2.258 -4.582 1 94.62 25 ILE B C 1
ATOM 1840 O O . ILE B 1 25 ? 0.155 1.061 -4.73 1 94.62 25 ILE B O 1
ATOM 1844 N N . PHE B 1 26 ? -0.093 3.176 -5.344 1 92.31 26 PHE B N 1
ATOM 1845 C CA . PHE B 1 26 ? -1.077 2.873 -6.379 1 92.31 26 PHE B CA 1
ATOM 1846 C C . PHE B 1 26 ? -0.511 1.889 -7.395 1 92.31 26 PHE B C 1
ATOM 1848 O O . PHE B 1 26 ? -1.098 0.832 -7.637 1 92.31 26 PHE B O 1
ATOM 1855 N N . TRP B 1 27 ? 0.586 2.162 -7.891 1 88.19 27 TRP B N 1
ATOM 1856 C CA . TRP B 1 27 ? 1.158 1.34 -8.953 1 88.19 27 TRP B CA 1
ATOM 1857 C C . TRP B 1 27 ? 1.686 0.022 -8.391 1 88.19 27 TRP B C 1
ATOM 1859 O O . TRP B 1 27 ? 1.794 -0.968 -9.125 1 88.19 27 TRP B O 1
ATOM 1869 N N . SER B 1 28 ? 2.051 0.01 -7.133 1 91.12 28 SER B N 1
ATOM 1870 C CA . SER B 1 28 ? 2.488 -1.242 -6.523 1 91.12 28 SER B CA 1
ATOM 1871 C C . SER B 1 28 ? 1.364 -2.273 -6.508 1 91.12 28 SER B C 1
ATOM 1873 O O . SER B 1 28 ? 1.62 -3.479 -6.461 1 91.12 28 SER B O 1
ATOM 1875 N N . THR B 1 29 ? 0.088 -1.861 -6.605 1 93.44 29 THR B N 1
ATOM 1876 C CA . THR B 1 29 ? -1.046 -2.773 -6.492 1 93.44 29 THR B CA 1
ATOM 1877 C C . THR B 1 29 ? -1.304 -3.482 -7.82 1 93.44 29 THR B C 1
ATOM 1879 O O . THR B 1 29 ? -2.082 -4.438 -7.879 1 93.44 29 THR B O 1
ATOM 1882 N N . VAL B 1 30 ? -0.634 -3.074 -8.844 1 88.75 30 VAL B N 1
ATOM 1883 C CA . VAL B 1 30 ? -0.879 -3.668 -10.148 1 88.75 30 VAL B CA 1
ATOM 1884 C C . VAL B 1 30 ? -0.475 -5.141 -10.141 1 88.75 30 VAL B C 1
ATOM 1886 O O . VAL B 1 30 ? -1.212 -5.996 -10.633 1 88.75 30 VAL B O 1
ATOM 1889 N N . SER B 1 31 ? 0.689 -5.379 -9.555 1 86.94 31 SER B N 1
ATOM 1890 C CA . SER B 1 31 ? 1.152 -6.758 -9.5 1 86.94 31 SER B CA 1
ATOM 1891 C C . SER B 1 31 ? 0.199 -7.629 -8.68 1 86.94 31 SER B C 1
ATOM 1893 O O . SER B 1 31 ? -0.013 -8.797 -9.008 1 86.94 31 SER B O 1
ATOM 1895 N N . ILE B 1 32 ? -0.37 -7.059 -7.688 1 92.19 32 ILE B N 1
ATOM 1896 C CA . ILE B 1 32 ? -1.318 -7.777 -6.848 1 92.19 32 ILE B CA 1
ATOM 1897 C C . ILE B 1 32 ? -2.607 -8.039 -7.625 1 92.19 32 ILE B C 1
ATOM 1899 O O . ILE B 1 32 ? -3.221 -9.094 -7.484 1 92.19 32 ILE B O 1
ATOM 1903 N N . SER B 1 33 ? -3.008 -7.098 -8.398 1 91.81 33 SER B N 1
ATOM 1904 C CA . SER B 1 33 ? -4.203 -7.262 -9.219 1 91.81 33 SER B CA 1
ATOM 1905 C C . SER B 1 33 ? -4.023 -8.391 -10.234 1 91.81 33 SER B C 1
ATOM 1907 O O . SER B 1 33 ? -4.941 -9.172 -10.469 1 91.81 33 SER B O 1
ATOM 1909 N N . PHE B 1 34 ? -2.836 -8.5 -10.781 1 87.69 34 PHE B N 1
ATOM 1910 C CA . PHE B 1 34 ? -2.543 -9.602 -11.695 1 87.69 34 PHE B CA 1
ATOM 1911 C C . PHE B 1 34 ? -2.605 -10.938 -10.969 1 87.69 34 PHE B C 1
ATOM 1913 O O . PHE B 1 34 ? -3.213 -11.891 -11.461 1 87.69 34 PHE B O 1
ATOM 1920 N N . ALA B 1 35 ? -1.95 -10.93 -9.852 1 87.62 35 ALA B N 1
ATOM 1921 C CA . ALA B 1 35 ? -1.938 -12.164 -9.078 1 87.62 35 ALA B CA 1
ATOM 1922 C C . ALA B 1 35 ? -3.355 -12.594 -8.703 1 87.62 35 ALA B C 1
ATOM 1924 O O . ALA B 1 35 ? -3.689 -13.781 -8.773 1 87.62 35 ALA B O 1
ATOM 1925 N N . ALA B 1 36 ? -4.152 -11.672 -8.32 1 90.31 36 ALA B N 1
ATOM 1926 C CA . ALA B 1 36 ? -5.543 -11.961 -7.977 1 90.31 36 ALA B CA 1
ATOM 1927 C C . ALA B 1 36 ? -6.301 -12.516 -9.18 1 90.31 36 ALA B C 1
ATOM 1929 O O . ALA B 1 36 ? -7.012 -13.516 -9.062 1 90.31 36 ALA B O 1
ATOM 1930 N N . LEU B 1 37 ? -6.113 -11.891 -10.258 1 88.12 37 LEU B N 1
ATOM 1931 C CA . LEU B 1 37 ? -6.828 -12.273 -11.469 1 88.12 37 LEU B CA 1
ATOM 1932 C C . LEU B 1 37 ? -6.398 -13.664 -11.938 1 88.12 37 LEU B C 1
ATOM 1934 O O . LEU B 1 37 ? -7.242 -14.516 -12.219 1 88.12 37 LEU B O 1
ATOM 1938 N N . TYR B 1 38 ? -5.094 -13.875 -11.969 1 84.44 38 TYR B N 1
ATOM 1939 C CA . TYR B 1 38 ? -4.586 -15.156 -12.445 1 84.44 38 TYR B CA 1
ATOM 1940 C C . TYR B 1 38 ? -4.953 -16.281 -11.484 1 84.44 38 TYR B C 1
ATOM 1942 O O . TYR B 1 38 ? -5.312 -17.375 -11.922 1 84.44 38 TYR B O 1
ATOM 1950 N N . SER B 1 39 ? -4.84 -16.016 -10.266 1 85.81 39 SER B N 1
ATOM 1951 C CA . SER B 1 39 ? -5.234 -17.016 -9.289 1 85.81 39 SER B CA 1
ATOM 1952 C C . SER B 1 39 ? -6.727 -17.328 -9.383 1 85.81 39 SER B C 1
ATOM 1954 O O . SER B 1 39 ? -7.133 -18.484 -9.281 1 85.81 39 SER B O 1
ATOM 1956 N N . ALA B 1 40 ? -7.504 -16.359 -9.562 1 86.75 40 ALA B N 1
ATOM 1957 C CA . ALA B 1 40 ? -8.945 -16.547 -9.688 1 86.75 40 ALA B CA 1
ATOM 1958 C C . ALA B 1 40 ? -9.281 -17.406 -10.906 1 86.75 40 ALA B C 1
ATOM 1960 O O . ALA B 1 40 ? -10.094 -18.328 -10.828 1 86.75 40 ALA B O 1
ATOM 1961 N N . ILE B 1 41 ? -8.656 -17.078 -12.008 1 85.19 41 ILE B N 1
ATOM 1962 C CA . ILE B 1 41 ? -8.906 -17.797 -13.242 1 85.19 41 ILE B CA 1
ATOM 1963 C C . ILE B 1 41 ? -8.5 -19.266 -13.07 1 85.19 41 ILE B C 1
ATOM 1965 O O . ILE B 1 41 ? -9.227 -20.172 -13.477 1 85.19 41 ILE B O 1
ATOM 1969 N N . SER B 1 42 ? -7.336 -19.453 -12.5 1 83.94 42 SER B N 1
ATOM 1970 C CA . SER B 1 42 ? -6.832 -20.812 -12.297 1 83.94 42 SER B CA 1
ATOM 1971 C C . SER B 1 42 ? -7.711 -21.594 -11.312 1 83.94 42 SER B C 1
ATOM 1973 O O . SER B 1 42 ? -8.07 -22.734 -11.57 1 83.94 42 SER B O 1
ATOM 1975 N N . GLU B 1 43 ? -8.07 -21.031 -10.289 1 84.44 43 GLU B N 1
ATOM 1976 C CA . GLU B 1 43 ? -8.812 -21.703 -9.234 1 84.44 43 GLU B CA 1
ATOM 1977 C C . GLU B 1 43 ? -10.266 -21.938 -9.641 1 84.44 43 GLU B C 1
ATOM 1979 O O . GLU B 1 43 ? -10.891 -22.906 -9.211 1 84.44 43 GLU B O 1
ATOM 1984 N N . LEU B 1 44 ? -10.789 -21.062 -10.398 1 84.06 44 LEU B N 1
ATOM 1985 C CA . LEU B 1 44 ? -12.172 -21.203 -10.836 1 84.06 44 LEU B CA 1
ATOM 1986 C C . LEU B 1 44 ? -12.266 -22.094 -12.07 1 84.06 44 LEU B C 1
ATOM 1988 O O . LEU B 1 44 ? -13.367 -22.391 -12.539 1 84.06 44 LEU B O 1
ATOM 1992 N N . GLY B 1 45 ? -11.148 -22.484 -12.586 1 80.25 45 GLY B N 1
ATOM 1993 C CA . GLY B 1 45 ? -11.117 -23.438 -13.688 1 80.25 45 GLY B CA 1
ATOM 1994 C C . GLY B 1 45 ? -11.469 -22.797 -15.023 1 80.25 45 GLY B C 1
ATOM 1995 O O . GLY B 1 45 ? -12.016 -23.469 -15.906 1 80.25 45 GLY B O 1
ATOM 1996 N N . ILE B 1 46 ? -11.258 -21.562 -14.992 1 75.31 46 ILE B N 1
ATOM 1997 C CA . ILE B 1 46 ? -11.539 -20.891 -16.25 1 75.31 46 ILE B CA 1
ATOM 1998 C C . ILE B 1 46 ? -10.414 -21.172 -17.25 1 75.31 46 ILE B C 1
ATOM 2000 O O . ILE B 1 46 ? -9.242 -20.969 -16.938 1 75.31 46 ILE B O 1
ATOM 2004 N N . ARG B 1 47 ? -10.766 -21.812 -18.266 1 69.94 47 ARG B N 1
ATOM 2005 C CA . ARG B 1 47 ? -9.781 -22.203 -19.266 1 69.94 47 ARG B CA 1
ATOM 2006 C C . ARG B 1 47 ? -9.289 -21 -20.062 1 69.94 47 ARG B C 1
ATOM 2008 O O . ARG B 1 47 ? -10.086 -20.125 -20.422 1 69.94 47 ARG B O 1
ATOM 2015 N N . ASN B 1 48 ? -7.969 -20.828 -20.078 1 63.81 48 ASN B N 1
ATOM 2016 C CA . ASN B 1 48 ? -7.332 -19.734 -20.812 1 63.81 48 ASN B CA 1
ATOM 2017 C C . ASN B 1 48 ? -7.852 -19.656 -22.25 1 63.81 48 ASN B C 1
ATOM 2019 O O . ASN B 1 48 ? -7.926 -18.578 -22.828 1 63.81 48 ASN B O 1
ATOM 2023 N N . SER B 1 49 ? -8.188 -20.781 -22.812 1 63.28 49 SER B N 1
ATOM 2024 C CA . SER B 1 49 ? -8.578 -20.891 -24.219 1 63.28 49 SER B CA 1
ATOM 2025 C C . SER B 1 49 ? -9.984 -20.344 -24.438 1 63.28 49 SER B C 1
ATOM 2027 O O . SER B 1 49 ? -10.492 -20.344 -25.562 1 63.28 49 SER B O 1
ATOM 2029 N N . TYR B 1 50 ? -10.562 -19.938 -23.422 1 55.97 50 TYR B N 1
ATOM 2030 C CA . TYR B 1 50 ? -11.945 -19.5 -23.578 1 55.97 50 TYR B CA 1
ATOM 2031 C C . TYR B 1 50 ? -12.047 -18.312 -24.516 1 55.97 50 TYR B C 1
ATOM 2033 O O . TYR B 1 50 ? -13.078 -18.094 -25.156 1 55.97 50 TYR B O 1
ATOM 2041 N N . LEU B 1 51 ? -11.023 -17.531 -24.391 1 55.62 51 LEU B N 1
ATOM 2042 C CA . LEU B 1 51 ? -11.078 -16.422 -25.328 1 55.62 51 LEU B CA 1
ATOM 2043 C C . LEU B 1 51 ? -10.141 -16.672 -26.516 1 55.62 51 LEU B C 1
ATOM 2045 O O . LEU B 1 51 ? -8.938 -16.844 -26.328 1 55.62 51 LEU B O 1
ATOM 2049 N N . PRO B 1 52 ? -10.781 -16.984 -27.547 1 59.84 52 PRO B N 1
ATOM 2050 C CA . PRO B 1 52 ? -9.992 -17.219 -28.766 1 59.84 52 PRO B CA 1
ATOM 2051 C C . PRO B 1 52 ? -9.148 -16.016 -29.172 1 59.84 52 PRO B C 1
ATOM 2053 O O . PRO B 1 52 ? -9.344 -15.461 -30.25 1 59.84 52 PRO B O 1
ATOM 2056 N N . LEU B 1 53 ? -8.703 -15.391 -28.344 1 55.97 53 LEU B N 1
ATOM 2057 C CA . LEU B 1 53 ? -7.793 -14.289 -28.656 1 55.97 53 LEU B CA 1
ATOM 2058 C C . LEU B 1 53 ? -6.344 -14.766 -28.641 1 55.97 53 LEU B C 1
ATOM 2060 O O . LEU B 1 53 ? -5.996 -15.664 -27.875 1 55.97 53 LEU B O 1
ATOM 2064 N N . PRO B 1 54 ? -5.621 -14.305 -29.703 1 58.38 54 PRO B N 1
ATOM 2065 C CA . PRO B 1 54 ? -4.211 -14.695 -29.734 1 58.38 54 PRO B CA 1
ATOM 2066 C C . PRO B 1 54 ? -3.527 -14.57 -28.375 1 58.38 54 PRO B C 1
ATOM 2068 O O . PRO B 1 54 ? -2.66 -15.383 -28.047 1 58.38 54 PRO B O 1
ATOM 2071 N N . MET B 1 55 ? -4.027 -13.625 -27.656 1 62.19 55 MET B N 1
ATOM 2072 C CA . MET B 1 55 ? -3.359 -13.406 -26.391 1 62.19 55 MET B CA 1
ATOM 2073 C C . MET B 1 55 ? -4.004 -14.242 -25.281 1 62.19 55 MET B C 1
ATOM 2075 O O . MET B 1 55 ? -3.441 -14.391 -24.203 1 62.19 55 MET B O 1
ATOM 2079 N N . GLY B 1 56 ? -5.004 -14.867 -25.641 1 67.31 56 GLY B N 1
ATOM 2080 C CA . GLY B 1 56 ? -5.695 -15.695 -24.672 1 67.31 56 GLY B CA 1
ATOM 2081 C C . GLY B 1 56 ? -6.426 -14.891 -23.609 1 67.31 56 GLY B C 1
ATOM 2082 O O . GLY B 1 56 ? -6.371 -13.656 -23.609 1 67.31 56 GLY B O 1
ATOM 2083 N N . LEU B 1 57 ? -7.137 -15.445 -22.812 1 73.75 57 LEU B N 1
ATOM 2084 C CA . LEU B 1 57 ? -7.91 -14.812 -21.75 1 73.75 57 LEU B CA 1
ATOM 2085 C C . LEU B 1 57 ? -6.992 -14.094 -20.766 1 73.75 57 LEU B C 1
ATOM 2087 O O . LEU B 1 57 ? -7.293 -12.984 -20.328 1 73.75 57 LEU B O 1
ATOM 2091 N N . TYR B 1 58 ? -5.84 -14.719 -20.484 1 71.94 58 TYR B N 1
ATOM 2092 C CA . TYR B 1 58 ? -4.891 -14.148 -19.531 1 71.94 58 TYR B CA 1
ATOM 2093 C C . TYR B 1 58 ? -4.316 -12.836 -20.047 1 71.94 58 TYR B C 1
ATOM 2095 O O . TYR B 1 58 ? -4.234 -11.852 -19.312 1 71.94 58 TYR B O 1
ATOM 2103 N N . GLY B 1 59 ? -4.02 -12.875 -21.328 1 70.69 59 GLY B N 1
ATOM 2104 C CA . GLY B 1 59 ? -3.479 -11.672 -21.938 1 70.69 59 GLY B CA 1
ATOM 2105 C C . GLY B 1 59 ? -4.477 -10.531 -22 1 70.69 59 GLY B C 1
ATOM 2106 O O . GLY B 1 59 ? -4.145 -9.391 -21.688 1 70.69 59 GLY B O 1
ATOM 2107 N N . PHE B 1 60 ? -5.629 -10.844 -22.359 1 72.5 60 PHE B N 1
ATOM 2108 C CA . PHE B 1 60 ? -6.68 -9.844 -22.469 1 72.5 60 PHE B CA 1
ATOM 2109 C C . PHE B 1 60 ? -6.992 -9.234 -21.109 1 72.5 60 PHE B C 1
ATOM 2111 O O . PHE B 1 60 ? -7.094 -8.008 -20.969 1 72.5 60 PHE B O 1
ATOM 2118 N N . LEU B 1 61 ? -7.109 -10.062 -20.141 1 76.12 61 LEU B N 1
ATOM 2119 C CA . LEU B 1 61 ? -7.445 -9.578 -18.797 1 76.12 61 LEU B CA 1
ATOM 2120 C C . LEU B 1 61 ? -6.305 -8.742 -18.219 1 76.12 61 LEU B C 1
ATOM 2122 O O . LEU B 1 61 ? -6.547 -7.707 -17.594 1 76.12 61 LEU B O 1
ATOM 2126 N N . SER B 1 62 ? -5.133 -9.188 -18.469 1 75.31 62 SER B N 1
ATOM 2127 C CA . SER B 1 62 ? -3.98 -8.422 -18.016 1 75.31 62 SER B CA 1
ATOM 2128 C C . SER B 1 62 ? -3.941 -7.039 -18.641 1 75.31 62 SER B C 1
ATOM 2130 O O . SER B 1 62 ? -3.693 -6.043 -17.969 1 75.31 62 SER B O 1
ATOM 2132 N N . MET B 1 63 ? -4.258 -6.957 -19.891 1 74.56 63 MET B N 1
ATOM 2133 C CA . MET B 1 63 ? -4.281 -5.676 -20.594 1 74.56 63 MET B CA 1
ATOM 2134 C C . MET B 1 63 ? -5.387 -4.777 -20.047 1 74.56 63 MET B C 1
ATOM 2136 O O . MET B 1 63 ? -5.184 -3.578 -19.859 1 74.56 63 MET B O 1
ATOM 2140 N N . SER B 1 64 ? -6.457 -5.32 -19.859 1 78.69 64 SER B N 1
ATOM 2141 C CA . SER B 1 64 ? -7.578 -4.555 -19.328 1 78.69 64 SER B CA 1
ATOM 2142 C C . SER B 1 64 ? -7.246 -3.959 -17.969 1 78.69 64 SER B C 1
ATOM 2144 O O . SER B 1 64 ? -7.598 -2.812 -17.688 1 78.69 64 SER B O 1
ATOM 2146 N N . VAL B 1 65 ? -6.543 -4.738 -17.141 1 82.69 65 VAL B N 1
ATOM 2147 C CA . VAL B 1 65 ? -6.156 -4.262 -15.812 1 82.69 65 VAL B CA 1
ATOM 2148 C C . VAL B 1 65 ? -5.195 -3.08 -15.953 1 82.69 65 VAL B C 1
ATOM 2150 O O . VAL B 1 65 ? -5.355 -2.059 -15.281 1 82.69 65 VAL B O 1
ATOM 2153 N N . VAL B 1 66 ? -4.324 -3.176 -16.859 1 78.06 66 VAL B N 1
ATOM 2154 C CA . VAL B 1 66 ? -3.342 -2.113 -17.047 1 78.06 66 VAL B CA 1
ATOM 2155 C C . VAL B 1 66 ? -4.035 -0.846 -17.531 1 78.06 66 VAL B C 1
ATOM 2157 O O . VAL B 1 66 ? -3.766 0.251 -17.047 1 78.06 66 VAL B O 1
ATOM 2160 N N . ILE B 1 67 ? -4.891 -0.981 -18.469 1 77.25 67 ILE B N 1
ATOM 2161 C CA . ILE B 1 67 ? -5.625 0.16 -19 1 77.25 67 ILE B CA 1
ATOM 2162 C C . ILE B 1 67 ? -6.43 0.824 -17.891 1 77.25 67 ILE B C 1
ATOM 2164 O O . ILE B 1 67 ? -6.438 2.051 -17.766 1 77.25 67 ILE B O 1
ATOM 2168 N N . LEU B 1 68 ? -7.039 0.001 -17.125 1 83.81 68 LEU B N 1
ATOM 2169 C CA . LEU B 1 68 ? -7.816 0.534 -16.016 1 83.81 68 LEU B CA 1
ATOM 2170 C C . LEU B 1 68 ? -6.926 1.324 -15.062 1 83.81 68 LEU B C 1
ATOM 2172 O O . LEU B 1 68 ? -7.285 2.424 -14.633 1 83.81 68 LEU B O 1
ATOM 2176 N N . TYR B 1 69 ? -5.781 0.795 -14.734 1 85.56 69 TYR B N 1
ATOM 2177 C CA . TYR B 1 69 ? -4.848 1.475 -13.844 1 85.56 69 TYR B CA 1
ATOM 2178 C C . TYR B 1 69 ? -4.379 2.793 -14.445 1 85.56 69 TYR B C 1
ATOM 2180 O O . TYR B 1 69 ? -4.246 3.795 -13.742 1 85.56 69 TYR B O 1
ATOM 2188 N N . ILE B 1 70 ? -4.234 2.832 -15.734 1 79.5 70 ILE B N 1
ATOM 2189 C CA . ILE B 1 70 ? -3.793 4.047 -16.406 1 79.5 70 ILE B CA 1
ATOM 2190 C C . ILE B 1 70 ? -4.895 5.102 -16.344 1 79.5 70 ILE B C 1
ATOM 2192 O O . ILE B 1 70 ? -4.629 6.266 -16.047 1 79.5 70 ILE B O 1
ATOM 2196 N N . VAL B 1 71 ? -6.035 4.715 -16.594 1 80.62 71 VAL B N 1
ATOM 2197 C CA . VAL B 1 71 ? -7.164 5.637 -16.578 1 80.62 71 VAL B CA 1
ATOM 2198 C C . VAL B 1 71 ? -7.352 6.219 -15.188 1 80.62 71 VAL B C 1
ATOM 2200 O O . VAL B 1 71 ? -7.512 7.43 -15.031 1 80.62 71 VAL B O 1
ATOM 2203 N N . ILE B 1 72 ? -7.27 5.363 -14.172 1 83.19 72 ILE B N 1
ATOM 2204 C CA . ILE B 1 72 ? -7.43 5.82 -12.789 1 83.19 72 ILE B CA 1
ATOM 2205 C C . ILE B 1 72 ? -6.277 6.75 -12.422 1 83.19 72 ILE B C 1
ATOM 2207 O O . ILE B 1 72 ? -6.488 7.789 -11.789 1 83.19 72 ILE B O 1
ATOM 2211 N N . PHE B 1 73 ? -5.141 6.387 -12.766 1 84.38 73 PHE B N 1
ATOM 2212 C CA . PHE B 1 73 ? -3.961 7.191 -12.469 1 84.38 73 PHE B CA 1
ATOM 2213 C C . PHE B 1 73 ? -4.09 8.586 -13.07 1 84.38 73 PHE B C 1
ATOM 2215 O O . PHE B 1 73 ? -3.873 9.586 -12.375 1 84.38 73 PHE B O 1
ATOM 2222 N N . TYR B 1 74 ? -4.535 8.641 -14.227 1 75.44 74 TYR B N 1
ATOM 2223 C CA . TYR B 1 74 ? -4.668 9.914 -14.93 1 75.44 74 TYR B CA 1
ATOM 2224 C C . TYR B 1 74 ? -5.793 10.75 -14.328 1 75.44 74 TYR B C 1
ATOM 2226 O O . TYR B 1 74 ? -5.66 11.969 -14.18 1 75.44 74 TYR B O 1
ATOM 2234 N N . GLY B 1 75 ? -6.801 10.203 -14.008 1 76.94 75 GLY B N 1
ATOM 2235 C CA . GLY B 1 75 ? -7.953 10.93 -13.5 1 76.94 75 GLY B CA 1
ATOM 2236 C C . GLY B 1 75 ? -7.781 11.398 -12.07 1 76.94 75 GLY B C 1
ATOM 2237 O O . GLY B 1 75 ? -8.453 12.336 -11.633 1 76.94 75 GLY B O 1
ATOM 2238 N N . THR B 1 76 ? -6.867 10.75 -11.32 1 80.62 76 THR B N 1
ATOM 2239 C CA . THR B 1 76 ? -6.816 11.062 -9.891 1 80.62 76 THR B CA 1
ATOM 2240 C C . THR B 1 76 ? -5.43 11.57 -9.5 1 80.62 76 THR B C 1
ATOM 2242 O O . THR B 1 76 ? -5.277 12.719 -9.094 1 80.62 76 THR B O 1
ATOM 2245 N N . ILE B 1 77 ? -4.383 10.859 -9.805 1 82.06 77 ILE B N 1
ATOM 2246 C CA . ILE B 1 77 ? -3.066 11.117 -9.234 1 82.06 77 ILE B CA 1
ATOM 2247 C C . ILE B 1 77 ? -2.34 12.18 -10.055 1 82.06 77 ILE B C 1
ATOM 2249 O O . ILE B 1 77 ? -1.697 13.07 -9.508 1 82.06 77 ILE B O 1
ATOM 2253 N N . ILE B 1 78 ? -2.555 12.109 -11.352 1 79.62 78 ILE B N 1
ATOM 2254 C CA . ILE B 1 78 ? -1.892 13.078 -12.211 1 79.62 78 ILE B CA 1
ATOM 2255 C C . ILE B 1 78 ? -2.42 14.477 -11.914 1 79.62 78 ILE B C 1
ATOM 2257 O O . ILE B 1 78 ? -1.67 15.461 -11.977 1 79.62 78 ILE B O 1
ATOM 2261 N N . ASN B 1 79 ? -3.627 14.539 -11.594 1 81.12 79 ASN B N 1
ATOM 2262 C CA . ASN B 1 79 ? -4.207 15.828 -11.227 1 81.12 79 ASN B CA 1
ATOM 2263 C C . ASN B 1 79 ? -3.518 16.422 -10.008 1 81.12 79 ASN B C 1
ATOM 2265 O O . ASN B 1 79 ? -3.352 17.641 -9.914 1 81.12 79 ASN B O 1
ATOM 2269 N N . ARG B 1 80 ? -3.129 15.609 -9.148 1 83.06 80 ARG B N 1
ATOM 2270 C CA . ARG B 1 80 ? -2.428 16.078 -7.961 1 83.06 80 ARG B CA 1
ATOM 2271 C C . ARG B 1 80 ? -1.043 16.609 -8.312 1 83.06 80 ARG B C 1
ATOM 2273 O O . ARG B 1 80 ? -0.614 17.641 -7.789 1 83.06 80 ARG B O 1
ATOM 2280 N N . PHE B 1 81 ? -0.383 15.914 -9.172 1 83.12 81 PHE B N 1
ATOM 2281 C CA . PHE B 1 81 ? 0.904 16.406 -9.656 1 83.12 81 PHE B CA 1
ATOM 2282 C C . PHE B 1 81 ? 0.744 17.734 -10.383 1 83.12 81 PHE B C 1
ATOM 2284 O O . PHE B 1 81 ? 1.528 18.656 -10.172 1 83.12 81 PHE B O 1
ATOM 2291 N N . SER B 1 82 ? -0.294 17.781 -11.211 1 82.06 82 SER B N 1
ATOM 2292 C CA . SER B 1 82 ? -0.55 19 -11.984 1 82.06 82 SER B CA 1
ATOM 2293 C C . SER B 1 82 ? -0.793 20.203 -11.07 1 82.06 82 SER B C 1
ATOM 2295 O O . SER B 1 82 ? -0.292 21.297 -11.328 1 82.06 82 SER B O 1
ATOM 2297 N N . LYS B 1 83 ? -1.535 19.938 -10.094 1 83.81 83 LYS B N 1
ATOM 2298 C CA . LYS B 1 83 ? -1.799 21.016 -9.141 1 83.81 83 LYS B CA 1
ATOM 2299 C C . LYS B 1 83 ? -0.509 21.5 -8.477 1 83.81 83 LYS B C 1
ATOM 2301 O O . LYS B 1 83 ? -0.302 22.703 -8.312 1 83.81 83 LYS B O 1
ATOM 2306 N N . ALA B 1 84 ? 0.348 20.609 -8.078 1 84.81 84 ALA B N 1
ATOM 2307 C CA . ALA B 1 84 ? 1.632 20.969 -7.48 1 84.81 84 ALA B CA 1
ATOM 2308 C C . ALA B 1 84 ? 2.471 21.812 -8.445 1 84.81 84 ALA B C 1
ATOM 2310 O O . ALA B 1 84 ? 3.062 22.812 -8.047 1 84.81 84 ALA B O 1
ATOM 2311 N N . PHE B 1 85 ? 2.398 21.453 -9.672 1 83.06 85 PHE B N 1
ATOM 2312 C CA . PHE B 1 85 ? 3.162 22.156 -10.695 1 83.06 85 PHE B CA 1
ATOM 2313 C C . PHE B 1 85 ? 2.58 23.547 -10.953 1 83.06 85 PHE B C 1
ATOM 2315 O O . PHE B 1 85 ? 3.322 24.5 -11.164 1 83.06 85 PHE B O 1
ATOM 2322 N N . GLU B 1 86 ? 1.373 23.562 -10.984 1 83.88 86 GLU B N 1
ATOM 2323 C CA . GLU B 1 86 ? 0.708 24.844 -11.195 1 83.88 86 GLU B CA 1
ATOM 2324 C C . GLU B 1 86 ? 1.073 25.844 -10.102 1 83.88 86 GLU B C 1
ATOM 2326 O O . GLU B 1 86 ? 1.399 27 -10.391 1 83.88 86 GLU B O 1
ATOM 2331 N N . ILE B 1 87 ? 1.044 25.406 -8.906 1 85.12 87 ILE B N 1
ATOM 2332 C CA . ILE B 1 87 ? 1.394 26.266 -7.781 1 85.12 87 ILE B CA 1
ATOM 2333 C C . ILE B 1 87 ? 2.85 26.703 -7.902 1 85.12 87 ILE B C 1
ATOM 2335 O O . ILE B 1 87 ? 3.16 27.891 -7.758 1 85.12 87 ILE B O 1
ATOM 2339 N N . PHE B 1 88 ? 3.666 25.828 -8.227 1 84.88 88 PHE B N 1
ATOM 2340 C CA . PHE B 1 88 ? 5.094 26.125 -8.328 1 84.88 88 PHE B CA 1
ATOM 2341 C C . PHE B 1 88 ? 5.371 27.078 -9.469 1 84.88 88 PHE B C 1
ATOM 2343 O O . PHE B 1 88 ? 6.113 28.047 -9.305 1 84.88 88 PHE B O 1
ATOM 2350 N N . ASN B 1 89 ? 4.789 26.75 -10.602 1 81.94 89 ASN B N 1
ATOM 2351 C CA . ASN B 1 89 ? 5.008 27.562 -11.781 1 81.94 89 ASN B CA 1
ATOM 2352 C C . ASN B 1 89 ? 4.418 28.969 -11.609 1 81.94 89 ASN B C 1
ATOM 2354 O O . ASN B 1 89 ? 4.949 29.938 -12.141 1 81.94 89 ASN B O 1
ATOM 2358 N N . SER B 1 90 ? 3.334 29.016 -10.914 1 82.62 90 SER B N 1
ATOM 2359 C CA . SER B 1 90 ? 2.742 30.312 -10.656 1 82.62 90 SER B CA 1
ATOM 2360 C C . SER B 1 90 ? 3.697 31.219 -9.875 1 82.62 90 SER B C 1
ATOM 2362 O O . SER B 1 90 ? 3.738 32.438 -10.094 1 82.62 90 SER B O 1
ATOM 2364 N N . VAL B 1 91 ? 4.434 30.656 -9.062 1 81.56 91 VAL B N 1
ATOM 2365 C CA . VAL B 1 91 ? 5.371 31.422 -8.242 1 81.56 91 VAL B CA 1
ATOM 2366 C C . VAL B 1 91 ? 6.637 31.703 -9.047 1 81.56 91 VAL B C 1
ATOM 2368 O O . VAL B 1 91 ? 7.133 32.844 -9.047 1 81.56 91 VAL B O 1
ATOM 2371 N N . LYS B 1 92 ? 7.141 30.703 -9.695 1 76.38 92 LYS B N 1
ATOM 2372 C CA . LYS B 1 92 ? 8.438 30.828 -10.344 1 76.38 92 LYS B CA 1
ATOM 2373 C C . LYS B 1 92 ? 8.32 31.547 -11.688 1 76.38 92 LYS B C 1
ATOM 2375 O O . LYS B 1 92 ? 9.172 32.375 -12.039 1 76.38 92 LYS B O 1
ATOM 2380 N N . TYR B 1 93 ? 7.371 31.125 -12.492 1 71 93 TYR B N 1
ATOM 2381 C CA . TYR B 1 93 ? 7.328 31.625 -13.859 1 71 93 TYR B CA 1
ATOM 2382 C C . TYR B 1 93 ? 6.086 32.469 -14.102 1 71 93 TYR B C 1
ATOM 2384 O O . TYR B 1 93 ? 5.945 33.094 -15.156 1 71 93 TYR B O 1
ATOM 2392 N N . GLY B 1 94 ? 5.34 32.5 -13.133 1 68.44 94 GLY B N 1
ATOM 2393 C CA . GLY B 1 94 ? 4.113 33.281 -13.305 1 68.44 94 GLY B CA 1
ATOM 2394 C C . GLY B 1 94 ? 3.137 32.625 -14.273 1 68.44 94 GLY B C 1
ATOM 2395 O O . GLY B 1 94 ? 2.268 33.281 -14.828 1 68.44 94 GLY B O 1
ATOM 2396 N N . ILE B 1 95 ? 3.51 31.438 -14.812 1 62.53 95 ILE B N 1
ATOM 2397 C CA . ILE B 1 95 ? 2.691 30.75 -15.805 1 62.53 95 ILE B CA 1
ATOM 2398 C C . ILE B 1 95 ? 1.957 29.578 -15.141 1 62.53 95 ILE B C 1
ATOM 2400 O O . ILE B 1 95 ? 2.537 28.844 -14.336 1 62.53 95 ILE B O 1
ATOM 2404 N N . LYS B 1 96 ? 0.65 29.547 -15.375 1 58.62 96 LYS B N 1
ATOM 2405 C CA . LYS B 1 96 ? -0.208 28.516 -14.797 1 58.62 96 LYS B CA 1
ATOM 2406 C C . LYS B 1 96 ? -0.197 27.25 -15.641 1 58.62 96 LYS B C 1
ATOM 2408 O O . LYS B 1 96 ? -0.844 26.25 -15.289 1 58.62 96 LYS B O 1
ATOM 2413 N N . SER B 1 97 ? 0.539 27.094 -16.906 1 58.53 97 SER B N 1
ATOM 2414 C CA . SER B 1 97 ? 0.102 26.078 -17.859 1 58.53 97 SER B CA 1
ATOM 2415 C C . SER B 1 97 ? 0.512 24.672 -17.422 1 58.53 97 SER B C 1
ATOM 2417 O O . SER B 1 97 ? 1.688 24.422 -17.141 1 58.53 97 SER B O 1
ATOM 2419 N N . SER B 1 98 ? -0.29 23.75 -17.219 1 59.59 98 SER B N 1
ATOM 2420 C CA . SER B 1 98 ? -0.445 22.375 -16.797 1 59.59 98 SER B CA 1
ATOM 2421 C C . SER B 1 98 ? -0.257 21.406 -17.953 1 59.59 98 SER B C 1
ATOM 2423 O O . SER B 1 98 ? -0.07 20.203 -17.75 1 59.59 98 SER B O 1
ATOM 2425 N N . HIS B 1 99 ? -0.239 21.859 -19.25 1 55.47 99 HIS B N 1
ATOM 2426 C CA . HIS B 1 99 ? -0.382 21.016 -20.422 1 55.47 99 HIS B CA 1
ATOM 2427 C C . HIS B 1 99 ? 0.845 20.125 -20.625 1 55.47 99 HIS B C 1
ATOM 2429 O O . HIS B 1 99 ? 0.725 18.969 -21.031 1 55.47 99 HIS B O 1
ATOM 2435 N N . ARG B 1 100 ? 2.023 20.688 -20.484 1 56.22 100 ARG B N 1
ATOM 2436 C CA . ARG B 1 100 ? 3.227 19.922 -20.766 1 56.22 100 ARG B CA 1
ATOM 2437 C C . ARG B 1 100 ? 3.301 18.688 -19.859 1 56.22 100 ARG B C 1
ATOM 2439 O O . ARG B 1 100 ? 3.729 17.609 -20.312 1 56.22 100 ARG B O 1
ATOM 2446 N N . ARG B 1 101 ? 2.836 18.797 -18.781 1 54.59 101 ARG B N 1
ATOM 2447 C CA . ARG B 1 101 ? 2.9 17.688 -17.828 1 54.59 101 ARG B CA 1
ATOM 2448 C C . ARG B 1 101 ? 1.94 16.562 -18.234 1 54.59 101 ARG B C 1
ATOM 2450 O O . ARG B 1 101 ? 2.285 15.383 -18.156 1 54.59 101 ARG B O 1
ATOM 2457 N N . LEU B 1 102 ? 0.824 16.938 -18.797 1 56.12 102 LEU B N 1
ATOM 2458 C CA . LEU B 1 102 ? -0.13 15.969 -19.312 1 56.12 102 LEU B CA 1
ATOM 2459 C C . LEU B 1 102 ? 0.482 15.172 -20.469 1 56.12 102 LEU B C 1
ATOM 2461 O O . LEU B 1 102 ? 0.271 13.961 -20.562 1 56.12 102 LEU B O 1
ATOM 2465 N N . LEU B 1 103 ? 1.212 15.859 -21.266 1 58.75 103 LEU B N 1
ATOM 2466 C CA . LEU B 1 103 ? 1.855 15.203 -22.391 1 58.75 103 LEU B CA 1
ATOM 2467 C C . LEU B 1 103 ? 2.879 14.18 -21.922 1 58.75 103 LEU B C 1
ATOM 2469 O O . LEU B 1 103 ? 2.961 13.078 -22.484 1 58.75 103 LEU B O 1
ATOM 2473 N N . SER B 1 104 ? 3.59 14.578 -20.938 1 58.59 104 SER B N 1
ATOM 2474 C CA . SER B 1 104 ? 4.605 13.648 -20.453 1 58.59 104 SER B CA 1
ATOM 2475 C C . SER B 1 104 ? 3.967 12.414 -19.828 1 58.59 104 SER B C 1
ATOM 2477 O O . SER B 1 104 ? 4.461 11.297 -20.016 1 58.59 104 SER B O 1
ATOM 2479 N N . LEU B 1 105 ? 2.928 12.633 -19.25 1 57.5 105 LEU B N 1
ATOM 2480 C CA . LEU B 1 105 ? 2.205 11.5 -18.688 1 57.5 105 LEU B CA 1
ATOM 2481 C C . LEU B 1 105 ? 1.635 10.602 -19.781 1 57.5 105 LEU B C 1
ATOM 2483 O O . LEU B 1 105 ? 1.688 9.375 -19.672 1 57.5 105 LEU B O 1
ATOM 2487 N N . ALA B 1 106 ? 1.067 11.219 -20.766 1 57.34 106 ALA B N 1
ATOM 2488 C CA . ALA B 1 106 ? 0.559 10.477 -21.906 1 57.34 106 ALA B CA 1
ATOM 2489 C C . ALA B 1 106 ? 1.663 9.648 -22.562 1 57.34 106 ALA B C 1
ATOM 2491 O O . ALA B 1 106 ? 1.441 8.492 -22.922 1 57.34 106 ALA B O 1
ATOM 2492 N N . LEU B 1 107 ? 2.756 10.219 -22.625 1 59.62 107 LEU B N 1
ATOM 2493 C CA . LEU B 1 107 ? 3.877 9.516 -23.234 1 59.62 107 LEU B CA 1
ATOM 2494 C C . LEU B 1 107 ? 4.309 8.336 -22.375 1 59.62 107 LEU B C 1
ATOM 2496 O O . LEU B 1 107 ? 4.602 7.254 -22.891 1 59.62 107 LEU B O 1
ATOM 2500 N N . ALA B 1 108 ? 4.277 8.641 -21.125 1 58.59 108 ALA B N 1
ATOM 2501 C CA . ALA B 1 108 ? 4.652 7.551 -20.219 1 58.59 108 ALA B CA 1
ATOM 2502 C C . ALA B 1 108 ? 3.662 6.395 -20.312 1 58.59 108 ALA B C 1
ATOM 2504 O O . ALA B 1 108 ? 4.059 5.227 -20.328 1 58.59 108 ALA B O 1
ATOM 2505 N N . MET B 1 109 ? 2.453 6.707 -20.484 1 57.88 109 MET B N 1
ATOM 2506 C CA . MET B 1 109 ? 1.413 5.688 -20.625 1 57.88 109 MET B CA 1
ATOM 2507 C C . MET B 1 109 ? 1.566 4.93 -21.938 1 57.88 109 MET B C 1
ATOM 2509 O O . MET B 1 109 ? 1.449 3.703 -21.969 1 57.88 109 MET B O 1
ATOM 2513 N N . LEU B 1 110 ? 1.725 5.613 -22.922 1 60.38 110 LEU B N 1
ATOM 2514 C CA . LEU B 1 110 ? 1.915 5.004 -24.234 1 60.38 110 LEU B CA 1
ATOM 2515 C C . LEU B 1 110 ? 3.098 4.043 -24.219 1 60.38 110 LEU B C 1
ATOM 2517 O O . LEU B 1 110 ? 3.023 2.953 -24.797 1 60.38 110 LEU B O 1
ATOM 2521 N N . LEU B 1 111 ? 4.02 4.465 -23.547 1 59.53 111 LEU B N 1
ATOM 2522 C CA . LEU B 1 111 ? 5.207 3.617 -23.484 1 59.53 111 LEU B CA 1
ATOM 2523 C C . LEU B 1 111 ? 4.938 2.361 -22.672 1 59.53 111 LEU B C 1
ATOM 2525 O O . LEU B 1 111 ? 5.402 1.274 -23.016 1 59.53 111 LEU B O 1
ATOM 2529 N N . SER B 1 112 ? 4.195 2.576 -21.656 1 55.97 112 SER B N 1
ATOM 2530 C CA . SER B 1 112 ? 3.84 1.41 -20.859 1 55.97 112 SER B CA 1
ATOM 2531 C C . SER B 1 112 ? 3.014 0.415 -21.656 1 55.97 112 SER B C 1
ATOM 2533 O O . SER B 1 112 ? 3.238 -0.794 -21.578 1 55.97 112 SER B O 1
ATOM 2535 N N . ILE B 1 113 ? 2.062 0.93 -22.359 1 56.97 113 ILE B N 1
ATOM 2536 C CA . ILE B 1 113 ? 1.226 0.1 -23.219 1 56.97 113 ILE B CA 1
ATOM 2537 C C . ILE B 1 113 ? 2.088 -0.566 -24.281 1 56.97 113 ILE B C 1
ATOM 2539 O O . ILE B 1 113 ? 1.956 -1.766 -24.531 1 56.97 113 ILE B O 1
ATOM 2543 N N . ALA B 1 114 ? 2.873 0.17 -24.906 1 59.19 114 ALA B N 1
ATOM 2544 C CA . ALA B 1 114 ? 3.775 -0.364 -25.922 1 59.19 114 ALA B CA 1
ATOM 2545 C C . ALA B 1 114 ? 4.656 -1.471 -25.344 1 59.19 114 ALA B C 1
ATOM 2547 O O . ALA B 1 114 ? 4.887 -2.492 -26 1 59.19 114 ALA B O 1
ATOM 2548 N N . TYR B 1 115 ? 5.059 -1.27 -24.219 1 57.47 115 TYR B N 1
ATOM 2549 C CA . TYR B 1 115 ? 5.895 -2.26 -23.562 1 57.47 115 TYR B CA 1
ATOM 2550 C C . TYR B 1 115 ? 5.141 -3.566 -23.359 1 57.47 115 TYR B C 1
ATOM 2552 O O . TYR B 1 115 ? 5.676 -4.648 -23.625 1 57.47 115 TYR B O 1
ATOM 2560 N N . TYR B 1 116 ? 4.043 -3.451 -22.844 1 53.78 116 TYR B N 1
ATOM 2561 C CA . TYR B 1 116 ? 3.232 -4.645 -22.609 1 53.78 116 TYR B CA 1
ATOM 2562 C C . TYR B 1 116 ? 3.02 -5.418 -23.906 1 53.78 116 TYR B C 1
ATOM 2564 O O . TYR B 1 116 ? 3.158 -6.645 -23.938 1 53.78 116 TYR B O 1
ATOM 2572 N N . PHE B 1 117 ? 2.664 -4.746 -24.922 1 55.94 117 PHE B N 1
ATOM 2573 C CA . PHE B 1 117 ? 2.436 -5.395 -26.203 1 55.94 117 PHE B CA 1
ATOM 2574 C C . PHE B 1 117 ? 3.727 -5.996 -26.75 1 55.94 117 PHE B C 1
ATOM 2576 O O . PHE B 1 117 ? 3.717 -7.09 -27.312 1 55.94 117 PHE B O 1
ATOM 2583 N N . ALA B 1 118 ? 4.734 -5.262 -26.609 1 56.19 118 ALA B N 1
ATOM 2584 C CA . ALA B 1 118 ? 6.016 -5.793 -27.078 1 56.19 118 ALA B CA 1
ATOM 2585 C C . ALA B 1 118 ? 6.398 -7.051 -26.297 1 56.19 118 ALA B C 1
ATOM 2587 O O . ALA B 1 118 ? 6.949 -7.996 -26.859 1 56.19 118 ALA B O 1
ATOM 2588 N N . TYR B 1 119 ? 6.09 -6.984 -25.109 1 54.84 119 TYR B N 1
ATOM 2589 C CA . TYR B 1 119 ? 6.359 -8.133 -24.25 1 54.84 119 TYR B CA 1
ATOM 2590 C C . TYR B 1 119 ? 5.691 -9.391 -24.797 1 54.84 119 TYR B C 1
ATOM 2592 O O . TYR B 1 119 ? 6.305 -10.461 -24.828 1 54.84 119 TYR B O 1
ATOM 2600 N N . GLU B 1 120 ? 4.504 -9.234 -25.094 1 52.59 120 GLU B N 1
ATOM 2601 C CA . GLU B 1 120 ? 3.748 -10.375 -25.609 1 52.59 120 GLU B CA 1
ATOM 2602 C C . GLU B 1 120 ? 4.305 -10.859 -26.938 1 52.59 120 GLU B C 1
ATOM 2604 O O . GLU B 1 120 ? 4.211 -12.047 -27.266 1 52.59 120 GLU B O 1
ATOM 2609 N N . LEU B 1 121 ? 4.879 -9.906 -27.578 1 54.28 121 LEU B N 1
ATOM 2610 C CA . LEU B 1 121 ? 5.301 -10.258 -28.938 1 54.28 121 LEU B CA 1
ATOM 2611 C C . LEU B 1 121 ? 6.77 -10.664 -28.953 1 54.28 121 LEU B C 1
ATOM 2613 O O . LEU B 1 121 ? 7.227 -11.289 -29.922 1 54.28 121 LEU B O 1
ATOM 2617 N N . THR B 1 122 ? 7.547 -10.125 -28.109 1 55.78 122 THR B N 1
ATOM 2618 C CA . THR B 1 122 ? 8.984 -10.211 -28.344 1 55.78 122 THR B CA 1
ATOM 2619 C C . THR B 1 122 ? 9.633 -11.227 -27.406 1 55.78 122 THR B C 1
ATOM 2621 O O . THR B 1 122 ? 9.055 -11.594 -26.391 1 55.78 122 THR B O 1
ATOM 2624 N N . THR B 1 123 ? 10.844 -11.633 -27.75 1 58.97 123 THR B N 1
ATOM 2625 C CA . THR B 1 123 ? 11.734 -12.5 -26.984 1 58.97 123 THR B CA 1
ATOM 2626 C C . THR B 1 123 ? 12.133 -11.844 -25.656 1 58.97 123 THR B C 1
ATOM 2628 O O . THR B 1 123 ? 11.977 -10.633 -25.5 1 58.97 123 THR B O 1
ATOM 2631 N N . VAL B 1 124 ? 12.57 -12.57 -24.734 1 56.03 124 VAL B N 1
ATOM 2632 C CA . VAL B 1 124 ? 12.977 -12.203 -23.391 1 56.03 124 VAL B CA 1
ATOM 2633 C C . VAL B 1 124 ? 13.875 -10.969 -23.422 1 56.03 124 VAL B C 1
ATOM 2635 O O . VAL B 1 124 ? 13.711 -10.047 -22.625 1 56.03 124 VAL B O 1
ATOM 2638 N N . LEU B 1 125 ? 14.734 -10.883 -24.391 1 58.06 125 LEU B N 1
ATOM 2639 C CA . LEU B 1 125 ? 15.703 -9.797 -24.453 1 58.06 125 LEU B CA 1
ATOM 2640 C C . LEU B 1 125 ? 15.023 -8.492 -24.844 1 58.06 125 LEU B C 1
ATOM 2642 O O . LEU B 1 125 ? 15.344 -7.43 -24.297 1 58.06 125 LEU B O 1
ATOM 2646 N N . SER B 1 126 ? 14.242 -8.516 -25.781 1 60.81 126 SER B N 1
ATOM 2647 C CA . SER B 1 126 ? 13.547 -7.32 -26.234 1 60.81 126 SER B CA 1
ATOM 2648 C C . SER B 1 126 ? 12.664 -6.742 -25.141 1 60.81 126 SER B C 1
ATOM 2650 O O . SER B 1 126 ? 12.586 -5.52 -24.969 1 60.81 126 SER B O 1
ATOM 2652 N N . VAL B 1 127 ? 12.164 -7.605 -24.359 1 60.62 127 VAL B N 1
ATOM 2653 C CA . VAL B 1 127 ? 11.297 -7.18 -23.266 1 60.62 127 VAL B CA 1
ATOM 2654 C C . VAL B 1 127 ? 12.125 -6.465 -22.203 1 60.62 127 VAL B C 1
ATOM 2656 O O . VAL B 1 127 ? 11.711 -5.426 -21.688 1 60.62 127 VAL B O 1
ATOM 2659 N N . ALA B 1 128 ? 13.219 -7.082 -22.031 1 58.19 128 ALA B N 1
ATOM 2660 C CA . ALA B 1 128 ? 14.109 -6.469 -21.047 1 58.19 128 ALA B CA 1
ATOM 2661 C C . ALA B 1 128 ? 14.516 -5.062 -21.469 1 58.19 128 ALA B C 1
ATOM 2663 O O . ALA B 1 128 ? 14.539 -4.141 -20.656 1 58.19 128 ALA B O 1
ATOM 2664 N N . PHE B 1 129 ? 14.812 -4.961 -22.672 1 62.94 129 PHE B N 1
ATOM 2665 C CA . PHE B 1 129 ? 15.219 -3.662 -23.188 1 62.94 129 PHE B CA 1
ATOM 2666 C C . PHE B 1 129 ? 14.094 -2.648 -23.062 1 62.94 129 PHE B C 1
ATOM 2668 O O . PHE B 1 129 ? 14.312 -1.521 -22.609 1 62.94 129 PHE B O 1
ATOM 2675 N N . LEU B 1 130 ? 12.992 -3.035 -23.422 1 62.81 130 LEU B N 1
ATOM 2676 C CA . LEU B 1 130 ? 11.844 -2.135 -23.359 1 62.81 130 LEU B CA 1
ATOM 2677 C C . LEU B 1 130 ? 11.531 -1.763 -21.906 1 62.81 130 LEU B C 1
ATOM 2679 O O . LEU B 1 130 ? 11.141 -0.629 -21.625 1 62.81 130 LEU B O 1
ATOM 2683 N N . ALA B 1 131 ? 11.789 -2.701 -21.141 1 61.59 131 ALA B N 1
ATOM 2684 C CA . ALA B 1 131 ? 11.57 -2.443 -19.719 1 61.59 131 ALA B CA 1
ATOM 2685 C C . ALA B 1 131 ? 12.539 -1.381 -19.203 1 61.59 131 ALA B C 1
ATOM 2687 O O . ALA B 1 131 ? 12.133 -0.473 -18.469 1 61.59 131 ALA B O 1
ATOM 2688 N N . VAL B 1 132 ? 13.688 -1.527 -19.609 1 59.56 132 VAL B N 1
ATOM 2689 C CA . VAL B 1 132 ? 14.703 -0.565 -19.203 1 59.56 132 VAL B CA 1
ATOM 2690 C C . VAL B 1 132 ? 14.359 0.818 -19.75 1 59.56 132 VAL B C 1
ATOM 2692 O O . VAL B 1 132 ? 14.453 1.817 -19.031 1 59.56 132 VAL B O 1
ATOM 2695 N N . LEU B 1 133 ? 14 0.783 -20.922 1 63.5 133 LEU B N 1
ATOM 2696 C CA . LEU B 1 133 ? 13.656 2.057 -21.547 1 63.5 133 LEU B CA 1
ATOM 2697 C C . LEU B 1 133 ? 12.477 2.713 -20.828 1 63.5 133 LEU B C 1
ATOM 2699 O O . LEU B 1 133 ? 12.516 3.908 -20.531 1 63.5 133 LEU B O 1
ATOM 2703 N N . SER B 1 134 ? 11.531 1.949 -20.516 1 63.09 134 SER B N 1
ATOM 2704 C CA . SER B 1 134 ? 10.352 2.484 -19.844 1 63.09 134 SER B CA 1
ATOM 2705 C C . SER B 1 134 ? 10.68 2.98 -18.453 1 63.09 134 SER B C 1
ATOM 2707 O O . SER B 1 134 ? 10.188 4.027 -18.016 1 63.09 134 SER B O 1
ATOM 2709 N N . SER B 1 135 ? 11.547 2.289 -17.859 1 60.56 135 SER B N 1
ATOM 2710 C CA . SER B 1 135 ? 11.969 2.68 -16.516 1 60.56 135 SER B CA 1
ATOM 2711 C C . SER B 1 135 ? 12.734 3.994 -16.531 1 60.56 135 SER B C 1
ATOM 2713 O O . SER B 1 135 ? 12.547 4.844 -15.664 1 60.56 135 SER B O 1
ATOM 2715 N N . THR B 1 136 ? 13.555 4.055 -17.484 1 61.12 136 THR B N 1
ATOM 2716 C CA . THR B 1 136 ? 14.336 5.277 -17.625 1 61.12 136 THR B CA 1
ATOM 2717 C C . THR B 1 136 ? 13.438 6.48 -17.859 1 61.12 136 THR B C 1
ATOM 2719 O O . THR B 1 136 ? 13.625 7.535 -17.25 1 61.12 136 THR B O 1
ATOM 2722 N N . LEU B 1 137 ? 12.539 6.25 -18.641 1 62.47 137 LEU B N 1
ATOM 2723 C CA . LEU B 1 137 ? 11.617 7.34 -18.922 1 62.47 137 LEU B CA 1
ATOM 2724 C C . LEU B 1 137 ? 10.828 7.727 -17.672 1 62.47 137 LEU B C 1
ATOM 2726 O O . LEU B 1 137 ? 10.641 8.914 -17.391 1 62.47 137 LEU B O 1
ATOM 2730 N N . LEU B 1 138 ? 10.406 6.73 -16.969 1 63.34 138 LEU B N 1
ATOM 2731 C CA . LEU B 1 138 ? 9.688 7 -15.727 1 63.34 138 LEU B CA 1
ATOM 2732 C C . LEU B 1 138 ? 10.547 7.801 -14.758 1 63.34 138 LEU B C 1
ATOM 2734 O O . LEU B 1 138 ? 10.07 8.75 -14.141 1 63.34 138 LEU B O 1
ATOM 2738 N N . PHE B 1 139 ? 11.773 7.395 -14.742 1 62.47 139 PHE B N 1
ATOM 2739 C CA . PHE B 1 139 ? 12.711 8.086 -13.859 1 62.47 139 PHE B CA 1
ATOM 2740 C C . PHE B 1 139 ? 12.883 9.539 -14.281 1 62.47 139 PHE B C 1
ATOM 2742 O O . PHE B 1 139 ? 12.828 10.445 -13.445 1 62.47 139 PHE B O 1
ATOM 2749 N N . ILE B 1 140 ? 13.039 9.711 -15.484 1 62.12 140 ILE B N 1
ATOM 2750 C CA . ILE B 1 140 ? 13.227 11.062 -15.992 1 62.12 140 ILE B CA 1
ATOM 2751 C C . ILE B 1 140 ? 11.984 11.906 -15.695 1 62.12 140 ILE B C 1
ATOM 2753 O O . ILE B 1 140 ? 12.094 13.055 -15.266 1 62.12 140 ILE B O 1
ATOM 2757 N N . PHE B 1 141 ? 10.914 11.32 -15.742 1 62.38 141 PHE B N 1
ATOM 2758 C CA . PHE B 1 141 ? 9.672 12.07 -15.594 1 62.38 141 PHE B CA 1
ATOM 2759 C C . PHE B 1 141 ? 9.367 12.328 -14.117 1 62.38 141 PHE B C 1
ATOM 2761 O O . PHE B 1 141 ? 8.648 13.273 -13.789 1 62.38 141 PHE B O 1
ATOM 2768 N N . LEU B 1 142 ? 9.969 11.508 -13.305 1 66.12 142 LEU B N 1
ATOM 2769 C CA . LEU B 1 142 ? 9.742 11.727 -11.883 1 66.12 142 LEU B CA 1
ATOM 2770 C C . LEU B 1 142 ? 10.883 12.523 -11.266 1 66.12 142 LEU B C 1
ATOM 2772 O O . LEU B 1 142 ? 10.648 13.453 -10.492 1 66.12 142 LEU B O 1
ATOM 2776 N N . TYR B 1 143 ? 12.086 12.242 -11.75 1 66.12 143 TYR B N 1
ATOM 2777 C CA . TYR B 1 143 ? 13.266 12.875 -11.164 1 66.12 143 TYR B CA 1
ATOM 2778 C C . TYR B 1 143 ? 13.367 14.336 -11.586 1 66.12 143 TYR B C 1
ATOM 2780 O O . TYR B 1 143 ? 13.633 15.211 -10.758 1 66.12 143 TYR B O 1
ATOM 2788 N N . ARG B 1 144 ? 13.125 14.609 -12.805 1 68.38 144 ARG B N 1
ATOM 2789 C CA . ARG B 1 144 ? 13.32 15.961 -13.32 1 68.38 144 ARG B CA 1
ATOM 2790 C C . ARG B 1 144 ? 12.367 16.938 -12.656 1 68.38 144 ARG B C 1
ATOM 2792 O O . ARG B 1 144 ? 12.781 17.984 -12.164 1 68.38 144 ARG B O 1
ATOM 2799 N N . PRO B 1 145 ? 11.102 16.578 -12.625 1 71.69 145 PRO B N 1
ATOM 2800 C CA . PRO B 1 145 ? 10.211 17.516 -11.938 1 71.69 145 PRO B CA 1
ATOM 2801 C C . PRO B 1 145 ? 10.562 17.688 -10.461 1 71.69 145 PRO B C 1
ATOM 2803 O O . PRO B 1 145 ? 10.422 18.781 -9.914 1 71.69 145 PRO B O 1
ATOM 2806 N N . MET B 1 146 ? 11.055 16.656 -9.852 1 77.25 146 MET B N 1
ATOM 2807 C CA . MET B 1 146 ? 11.469 16.734 -8.453 1 77.25 146 MET B CA 1
ATOM 2808 C C . MET B 1 146 ? 12.609 17.734 -8.281 1 77.25 146 MET B C 1
ATOM 2810 O O . MET B 1 146 ? 12.57 18.578 -7.379 1 77.25 146 MET B O 1
ATOM 2814 N N . THR B 1 147 ? 13.531 17.688 -9.172 1 74.56 147 THR B N 1
ATOM 2815 C CA . THR B 1 147 ? 14.695 18.562 -9.07 1 74.56 147 THR B CA 1
ATOM 2816 C C . THR B 1 147 ? 14.32 20.016 -9.391 1 74.56 147 THR B C 1
ATOM 2818 O O . THR B 1 147 ? 14.805 20.938 -8.75 1 74.56 147 THR B O 1
ATOM 2821 N N . ILE B 1 148 ? 13.43 20.156 -10.328 1 74.38 148 ILE B N 1
ATOM 2822 C CA . ILE B 1 148 ? 13 21.5 -10.719 1 74.38 148 ILE B CA 1
ATOM 2823 C C . ILE B 1 148 ? 12.25 22.156 -9.562 1 74.38 148 ILE B C 1
ATOM 2825 O O . ILE B 1 148 ? 12.43 23.344 -9.297 1 74.38 148 ILE B O 1
ATOM 2829 N N . MET B 1 149 ? 11.508 21.391 -8.828 1 81.12 149 MET B N 1
ATOM 2830 C CA . MET B 1 149 ? 10.703 21.922 -7.73 1 81.12 149 MET B CA 1
ATOM 2831 C C . MET B 1 149 ? 11.5 21.969 -6.434 1 81.12 149 MET B C 1
ATOM 2833 O O . MET B 1 149 ? 11.039 22.5 -5.426 1 81.12 149 MET B O 1
ATOM 2837 N N . GLY B 1 150 ? 12.672 21.359 -6.48 1 79.25 150 GLY B N 1
ATOM 2838 C CA . GLY B 1 150 ? 13.508 21.328 -5.289 1 79.25 150 GLY B CA 1
ATOM 2839 C C . GLY B 1 150 ? 13.125 20.234 -4.309 1 79.25 150 GLY B C 1
ATOM 2840 O O . GLY B 1 150 ? 13.383 20.359 -3.109 1 79.25 150 GLY B O 1
ATOM 2841 N N . VAL B 1 151 ? 12.32 19.391 -4.801 1 83.44 151 VAL B N 1
ATOM 2842 C CA . VAL B 1 151 ? 12.016 18.219 -3.982 1 83.44 151 VAL B CA 1
ATOM 2843 C C . VAL B 1 151 ? 13.18 17.234 -4.035 1 83.44 151 VAL B C 1
ATOM 2845 O O . VAL B 1 151 ? 13.484 16.672 -5.094 1 83.44 151 VAL B O 1
ATOM 2848 N N . ARG B 1 152 ? 13.969 17.094 -2.99 1 84.31 152 ARG B N 1
ATOM 2849 C CA . ARG B 1 152 ? 15.125 16.203 -2.98 1 84.31 152 ARG B CA 1
ATOM 2850 C C . ARG B 1 152 ? 14.695 14.734 -2.943 1 84.31 152 ARG B C 1
ATOM 2852 O O . ARG B 1 152 ? 13.875 14.344 -2.109 1 84.31 152 ARG B O 1
ATOM 2859 N N . PRO B 1 153 ? 15.227 13.977 -3.928 1 85.19 153 PRO B N 1
ATOM 2860 C CA . PRO B 1 153 ? 14.969 12.539 -3.838 1 85.19 153 PRO B CA 1
ATOM 2861 C C . PRO B 1 153 ? 15.484 11.93 -2.533 1 85.19 153 PRO B C 1
ATOM 2863 O O . PRO B 1 153 ? 16.531 12.328 -2.033 1 85.19 153 PRO B O 1
ATOM 2866 N N . ARG B 1 154 ? 14.711 11.078 -2.021 1 90.62 154 ARG B N 1
ATOM 2867 C CA . ARG B 1 154 ? 15.062 10.391 -0.783 1 90.62 154 ARG B CA 1
ATOM 2868 C C . ARG B 1 154 ? 15.555 8.969 -1.063 1 90.62 154 ARG B C 1
ATOM 2870 O O . ARG B 1 154 ? 15.445 8.484 -2.191 1 90.62 154 ARG B O 1
ATOM 2877 N N . TYR B 1 155 ? 16.156 8.367 -0.067 1 92.12 155 TYR B N 1
ATOM 2878 C CA . TYR B 1 155 ? 16.688 7.023 -0.238 1 92.12 155 TYR B CA 1
ATOM 2879 C C . TYR B 1 155 ? 15.594 6.059 -0.683 1 92.12 155 TYR B C 1
ATOM 2881 O O . TYR B 1 155 ? 15.844 5.148 -1.478 1 92.12 155 TYR B O 1
ATOM 2889 N N . TYR B 1 156 ? 14.344 6.176 -0.224 1 93.31 156 TYR B N 1
ATOM 2890 C CA . TYR B 1 156 ? 13.273 5.258 -0.587 1 93.31 156 TYR B CA 1
ATOM 2891 C C . TYR B 1 156 ? 12.844 5.465 -2.035 1 93.31 156 TYR B C 1
ATOM 2893 O O . TYR B 1 156 ? 12.25 4.574 -2.646 1 93.31 156 TYR B O 1
ATOM 2901 N N . ASP B 1 157 ? 13.125 6.668 -2.578 1 88.19 157 ASP B N 1
ATOM 2902 C CA . ASP B 1 157 ? 12.891 6.883 -4.004 1 88.19 157 ASP B CA 1
ATOM 2903 C C . ASP B 1 157 ? 13.859 6.059 -4.848 1 88.19 157 ASP B C 1
ATOM 2905 O O . ASP B 1 157 ? 13.453 5.406 -5.812 1 88.19 157 ASP B O 1
ATOM 2909 N N . TYR B 1 158 ? 15.078 6.066 -4.449 1 86.62 158 TYR B N 1
ATOM 2910 C CA . TYR B 1 158 ? 16.094 5.305 -5.16 1 86.62 158 TYR B CA 1
ATOM 2911 C C . TYR B 1 158 ? 15.82 3.809 -5.066 1 86.62 158 TYR B C 1
ATOM 2913 O O . TYR B 1 158 ? 16.016 3.072 -6.039 1 86.62 158 TYR B O 1
ATOM 2921 N N . ILE B 1 159 ? 15.383 3.385 -3.971 1 90.5 159 ILE B N 1
ATOM 2922 C CA . ILE B 1 159 ? 15.039 1.98 -3.781 1 90.5 159 ILE B CA 1
ATOM 2923 C C . ILE B 1 159 ? 13.898 1.594 -4.719 1 90.5 159 ILE B C 1
ATOM 2925 O O . ILE B 1 159 ? 13.961 0.562 -5.391 1 90.5 159 ILE B O 1
ATOM 2929 N N . ALA B 1 160 ? 12.875 2.43 -4.73 1 89.88 160 ALA B N 1
ATOM 2930 C CA . ALA B 1 160 ? 11.719 2.152 -5.578 1 89.88 160 ALA B CA 1
ATOM 2931 C C . ALA B 1 160 ? 12.109 2.133 -7.055 1 89.88 160 ALA B C 1
ATOM 2933 O O . ALA B 1 160 ? 11.703 1.24 -7.801 1 89.88 160 ALA B O 1
ATOM 2934 N N . TRP B 1 161 ? 12.969 3.023 -7.43 1 83.75 161 TRP B N 1
ATOM 2935 C CA . TRP B 1 161 ? 13.383 3.107 -8.828 1 83.75 161 TRP B CA 1
ATOM 2936 C C . TRP B 1 161 ? 14.281 1.933 -9.195 1 83.75 161 TRP B C 1
ATOM 2938 O O . TRP B 1 161 ? 14.117 1.332 -10.258 1 83.75 161 TRP B O 1
ATOM 2948 N N . THR B 1 162 ? 15.172 1.615 -8.375 1 83.38 162 THR B N 1
ATOM 2949 C CA . THR B 1 162 ? 16.062 0.481 -8.617 1 83.38 162 THR B CA 1
ATOM 2950 C C . THR B 1 162 ? 15.266 -0.819 -8.688 1 83.38 162 THR B C 1
ATOM 2952 O O . THR B 1 162 ? 15.508 -1.653 -9.562 1 83.38 162 THR B O 1
ATOM 2955 N N . ALA B 1 163 ? 14.375 -0.923 -7.777 1 87.31 163 ALA B N 1
ATOM 2956 C CA . ALA B 1 163 ? 13.539 -2.119 -7.785 1 87.31 163 ALA B CA 1
ATOM 2957 C C . ALA B 1 163 ? 12.758 -2.236 -9.094 1 87.31 163 ALA B C 1
ATOM 2959 O O . ALA B 1 163 ? 12.57 -3.338 -9.617 1 87.31 163 ALA B O 1
ATOM 2960 N N . TYR B 1 164 ? 12.297 -1.131 -9.539 1 84.19 164 TYR B N 1
ATOM 2961 C CA . TYR B 1 164 ? 11.555 -1.128 -10.797 1 84.19 164 TYR B CA 1
ATOM 2962 C C . TYR B 1 164 ? 12.453 -1.569 -11.953 1 84.19 164 TYR B C 1
ATOM 2964 O O . TYR B 1 164 ? 12.07 -2.428 -12.75 1 84.19 164 TYR B O 1
ATOM 2972 N N . ILE B 1 165 ? 13.578 -1.022 -12.031 1 77.56 165 ILE B N 1
ATOM 2973 C CA . ILE B 1 165 ? 14.516 -1.339 -13.102 1 77.56 165 ILE B CA 1
ATOM 2974 C C . ILE B 1 165 ? 14.875 -2.822 -13.055 1 77.56 165 ILE B C 1
ATOM 2976 O O . ILE B 1 165 ? 14.852 -3.508 -14.078 1 77.56 165 ILE B O 1
ATOM 2980 N N . VAL B 1 166 ? 15.148 -3.338 -11.914 1 79.81 166 VAL B N 1
ATOM 2981 C CA . VAL B 1 166 ? 15.547 -4.73 -11.742 1 79.81 166 VAL B CA 1
ATOM 2982 C C . VAL B 1 166 ? 14.375 -5.648 -12.094 1 79.81 166 VAL B C 1
ATOM 2984 O O . VAL B 1 166 ? 14.547 -6.625 -12.828 1 79.81 166 VAL B O 1
ATOM 2987 N N . SER B 1 167 ? 13.188 -5.328 -11.594 1 82.62 167 SER B N 1
ATOM 2988 C CA . SER B 1 167 ? 12.023 -6.172 -11.828 1 82.62 167 SER B CA 1
ATOM 2989 C C . SER B 1 167 ? 11.625 -6.172 -13.297 1 82.62 167 SER B C 1
ATOM 2991 O O . SER B 1 167 ? 11.234 -7.207 -13.844 1 82.62 167 SER B O 1
ATOM 2993 N N . MET B 1 168 ? 11.695 -5.082 -13.93 1 76.12 168 MET B N 1
ATOM 2994 C CA . MET B 1 168 ? 11.297 -4.996 -15.328 1 76.12 168 MET B CA 1
ATOM 2995 C C . MET B 1 168 ? 12.312 -5.68 -16.234 1 76.12 168 MET B C 1
ATOM 2997 O O . MET B 1 168 ? 11.953 -6.242 -17.266 1 76.12 168 MET B O 1
ATOM 3001 N N . SER B 1 169 ? 13.578 -5.621 -15.82 1 73.44 169 SER B N 1
ATOM 3002 C CA . SER B 1 169 ? 14.641 -6.223 -16.625 1 73.44 169 SER B CA 1
ATOM 3003 C C . SER B 1 169 ? 14.68 -7.734 -16.422 1 73.44 169 SER B C 1
ATOM 3005 O O . SER B 1 169 ? 14.867 -8.484 -17.391 1 73.44 169 SER B O 1
ATOM 3007 N N . LEU B 1 170 ? 14.469 -8.18 -15.211 1 75.44 170 LEU B N 1
ATOM 3008 C CA . LEU B 1 170 ? 14.68 -9.586 -14.891 1 75.44 170 LEU B CA 1
ATOM 3009 C C . LEU B 1 170 ? 13.352 -10.281 -14.602 1 75.44 170 LEU B C 1
ATOM 3011 O O . LEU B 1 170 ? 13.32 -11.5 -14.391 1 75.44 170 LEU B O 1
ATOM 3015 N N . GLY B 1 171 ? 12.25 -9.617 -14.562 1 76.31 171 GLY B N 1
ATOM 3016 C CA . GLY B 1 171 ? 10.961 -10.148 -14.148 1 76.31 171 GLY B CA 1
ATOM 3017 C C . GLY B 1 171 ? 10.445 -11.242 -15.055 1 76.31 171 GLY B C 1
ATOM 3018 O O . GLY B 1 171 ? 9.68 -12.109 -14.625 1 76.31 171 GLY B O 1
ATOM 3019 N N . LEU B 1 172 ? 10.867 -11.273 -16.266 1 70.38 172 LEU B N 1
ATOM 3020 C CA . LEU B 1 172 ? 10.438 -12.328 -17.172 1 70.38 172 LEU B CA 1
ATOM 3021 C C . LEU B 1 172 ? 11.07 -13.664 -16.812 1 70.38 172 LEU B C 1
ATOM 3023 O O . LEU B 1 172 ? 10.5 -14.719 -17.078 1 70.38 172 LEU B O 1
ATOM 3027 N N . MET B 1 173 ? 12.227 -13.57 -16.312 1 75.56 173 MET B N 1
ATOM 3028 C CA . MET B 1 173 ? 12.93 -14.773 -15.883 1 75.56 173 MET B CA 1
ATOM 3029 C C . MET B 1 173 ? 12.516 -15.18 -14.469 1 75.56 173 MET B C 1
ATOM 3031 O O . MET B 1 173 ? 12.375 -16.359 -14.172 1 75.56 173 MET B O 1
ATOM 3035 N N . PHE B 1 174 ? 12.312 -14.133 -13.695 1 81.81 174 PHE B N 1
ATOM 3036 C CA . PHE B 1 174 ? 11.984 -14.344 -12.289 1 81.81 174 PHE B CA 1
ATOM 3037 C C . PHE B 1 174 ? 10.758 -13.539 -11.891 1 81.81 174 PHE B C 1
ATOM 3039 O O . PHE B 1 174 ? 10.875 -12.375 -11.5 1 81.81 174 PHE B O 1
ATOM 3046 N N . TYR B 1 175 ? 9.617 -14.164 -11.852 1 81.62 175 TYR B N 1
ATOM 3047 C CA . TYR B 1 175 ? 8.352 -13.492 -11.609 1 81.62 175 TYR B CA 1
ATOM 3048 C C . TYR B 1 175 ? 8.273 -12.977 -10.172 1 81.62 175 TYR B C 1
ATOM 3050 O O . TYR B 1 175 ? 7.594 -11.984 -9.898 1 81.62 175 TYR B O 1
ATOM 3058 N N . PHE B 1 176 ? 8.992 -13.648 -9.297 1 89 176 PHE B N 1
ATOM 3059 C CA . PHE B 1 176 ? 8.914 -13.242 -7.898 1 89 176 PHE B CA 1
ATOM 3060 C C . PHE B 1 176 ? 9.469 -11.836 -7.711 1 89 176 PHE B C 1
ATOM 3062 O O . PHE B 1 176 ? 9.18 -11.18 -6.711 1 89 176 PHE B O 1
ATOM 3069 N N . LEU B 1 177 ? 10.258 -11.312 -8.641 1 88.12 177 LEU B N 1
ATOM 3070 C CA . LEU B 1 177 ? 10.836 -9.977 -8.555 1 88.12 177 LEU B CA 1
ATOM 3071 C C . LEU B 1 177 ? 9.75 -8.906 -8.617 1 88.12 177 LEU B C 1
ATOM 3073 O O . LEU B 1 177 ? 9.914 -7.816 -8.062 1 88.12 177 LEU B O 1
ATOM 3077 N N . TYR B 1 178 ? 8.664 -9.203 -9.258 1 87.25 178 TYR B N 1
ATOM 3078 C CA . TYR B 1 178 ? 7.551 -8.258 -9.289 1 87.25 178 TYR B CA 1
ATOM 3079 C C . TYR B 1 178 ? 6.934 -8.094 -7.906 1 87.25 178 TYR B C 1
ATOM 3081 O O . TYR B 1 178 ? 6.516 -6.992 -7.531 1 87.25 178 TYR B O 1
ATOM 3089 N N . TYR B 1 179 ? 6.906 -9.125 -7.176 1 93.25 179 TYR B N 1
ATOM 3090 C CA . TYR B 1 179 ? 6.387 -9.039 -5.816 1 93.25 179 TYR B CA 1
ATOM 3091 C C . TYR B 1 179 ? 7.34 -8.273 -4.91 1 93.25 179 TYR B C 1
ATOM 3093 O O . TYR B 1 179 ? 6.906 -7.504 -4.051 1 93.25 179 TYR B O 1
ATOM 3101 N N . ILE B 1 180 ? 8.594 -8.453 -5.117 1 92.88 180 ILE B N 1
ATOM 3102 C CA . ILE B 1 180 ? 9.586 -7.707 -4.352 1 92.88 180 ILE B CA 1
ATOM 3103 C C . ILE B 1 180 ? 9.461 -6.215 -4.66 1 92.88 180 ILE B C 1
ATOM 3105 O O . ILE B 1 180 ? 9.508 -5.383 -3.752 1 92.88 180 ILE B O 1
ATOM 3109 N N . MET B 1 181 ? 9.32 -5.965 -5.887 1 91.69 181 MET B N 1
ATOM 3110 C CA . MET B 1 181 ? 9.109 -4.574 -6.281 1 91.69 181 MET B CA 1
ATOM 3111 C C . MET B 1 181 ? 7.883 -3.988 -5.594 1 91.69 181 MET B C 1
ATOM 3113 O O . MET B 1 181 ? 7.914 -2.855 -5.113 1 91.69 181 MET B O 1
ATOM 3117 N N . THR B 1 182 ? 6.832 -4.754 -5.551 1 95.06 182 THR B N 1
ATOM 3118 C CA . THR B 1 182 ? 5.594 -4.324 -4.906 1 95.06 182 THR B CA 1
ATOM 3119 C C . THR B 1 182 ? 5.844 -3.959 -3.447 1 95.06 182 THR B C 1
ATOM 3121 O O . THR B 1 182 ? 5.418 -2.896 -2.986 1 95.06 182 THR B O 1
ATOM 3124 N N . LEU B 1 183 ? 6.555 -4.742 -2.723 1 95.56 183 LEU B N 1
ATOM 3125 C CA . LEU B 1 183 ? 6.852 -4.496 -1.315 1 95.56 183 LEU B CA 1
ATOM 3126 C C . LEU B 1 183 ? 7.668 -3.219 -1.151 1 95.56 183 LEU B C 1
ATOM 3128 O O . LEU B 1 183 ? 7.375 -2.395 -0.283 1 95.56 183 LEU B O 1
ATOM 3132 N N . LEU B 1 184 ? 8.656 -3.045 -1.981 1 95.19 184 LEU B N 1
ATOM 3133 C CA . LEU B 1 184 ? 9.539 -1.888 -1.89 1 95.19 184 LEU B CA 1
ATOM 3134 C C . LEU B 1 184 ? 8.805 -0.61 -2.287 1 95.19 184 LEU B C 1
ATOM 3136 O O . LEU B 1 184 ? 9.062 0.457 -1.724 1 95.19 184 LEU B O 1
ATOM 3140 N N . TRP B 1 185 ? 7.93 -0.753 -3.24 1 94.88 185 TRP B N 1
ATOM 3141 C CA . TRP B 1 185 ? 7.156 0.412 -3.658 1 94.88 185 TRP B CA 1
ATOM 3142 C C . TRP B 1 185 ? 6.148 0.812 -2.586 1 94.88 185 TRP B C 1
ATOM 3144 O O . TRP B 1 185 ? 5.914 2 -2.357 1 94.88 185 TRP B O 1
ATOM 3154 N N . VAL B 1 186 ? 5.512 -0.176 -1.949 1 95.62 186 VAL B N 1
ATOM 3155 C CA . VAL B 1 186 ? 4.621 0.126 -0.834 1 95.62 186 VAL B CA 1
ATOM 3156 C C . VAL B 1 186 ? 5.398 0.837 0.271 1 95.62 186 VAL B C 1
ATOM 3158 O O . VAL B 1 186 ? 4.926 1.832 0.827 1 9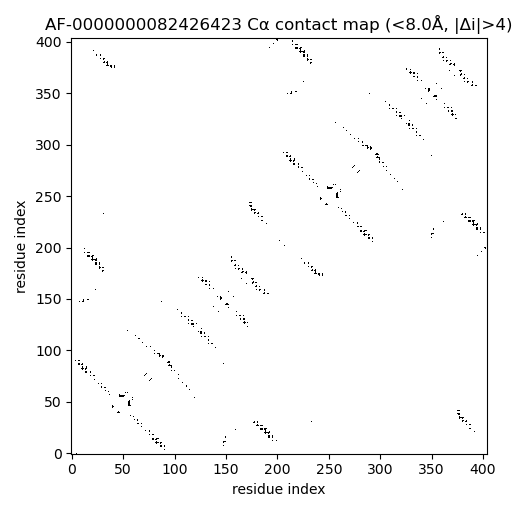5.62 186 VAL B O 1
ATOM 3161 N N . TYR B 1 187 ? 6.598 0.323 0.528 1 94.88 187 TYR B N 1
ATOM 3162 C CA . TYR B 1 187 ? 7.449 0.948 1.535 1 94.88 187 TYR B CA 1
ATOM 3163 C C . TYR B 1 187 ? 7.785 2.385 1.151 1 94.88 187 TYR B C 1
ATOM 3165 O O . TYR B 1 187 ? 7.676 3.295 1.976 1 94.88 187 TYR B O 1
ATOM 3173 N N . ALA B 1 188 ? 8.188 2.584 -0.067 1 95.31 188 ALA B N 1
ATOM 3174 C CA . ALA B 1 188 ? 8.531 3.924 -0.537 1 95.31 188 ALA B CA 1
ATOM 3175 C C . ALA B 1 188 ? 7.328 4.859 -0.471 1 95.31 188 ALA B C 1
ATOM 3177 O O . ALA B 1 188 ? 7.457 6.023 -0.086 1 95.31 188 ALA B O 1
ATOM 3178 N N . GLY B 1 189 ? 6.184 4.336 -0.901 1 94.94 189 GLY B N 1
ATOM 3179 C CA . GLY B 1 189 ? 4.969 5.137 -0.834 1 94.94 189 GLY B CA 1
ATOM 3180 C C . GLY B 1 189 ? 4.605 5.551 0.58 1 94.94 189 GLY B C 1
ATOM 3181 O O . GLY B 1 189 ? 4.285 6.715 0.827 1 94.94 189 GLY B O 1
ATOM 3182 N N . MET B 1 190 ? 4.73 4.617 1.496 1 93.44 190 MET B N 1
ATOM 3183 C CA . MET B 1 190 ? 4.445 4.906 2.898 1 93.44 190 MET B CA 1
ATOM 3184 C C . MET B 1 190 ? 5.441 5.91 3.463 1 93.44 190 MET B C 1
ATOM 3186 O O . MET B 1 190 ? 5.055 6.855 4.148 1 93.44 190 MET B O 1
ATOM 3190 N N . ALA B 1 191 ? 6.664 5.688 3.195 1 93.25 191 ALA B N 1
ATOM 3191 C CA . ALA B 1 191 ? 7.707 6.586 3.678 1 93.25 191 ALA B CA 1
ATOM 3192 C C . ALA B 1 191 ? 7.5 8 3.146 1 93.25 191 ALA B C 1
ATOM 3194 O O . ALA B 1 191 ? 7.641 8.977 3.887 1 93.25 191 ALA B O 1
ATOM 3195 N N . SER B 1 192 ? 7.148 8.055 1.901 1 92.56 192 SER B N 1
ATOM 3196 C CA . SER B 1 192 ? 6.91 9.352 1.276 1 92.56 192 SER B CA 1
ATOM 3197 C C . SER B 1 192 ? 5.719 10.062 1.911 1 92.56 192 SER B C 1
ATOM 3199 O O . SER B 1 192 ? 5.785 11.258 2.195 1 92.56 192 SER B O 1
ATOM 3201 N N . LEU B 1 193 ? 4.66 9.359 2.18 1 92.44 193 LEU B N 1
ATOM 3202 C CA . LEU B 1 193 ? 3.459 9.938 2.777 1 92.44 193 LEU B CA 1
ATOM 3203 C C . LEU B 1 193 ? 3.721 10.359 4.219 1 92.44 193 LEU B C 1
ATOM 3205 O O . LEU B 1 193 ? 3.27 11.43 4.645 1 92.44 193 LEU B O 1
ATOM 3209 N N . LEU B 1 194 ? 4.449 9.547 4.918 1 90.38 194 LEU B N 1
ATOM 3210 C CA . LEU B 1 194 ? 4.762 9.867 6.305 1 90.38 194 LEU B CA 1
ATOM 3211 C C . LEU B 1 194 ? 5.66 11.102 6.383 1 90.38 194 LEU B C 1
ATOM 3213 O O . LEU B 1 194 ? 5.488 11.945 7.266 1 90.38 194 LEU B O 1
ATOM 3217 N N . GLU B 1 195 ? 6.602 11.148 5.48 1 89.62 195 GLU B N 1
ATOM 3218 C CA . GLU B 1 195 ? 7.453 12.336 5.422 1 89.62 195 GLU B CA 1
ATOM 3219 C C . GLU B 1 195 ? 6.633 13.586 5.129 1 89.62 195 GLU B C 1
ATOM 3221 O O . GLU B 1 195 ? 6.844 14.633 5.746 1 89.62 195 GLU B O 1
ATOM 3226 N N . ALA B 1 196 ? 5.719 13.523 4.184 1 85.69 196 ALA B N 1
ATOM 3227 C CA . ALA B 1 196 ? 4.848 14.641 3.838 1 85.69 196 ALA B CA 1
ATOM 3228 C C . ALA B 1 196 ? 3.986 15.055 5.027 1 85.69 196 ALA B C 1
ATOM 3230 O O . ALA B 1 196 ? 3.734 16.25 5.238 1 85.69 196 ALA B O 1
ATOM 3231 N N . MET B 1 197 ? 3.584 14.117 5.824 1 83.5 197 MET B N 1
ATOM 3232 C CA . MET B 1 197 ? 2.736 14.383 6.984 1 83.5 197 MET B CA 1
ATOM 3233 C C . MET B 1 197 ? 3.525 15.078 8.094 1 83.5 197 MET B C 1
ATOM 3235 O O . MET B 1 197 ? 2.994 15.938 8.797 1 83.5 197 MET B O 1
ATOM 3239 N N . GLU B 1 198 ? 4.676 14.648 8.242 1 79.06 198 GLU B N 1
ATOM 3240 C CA . GLU B 1 198 ? 5.5 15.195 9.32 1 79.06 198 GLU B CA 1
ATOM 3241 C C . GLU B 1 198 ? 5.992 16.594 8.969 1 79.06 198 GLU B C 1
ATOM 3243 O O . GLU B 1 198 ? 6.086 17.469 9.844 1 79.06 198 GLU B O 1
ATOM 3248 N N . HIS B 1 199 ? 6.328 16.859 7.738 1 68.31 199 HIS B N 1
ATOM 3249 C CA . HIS B 1 199 ? 6.816 18.172 7.332 1 68.31 199 HIS B CA 1
ATOM 3250 C C . HIS B 1 199 ? 5.668 19.156 7.133 1 68.31 199 HIS B C 1
ATOM 3252 O O . HIS B 1 199 ? 5.867 20.375 7.184 1 68.31 199 HIS B O 1
ATOM 3258 N N . GLY B 1 200 ? 4.5 18.703 6.73 1 56.78 200 GLY B N 1
ATOM 3259 C CA . GLY B 1 200 ? 3.371 19.609 6.578 1 56.78 200 GLY B CA 1
ATOM 3260 C C . GLY B 1 200 ? 2.922 20.234 7.887 1 56.78 200 GLY B C 1
ATOM 3261 O O . GLY B 1 200 ? 2.127 21.172 7.895 1 56.78 200 GLY B O 1
ATOM 3262 N N . ARG B 1 201 ? 3.377 19.797 9.031 1 55.16 201 ARG B N 1
ATOM 3263 C CA . ARG B 1 201 ? 2.992 20.328 10.336 1 55.16 201 ARG B CA 1
ATOM 3264 C C . ARG B 1 201 ? 3.881 21.5 10.734 1 55.16 201 ARG B C 1
ATOM 3266 O O . ARG B 1 201 ? 3.568 22.234 11.68 1 55.16 201 ARG B O 1
ATOM 3273 N N . HIS B 1 202 ? 4.941 21.688 10 1 48.72 202 HIS B N 1
ATOM 3274 C CA . HIS B 1 202 ? 5.754 22.844 10.359 1 48.72 202 HIS B CA 1
ATOM 3275 C C . HIS B 1 202 ? 5.594 23.953 9.336 1 48.72 202 HIS B C 1
ATOM 3277 O O . HIS B 1 202 ? 5.516 23.703 8.133 1 48.72 202 HIS B O 1
#

Nearest PDB structures (foldseek):
  4tql-assembly1_A  TM=1.795E-01  e=6.480E+00  synthetic construct
  8yrj-assembly1_B  TM=2.193E-01  e=1.646E+00  Mus musculus
  6xz6-assembly2_C  TM=1.661E-01  e=1.646E+00  Trypanosoma brucei brucei TREU927
  4tql-assembly1_A  TM=1.807E-01  e=5.710E+00  synthetic construct

Solvent-accessible surface area (backbone atoms only — not comparable to full-atom values): 20128 Å² total; per-residue (Å²): 129,58,72,68,50,53,52,41,42,51,48,17,41,38,38,35,38,36,34,48,10,51,47,30,36,55,61,28,44,50,60,43,51,48,51,22,50,52,39,41,35,60,73,69,62,52,60,51,72,72,35,88,42,96,62,23,38,62,43,52,51,52,49,51,51,51,52,50,52,50,54,51,40,54,73,53,49,48,50,40,41,41,52,17,46,28,47,35,28,40,65,74,66,63,43,63,83,55,61,69,57,52,50,52,51,51,49,52,48,50,46,51,52,50,40,55,53,42,42,77,69,43,57,74,65,58,30,21,49,46,30,43,52,48,43,50,50,50,43,52,64,52,49,49,56,27,58,74,66,64,43,74,84,47,73,47,51,52,50,31,51,51,32,46,44,50,21,44,48,43,23,86,83,36,61,27,37,47,36,50,29,25,52,42,17,38,49,26,10,50,51,31,36,51,50,34,52,62,54,69,74,105,130,60,68,69,50,54,50,42,42,51,49,17,42,39,38,36,37,37,34,48,10,51,48,31,38,56,60,28,43,50,59,45,51,50,49,21,50,53,40,41,35,60,73,70,63,52,60,50,72,71,35,86,42,98,59,23,39,62,44,50,52,52,49,51,51,50,51,50,53,50,53,51,39,54,73,51,48,47,49,40,40,38,51,18,47,27,47,35,28,40,66,75,68,64,42,63,83,49,62,68,60,54,50,53,49,50,49,52,49,50,46,50,53,50,37,54,52,40,37,78,71,42,58,76,63,57,29,20,50,42,29,42,51,48,41,50,50,52,44,52,65,52,49,48,57,27,57,75,66,63,41,75,84,48,74,48,52,53,50,32,50,49,33,46,40,51,21,44,45,43,23,85,83,36,61,28,37,45,36,51,30,25,53,43,17,38,49,27,10,50,51,33,37,50,51,33,54,60,54,68,74,105